Protein AF-0000000066044140 (afdb_homodimer)

Radius of gyration: 30.37 Å; Cα contacts (8 Å, |Δi|>4): 1550; chains: 2; bounding box: 63×93×66 Å

Sequence (700 aa):
MKKIGIIGAGGIARAHATALSTIKNAELVGVYDINQQNAESFVKTFGGKSFENVDELIDASEGLIVASPNFCHKEHALQALGKHKHVLCEKPMAISLEEASIMKDTAERLSVRASMGFNYRYLSYVNILKSLIINNELGNILSIKVHFKKNSALRRKKFTWRDDANSKKTSGSLGDLGIHLIDMVWYLFESDFITESVRAKMNTNVKTKEDKQVLVDDYAEIYGQLKNKVFVNIITSKCSVPEDCGFSIEVVGHKKEFKYHTGNPHVYKLIDGLNVVDCPVPQSLLNDPPNEFYGWADSFRSELINWIASTQNDWVEIPSFSDGFRSQEVLEMFFEKDSNSQPMSVSAVNMKKIGIIGAGGIARAHATALSTIKNAELVGVYDINQQNAESFVKTFGGKSFENVDELIDASEGLIVASPNFCHKEHALQALGKHKHVLCEKPMAISLEEASIMKDTAERLSVRASMGFNYRYLSYVNILKSLIINNELGNILSIKVHFKKNSALRRKKFTWRDDANSKKTSGSLGDLGIHLIDMVWYLFESDFITESVRAKMNTNVKTKEDKQVLVDDYAEIYGQLKNKVFVNIITSKCSVPEDCGFSIEVVGHKKEFKYHTGNPHVYKLIDGLNVVDCPVPQSLLNDPPNEFYGWADSFRSELINWIASTQNDWVEIPSFSDGFRSQEVLEMFFEKDSNSQPMSVSAVN

Organism: Bacillus subtilis (strain 168) (NCBI:txid224308)

Solvent-accessible surface area (backbone atoms only — not comparable to full-atom values): 35790 Å² total; per-residue (Å²): 110,48,32,30,22,33,34,23,52,48,72,67,29,50,49,47,50,58,28,46,73,74,39,84,67,38,43,65,52,25,30,24,30,96,50,58,67,45,14,46,56,43,24,73,74,73,44,53,39,62,34,94,40,65,65,61,42,51,71,68,25,55,28,36,37,42,43,48,60,49,84,45,33,51,61,55,52,51,55,36,45,73,68,67,23,27,35,38,33,36,67,57,53,37,85,42,65,68,53,22,48,52,50,28,56,53,43,72,74,46,96,46,51,45,29,38,50,62,34,68,62,48,23,66,71,48,44,49,50,41,51,36,56,59,68,48,62,24,43,40,58,48,34,39,40,38,37,43,29,34,36,55,60,69,67,52,57,71,71,52,75,53,31,32,66,90,22,32,76,49,45,10,16,44,30,52,54,31,48,57,53,52,44,43,52,34,71,65,54,72,47,54,69,36,73,89,56,46,44,35,39,70,38,54,73,66,48,57,29,82,90,34,74,39,53,22,35,29,27,27,40,36,39,33,30,27,70,81,56,32,32,39,37,43,37,20,25,19,62,38,58,77,89,66,36,39,45,35,41,38,37,42,27,67,55,19,31,42,39,38,39,51,86,48,62,58,39,34,37,42,34,46,80,89,45,74,43,82,39,80,45,83,81,68,85,53,79,51,60,92,93,56,53,82,45,51,40,38,6,44,30,49,42,48,54,51,51,57,46,39,69,75,75,42,87,58,86,67,56,27,35,62,52,35,35,51,37,46,52,52,52,52,50,46,59,57,36,38,75,60,72,62,78,72,86,55,81,74,82,119,110,48,34,30,22,34,35,24,54,48,72,68,30,50,50,48,50,56,27,45,74,74,38,84,67,37,43,63,52,25,29,23,29,97,49,59,66,45,13,46,55,44,23,73,73,75,45,54,37,61,34,93,41,65,66,61,42,50,72,70,27,55,28,37,37,42,43,47,61,48,85,44,33,51,62,56,52,49,57,34,44,73,68,67,23,28,34,38,33,36,67,56,52,38,85,41,63,69,54,23,48,52,51,26,58,53,42,72,75,47,95,46,51,46,29,37,49,64,32,67,61,47,25,67,71,48,44,50,50,42,49,36,54,59,68,48,62,24,42,40,59,47,34,38,41,37,38,42,29,33,36,54,60,69,67,51,56,71,72,51,73,51,31,31,66,90,26,30,74,47,44,10,15,45,28,53,54,30,48,58,52,51,42,41,52,33,70,65,56,73,49,53,69,35,73,90,56,47,42,34,39,71,38,54,74,66,46,60,30,82,88,32,75,38,54,22,34,30,28,26,39,37,39,32,30,26,70,82,58,30,32,38,36,42,37,19,24,19,62,38,56,77,91,67,38,40,45,35,43,38,34,41,26,67,56,20,30,42,38,38,39,48,85,47,60,57,39,35,37,42,33,47,80,88,44,75,43,82,38,78,43,81,81,68,86,54,78,52,59,90,95,57,53,82,45,50,41,37,7,43,31,49,41,49,52,50,50,55,44,39,72,39,101,42,84,58,85,67,55,28,36,61,53,37,34,51,36,45,53,52,51,53,51,46,59,56,36,39,75,61,72,62,77,72,85,53,82,72,82,119

GO terms:
  GO:0016616 oxidoreductase activity, acting on the CH-OH group of donors, NAD or NADP as acceptor (F, IDA)
  GO:0017000 antibiotic biosynthetic process (P, IDA)

Secondary structure (DSSP, 8-state):
-EEEEEE--SHHHHHHHHHHTT-TTEEEEEEE-SSHHHHHHHHHHH-SEEESSHHHHHHH-SEEEE-S-GGGHHHHHHHHHHTT-EEEEESS--SSHHHHHHHHHHHHTSSS-EEEE-GGGG-HHHHHHHHHHHTTSS-SEEEEEEEEE--HHHH--S--GGGSGGGHHHHSIIIIIIHHHHHHHHHHH---B-GGG-EEEEE--S-EETTEEP-S-SEEEEEEEBTT--EEEEEEESS--GGG-EEEEEEEESS-EEEEETTSTTEEEEEETTEEEEEEPPPPSSPPPTTPPTTHHHHHHHHHHHHHHHHHT------BHHHHHHHHHHHHHHHHHHHT-PPP------/-EEEEEE--SHHHHHHHHHHTT-TTEEEEEEE-SSHHHHHHHHHHH-SEEESSHHHHHHH-SEEEE-S-GGGHHHHHHHHHHTT-EEEEESS--SSHHHHHHHHHHHHTSSS-EEEE-GGGG-HHHHHHHHHHHTTSS-SEEEEEEEEE--HHHH--S--GGGSGGGHHHHSIIIIIIHHHHHHHHHHH---B-GGG-EEEEE--S-EETTEEP-S-SEEEEEEEBTT--EEEEEEESS--GGG-EEEEEEEESS-EEEEETTSTTEEEEEETTEEEEEEPPPPSSPPPTT--TTHHHHHHHHHHHHHHHTTT------BHHHHHHHHHHHHHHHHHHHT-PPP------

pLDDT: mean 92.24, std 10.97, range [30.61, 98.88]

Nearest PDB structures (foldseek):
  6a3g-assembly1_B  TM=8.902E-01  e=2.337E-26  Pseudarthrobacter phenanthrenivorans Sphe3
  6a3i-assembly1_A  TM=8.890E-01  e=2.628E-26  Pseudarthrobacter phenanthrenivorans Sphe3
  6a3j-assembly1_D  TM=8.898E-01  e=4.462E-26  Pseudarthrobacter phenanthrenivorans Sphe3
  5ya8-assembly1_D  TM=8.549E-01  e=4.732E-26  Paracoccus laeviglucosivorans
  7d5m-assembly1_A  TM=8.437E-01  e=2.271E-23  Azotobacter vinelandii DJ

Structure (mmCIF, N/CA/C/O backbone):
data_AF-0000000066044140-model_v1
#
loop_
_entity.id
_entity.type
_entity.pdbx_description
1 polymer 'Glucose-6-phosphate 3-dehydrogenase'
#
loop_
_atom_site.group_PDB
_atom_site.id
_atom_site.type_symbol
_atom_site.label_atom_id
_atom_site.label_alt_id
_atom_site.label_comp_id
_atom_site.label_asym_id
_atom_site.label_entity_id
_atom_site.label_seq_id
_atom_site.pdbx_PDB_ins_code
_atom_site.Cartn_x
_atom_site.Cartn_y
_atom_site.Cartn_z
_atom_site.occupancy
_atom_site.B_iso_or_equiv
_atom_site.auth_seq_id
_atom_site.auth_comp_id
_atom_site.auth_asym_id
_atom_site.auth_atom_id
_atom_site.pdbx_PDB_model_num
ATOM 1 N N . MET A 1 1 ? 9.062 43.5 20.031 1 84.38 1 MET A N 1
ATOM 2 C CA . MET A 1 1 ? 8.352 42.219 20.062 1 84.38 1 MET A CA 1
ATOM 3 C C . MET A 1 1 ? 7.105 42.25 19.188 1 84.38 1 MET A C 1
ATOM 5 O O . MET A 1 1 ? 6.363 43.25 19.203 1 84.38 1 MET A O 1
ATOM 9 N N . LYS A 1 2 ? 6.926 41.188 18.375 1 93.56 2 LYS A N 1
ATOM 10 C CA . LYS A 1 2 ? 5.754 41.156 17.5 1 93.56 2 LYS A CA 1
ATOM 11 C C . LYS A 1 2 ? 4.477 40.938 18.312 1 93.56 2 LYS A C 1
ATOM 13 O O . LYS A 1 2 ? 4.402 40.031 19.141 1 93.56 2 LYS A O 1
ATOM 18 N N . LYS A 1 3 ? 3.527 41.812 18.188 1 97.94 3 LYS A N 1
ATOM 19 C CA . LYS A 1 3 ? 2.25 41.719 18.891 1 97.94 3 LYS A CA 1
ATOM 20 C C . LYS A 1 3 ? 1.295 40.781 18.172 1 97.94 3 LYS A C 1
ATOM 22 O O . LYS A 1 3 ? 0.829 41.062 17.062 1 97.94 3 LYS A O 1
ATOM 27 N N . ILE A 1 4 ? 0.978 39.688 18.859 1 98.5 4 ILE A N 1
ATOM 28 C CA . ILE A 1 4 ? 0.168 38.656 18.234 1 98.5 4 ILE A CA 1
ATOM 29 C C . ILE A 1 4 ? -1.181 38.531 18.9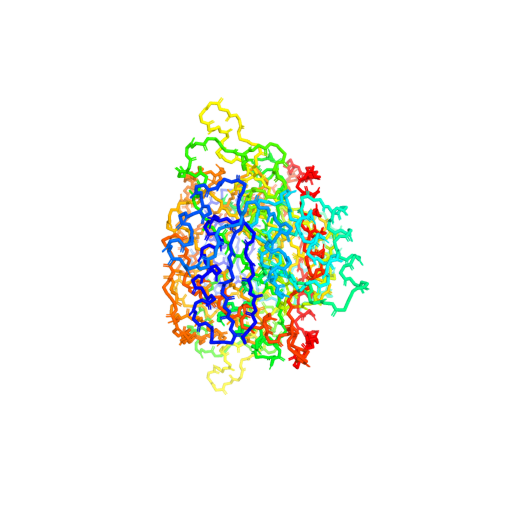38 1 98.5 4 ILE A C 1
ATOM 31 O O . ILE A 1 4 ? -1.24 38.5 20.172 1 98.5 4 ILE A O 1
ATOM 35 N N . GLY A 1 5 ? -2.252 38.594 18.203 1 98.75 5 GLY A N 1
ATOM 36 C CA . GLY A 1 5 ? -3.582 38.312 18.719 1 98.75 5 GLY A CA 1
ATOM 37 C C . GLY A 1 5 ? -4.078 36.938 18.297 1 98.75 5 GLY A C 1
ATOM 38 O O . GLY A 1 5 ? -3.672 36.406 17.25 1 98.75 5 GLY A O 1
ATOM 39 N N . ILE A 1 6 ? -4.977 36.312 19.078 1 98.88 6 ILE A N 1
ATOM 40 C CA . ILE A 1 6 ? -5.559 35 18.75 1 98.88 6 ILE A CA 1
ATOM 41 C C . ILE A 1 6 ? -7.078 35.125 18.703 1 98.88 6 ILE A C 1
ATOM 43 O O . ILE A 1 6 ? -7.695 35.656 19.625 1 98.88 6 ILE A O 1
ATOM 47 N N . ILE A 1 7 ? -7.625 34.688 17.594 1 98.69 7 ILE A N 1
ATOM 48 C CA . ILE A 1 7 ? -9.078 34.594 17.469 1 98.69 7 ILE A CA 1
ATOM 49 C C . ILE A 1 7 ? -9.539 33.188 17.75 1 98.69 7 ILE A C 1
ATOM 51 O O . ILE A 1 7 ? -9.203 32.25 17 1 98.69 7 ILE A O 1
ATOM 55 N N . GLY A 1 8 ? -10.406 32.969 18.688 1 97.69 8 GLY A N 1
ATOM 56 C CA . GLY A 1 8 ? -10.766 31.672 19.219 1 97.69 8 GLY A CA 1
ATOM 57 C C . GLY A 1 8 ? -10.023 31.312 20.5 1 97.69 8 GLY A C 1
ATOM 58 O O . GLY A 1 8 ? -8.836 31.625 20.625 1 97.69 8 GLY A O 1
ATOM 59 N N . ALA A 1 9 ? -10.672 30.688 21.422 1 96.88 9 ALA A N 1
ATOM 60 C CA . ALA A 1 9 ? -10.055 30.359 22.719 1 96.88 9 ALA A CA 1
ATOM 61 C C . ALA A 1 9 ? -10.156 28.875 23.016 1 96.88 9 ALA A C 1
ATOM 63 O O . ALA A 1 9 ? -10.195 28.469 24.172 1 96.88 9 ALA A O 1
ATOM 64 N N . GLY A 1 10 ? -10.273 28.062 21.984 1 93.62 10 GLY A N 1
ATOM 65 C CA . GLY A 1 10 ? -10.383 26.625 22.141 1 93.62 10 GLY A CA 1
ATOM 66 C C . GLY A 1 10 ? -9.039 25.938 22.328 1 93.62 10 GLY A C 1
ATOM 67 O O . GLY A 1 10 ? -8.055 26.578 22.688 1 93.62 10 GLY A O 1
ATOM 68 N N . GLY A 1 11 ? -9.008 24.609 22.234 1 92 11 GLY A N 1
ATOM 69 C CA . GLY A 1 11 ? -7.82 23.797 22.453 1 92 11 GLY A CA 1
ATOM 70 C C . GLY A 1 11 ? -6.652 24.188 21.578 1 92 11 GLY A C 1
ATOM 71 O O . GLY A 1 11 ? -5.516 24.281 22.047 1 92 11 GLY A O 1
ATOM 72 N N . ILE A 1 12 ? -6.945 24.375 20.312 1 95.25 12 ILE A N 1
ATOM 73 C CA . ILE A 1 12 ? -5.895 24.719 19.359 1 95.25 12 ILE A CA 1
ATOM 74 C C . ILE A 1 12 ? -5.32 26.094 19.703 1 95.25 12 ILE A C 1
ATOM 76 O O . ILE A 1 12 ? -4.109 26.312 19.609 1 95.25 12 ILE A O 1
ATOM 80 N N . ALA A 1 13 ? -6.184 27.031 20.062 1 97.5 13 ALA A N 1
ATOM 81 C CA . ALA A 1 13 ? -5.734 28.344 20.5 1 97.5 13 ALA A CA 1
ATOM 82 C C . ALA A 1 13 ? -4.777 28.219 21.688 1 97.5 13 ALA A C 1
ATOM 84 O O . ALA A 1 13 ? -3.771 28.938 21.75 1 97.5 13 ALA A O 1
ATOM 85 N N . ARG A 1 14 ? -5.07 27.359 22.578 1 96.44 14 ARG A N 1
ATOM 86 C CA . ARG A 1 14 ? -4.234 27.141 23.75 1 96.44 14 ARG A CA 1
ATOM 87 C C . ARG A 1 14 ? -2.877 26.562 23.375 1 96.44 14 ARG A C 1
ATOM 89 O O . ARG A 1 14 ? -1.859 26.906 23.984 1 96.44 14 ARG A O 1
ATOM 96 N N . ALA A 1 15 ? -2.854 25.672 22.375 1 97 15 ALA A N 1
ATOM 97 C CA . ALA A 1 15 ? -1.591 25.156 21.875 1 97 15 ALA A CA 1
ATOM 98 C C . ALA A 1 15 ? -0.728 26.266 21.281 1 97 15 ALA A C 1
ATOM 100 O O . ALA A 1 15 ? 0.476 26.328 21.547 1 97 15 ALA A O 1
ATOM 101 N N . HIS A 1 16 ? -1.354 27.172 20.531 1 98.38 16 HIS A N 1
ATOM 102 C CA . HIS A 1 16 ? -0.644 28.312 19.969 1 98.38 16 HIS A CA 1
ATOM 103 C C . HIS A 1 16 ? -0.117 29.234 21.078 1 98.38 16 HIS A C 1
ATOM 105 O O . HIS A 1 16 ? 1.021 29.703 21 1 98.38 16 HIS A O 1
ATOM 111 N N . ALA A 1 17 ? -0.959 29.484 22.078 1 98.06 17 ALA A N 1
ATOM 112 C CA . ALA A 1 17 ? -0.561 30.375 23.156 1 98.06 17 ALA A CA 1
ATOM 113 C C . ALA A 1 17 ? 0.608 29.781 23.953 1 98.06 17 ALA A C 1
ATOM 115 O O . ALA A 1 17 ? 1.538 30.5 24.328 1 98.06 17 ALA A O 1
ATOM 116 N N . THR A 1 18 ? 0.55 28.484 24.188 1 97.38 18 THR A N 1
ATOM 117 C CA . THR A 1 18 ? 1.644 27.797 24.875 1 97.38 18 THR A CA 1
ATOM 118 C C . THR A 1 18 ? 2.941 27.922 24.078 1 97.38 18 THR A C 1
ATOM 120 O O . THR A 1 18 ? 3.98 28.281 24.641 1 97.38 18 THR A O 1
ATOM 123 N N . ALA A 1 19 ? 2.881 27.672 22.844 1 97.75 19 ALA A N 1
ATOM 124 C CA . ALA A 1 19 ? 4.051 27.781 21.969 1 97.75 19 ALA A CA 1
ATOM 125 C C . ALA A 1 19 ? 4.566 29.219 21.938 1 97.75 19 ALA A C 1
ATOM 127 O O . ALA A 1 19 ? 5.773 29.453 22.047 1 97.75 19 ALA A O 1
ATOM 128 N N . LEU A 1 20 ? 3.656 30.172 21.781 1 97.75 20 LEU A N 1
ATOM 129 C CA . LEU A 1 20 ? 3.998 31.578 21.688 1 97.75 20 LEU A CA 1
ATOM 130 C C . LEU A 1 20 ? 4.746 32.031 22.938 1 97.75 20 LEU A C 1
ATOM 132 O O . LEU A 1 20 ? 5.66 32.875 22.844 1 97.75 20 LEU A O 1
ATOM 136 N N . SER A 1 21 ? 4.391 31.5 24.062 1 96.56 21 SER A N 1
ATOM 137 C CA . SER A 1 21 ? 4.977 31.906 25.344 1 96.56 21 SER A CA 1
ATOM 138 C C . SER A 1 21 ? 6.457 31.531 25.406 1 96.56 21 SER A C 1
ATOM 140 O O . SER A 1 21 ? 7.195 32.031 26.25 1 96.56 21 SER A O 1
ATOM 142 N N . THR A 1 22 ? 6.895 30.625 24.516 1 96.19 22 THR A N 1
ATOM 143 C CA . THR A 1 22 ? 8.273 30.156 24.531 1 96.19 22 THR A CA 1
ATOM 144 C C . THR A 1 22 ? 9.117 30.953 23.547 1 96.19 22 THR A C 1
ATOM 146 O O . THR A 1 22 ? 10.336 30.75 23.453 1 96.19 22 THR A O 1
ATOM 149 N N . ILE A 1 23 ? 8.469 31.875 22.797 1 95.44 23 ILE A N 1
ATOM 150 C CA . ILE A 1 23 ? 9.141 32.625 21.734 1 95.44 23 ILE A CA 1
ATOM 151 C C . ILE A 1 23 ? 9.461 34.031 22.234 1 95.44 23 ILE A C 1
ATOM 153 O O . ILE A 1 23 ? 8.562 34.781 22.594 1 95.44 23 ILE A O 1
ATOM 157 N N . LYS A 1 24 ? 10.695 34.406 22.219 1 91.69 24 LYS A N 1
ATOM 158 C CA . LYS A 1 24 ? 11.164 35.656 22.844 1 91.69 24 LYS A CA 1
ATOM 159 C C . LYS A 1 24 ? 10.742 36.875 22.031 1 91.69 24 LYS A C 1
ATOM 161 O O . LYS A 1 24 ? 10.445 37.938 22.594 1 91.69 24 LYS A O 1
ATOM 166 N N . ASN A 1 25 ? 10.656 36.812 20.75 1 89.88 25 ASN A N 1
ATOM 167 C CA . ASN A 1 25 ? 10.445 38 19.922 1 89.88 25 ASN A CA 1
ATOM 168 C C . ASN A 1 25 ? 8.969 38.188 19.578 1 89.88 25 ASN A C 1
ATOM 170 O O . ASN A 1 25 ? 8.633 38.844 18.578 1 89.88 25 ASN A O 1
ATOM 174 N N . ALA A 1 26 ? 8.055 37.625 20.422 1 95.38 26 ALA A N 1
ATOM 175 C CA . ALA A 1 26 ? 6.621 37.812 20.203 1 95.38 26 ALA A CA 1
ATOM 176 C C . ALA A 1 26 ? 5.859 37.812 21.531 1 95.38 26 ALA A C 1
ATOM 178 O O . ALA A 1 26 ? 6.312 37.219 22.516 1 95.38 26 ALA A O 1
ATOM 179 N N . GLU A 1 27 ? 4.797 38.469 21.562 1 96.56 27 GLU A N 1
ATOM 180 C CA . GLU A 1 27 ? 3.967 38.5 22.766 1 96.56 27 GLU A CA 1
ATOM 181 C C . GLU A 1 27 ? 2.486 38.375 22.422 1 96.56 27 GLU A C 1
ATOM 183 O O . GLU A 1 27 ? 2.051 38.875 21.375 1 96.56 27 GLU A O 1
ATOM 188 N N . LEU A 1 28 ? 1.735 37.781 23.281 1 98.19 28 LEU A N 1
ATOM 189 C CA . LEU A 1 28 ? 0.286 37.688 23.156 1 98.19 28 LEU A CA 1
ATOM 190 C C . LEU A 1 28 ? -0.396 38.969 23.625 1 98.19 28 LEU A C 1
ATOM 192 O O . LEU A 1 28 ? -0.34 39.312 24.812 1 98.19 28 LEU A O 1
ATOM 196 N N . VAL A 1 29 ? -1.055 39.656 22.734 1 97.94 29 VAL A N 1
ATOM 197 C CA . VAL A 1 29 ? -1.749 40.875 23.109 1 97.94 29 VAL A CA 1
ATOM 198 C C . VAL A 1 29 ? -3.1 40.531 23.734 1 97.94 29 VAL A C 1
ATOM 200 O O . VAL A 1 29 ? -3.566 41.219 24.641 1 97.94 29 VAL A O 1
ATOM 203 N N . GLY A 1 30 ? -3.676 39.531 23.141 1 98 30 GLY A N 1
ATOM 204 C CA . GLY A 1 30 ? -4.965 39.125 23.688 1 98 30 GLY A CA 1
ATOM 205 C C . GLY A 1 30 ? -5.707 38.125 22.797 1 98 30 GLY A C 1
ATOM 206 O O . GLY A 1 30 ? -5.129 37.562 21.875 1 98 30 GLY A O 1
ATOM 207 N N . VAL A 1 31 ? -6.98 37.906 23.266 1 98.62 31 VAL A N 1
ATOM 208 C CA . VAL A 1 31 ? -7.793 36.875 22.609 1 98.62 31 VAL A CA 1
ATOM 209 C C . VAL A 1 31 ? -9.227 37.375 22.438 1 98.62 31 VAL A C 1
ATOM 211 O O . VAL A 1 31 ? -9.688 38.219 23.234 1 98.62 31 VAL A O 1
ATOM 214 N N . TYR A 1 32 ? -9.805 37 21.359 1 98.44 32 TYR A N 1
ATOM 215 C CA . TYR A 1 32 ? -11.234 37.156 21.156 1 98.44 32 TYR A CA 1
ATOM 216 C C . TYR A 1 32 ? -11.93 35.812 21 1 98.44 32 TYR A C 1
ATOM 218 O O . TYR A 1 32 ? -11.43 34.938 20.297 1 98.44 32 TYR A O 1
ATOM 226 N N . ASP A 1 33 ? -12.977 35.594 21.672 1 97.62 33 ASP A N 1
ATOM 227 C CA . ASP A 1 33 ? -13.891 34.469 21.5 1 97.62 33 ASP A CA 1
ATOM 228 C C . ASP A 1 33 ? -15.344 34.938 21.594 1 97.62 33 ASP A C 1
ATOM 230 O O . ASP A 1 33 ? -15.664 35.844 22.359 1 97.62 33 ASP A O 1
ATOM 234 N N . ILE A 1 34 ? -16.156 34.25 20.812 1 94.44 34 ILE A N 1
ATOM 235 C CA . ILE A 1 34 ? -17.562 34.625 20.859 1 94.44 34 ILE A CA 1
ATOM 236 C C . ILE A 1 34 ? -18.109 34.438 22.266 1 94.44 34 ILE A C 1
ATOM 238 O O . ILE A 1 34 ? -19.016 35.156 22.703 1 94.44 34 ILE A O 1
ATOM 242 N N . ASN A 1 35 ? -17.578 33.438 22.953 1 95.5 35 ASN A N 1
ATOM 243 C CA . ASN A 1 35 ? -17.875 33.25 24.375 1 95.5 35 ASN A CA 1
ATOM 244 C C . ASN A 1 35 ? -16.875 33.969 25.266 1 95.5 35 ASN A C 1
ATOM 246 O O . ASN A 1 35 ? -15.766 33.5 25.484 1 95.5 35 ASN A O 1
ATOM 250 N N . GLN A 1 36 ? -17.344 35 25.906 1 94.81 36 GLN A N 1
ATOM 251 C CA . GLN A 1 36 ? -16.453 35.875 26.672 1 94.81 36 GLN A CA 1
ATOM 252 C C . GLN A 1 36 ? -15.82 35.094 27.844 1 94.81 36 GLN A C 1
ATOM 254 O O . GLN A 1 36 ? -14.68 35.375 28.219 1 94.81 36 GLN A O 1
ATOM 259 N N . GLN A 1 37 ? -16.531 34.188 28.375 1 96.19 37 GLN A N 1
ATOM 260 C CA . GLN A 1 37 ? -15.992 33.438 29.5 1 96.19 37 GLN A CA 1
ATOM 261 C C . GLN A 1 37 ? -14.781 32.594 29.062 1 96.19 37 GLN A C 1
ATOM 263 O O . GLN A 1 37 ? -13.828 32.438 29.828 1 96.19 37 GLN A O 1
ATOM 268 N N . ASN A 1 38 ? -14.891 32.094 27.859 1 96.5 38 ASN A N 1
ATOM 269 C CA . ASN A 1 38 ? -13.758 31.344 27.312 1 96.5 38 ASN A CA 1
ATOM 270 C C . ASN A 1 38 ? -12.531 32.25 27.125 1 96.5 38 ASN A C 1
ATOM 272 O O . ASN A 1 38 ? -11.414 31.828 27.438 1 96.5 38 ASN A O 1
ATOM 276 N N . ALA A 1 39 ? -12.797 33.406 26.641 1 97.25 39 ALA A N 1
ATOM 277 C CA . ALA A 1 39 ? -11.711 34.375 26.438 1 97.25 39 ALA A CA 1
ATOM 278 C C . ALA A 1 39 ? -11.062 34.75 27.766 1 97.25 39 ALA A C 1
ATOM 280 O O . ALA A 1 39 ? -9.836 34.812 27.875 1 97.25 39 ALA A O 1
ATOM 281 N N . GLU A 1 40 ? -11.891 34.969 28.75 1 97.25 40 GLU A N 1
ATOM 282 C CA . GLU A 1 40 ? -11.398 35.344 30.078 1 97.25 40 GLU A CA 1
ATOM 283 C C . GLU A 1 40 ? -10.57 34.219 30.703 1 97.25 40 GLU A C 1
ATOM 285 O O . GLU A 1 40 ? -9.508 34.469 31.281 1 97.25 40 GLU A O 1
ATOM 290 N N . SER A 1 41 ? -11.102 33.094 30.594 1 97.44 41 SER A N 1
ATOM 291 C CA . SER A 1 41 ? -10.367 31.922 31.094 1 97.44 41 SER A CA 1
ATOM 292 C C . SER A 1 41 ? -9.023 31.781 30.375 1 97.44 41 SER A C 1
ATOM 294 O O . SER A 1 41 ? -8.016 31.438 31 1 97.44 41 SER A O 1
ATOM 296 N N . PHE A 1 42 ? -9.039 32 29.109 1 97.56 42 PHE A N 1
ATOM 297 C CA . PHE A 1 42 ? -7.852 31.906 28.281 1 97.56 42 PHE A CA 1
ATOM 298 C C . PHE A 1 42 ? -6.789 32.875 28.734 1 97.56 42 PHE A C 1
ATOM 300 O O . PHE A 1 42 ? -5.629 32.5 28.938 1 97.56 42 PHE A O 1
ATOM 307 N N . VAL A 1 43 ? -7.102 34.125 29.016 1 97.31 43 VAL A N 1
ATOM 308 C CA . VAL A 1 43 ? -6.129 35.188 29.344 1 97.31 43 VAL A CA 1
ATOM 309 C C . VAL A 1 43 ? -5.641 35 30.781 1 97.31 43 VAL A C 1
ATOM 311 O O . VAL A 1 43 ? -4.535 35.406 31.125 1 97.31 43 VAL A O 1
ATOM 314 N N . LYS A 1 44 ? -6.453 34.375 31.609 1 97.38 44 LYS A N 1
ATOM 315 C CA . LYS A 1 44 ? -6.012 34.062 32.969 1 97.38 44 LYS A CA 1
ATOM 316 C C . LYS A 1 44 ? -4.816 33.094 32.938 1 97.38 44 LYS A C 1
ATOM 318 O O . LYS A 1 44 ? -3.934 33.188 33.781 1 97.38 44 LYS A O 1
ATOM 323 N N . THR A 1 45 ? -4.844 32.312 31.984 1 96.44 45 THR A N 1
ATOM 324 C CA . THR A 1 45 ? -3.811 31.297 31.875 1 96.44 45 THR A CA 1
ATOM 325 C C . THR A 1 45 ? -2.598 31.828 31.125 1 96.44 45 THR A C 1
ATOM 327 O O . THR A 1 45 ? -1.456 31.562 31.5 1 96.44 45 THR A O 1
ATOM 330 N N . PHE A 1 46 ? -2.816 32.594 30.031 1 97.25 46 PHE A N 1
ATOM 331 C CA . PHE A 1 46 ? -1.724 32.844 29.094 1 97.25 46 PHE A CA 1
ATOM 332 C C . PHE A 1 46 ? -1.341 34.344 29.094 1 97.25 46 PHE A C 1
ATOM 334 O O . PHE A 1 46 ? -0.335 34.719 28.484 1 97.25 46 PHE A O 1
ATOM 341 N N . GLY A 1 47 ? -2.127 35.125 29.766 1 96.62 47 GLY A N 1
ATOM 342 C CA . GLY A 1 47 ? -1.888 36.562 29.75 1 96.62 47 GLY A CA 1
ATOM 343 C C . GLY A 1 47 ? -2.584 37.281 28.594 1 96.62 47 GLY A C 1
ATOM 344 O O . GLY A 1 47 ? -3.309 36.656 27.828 1 96.62 47 GLY A O 1
ATOM 345 N N . GLY A 1 48 ? -2.381 38.594 28.516 1 97.12 48 GLY A N 1
ATOM 346 C CA . GLY A 1 48 ? -3.035 39.406 27.5 1 97.12 48 GLY A CA 1
ATOM 347 C C . GLY A 1 48 ? -4.398 39.906 27.938 1 97.12 48 GLY A C 1
ATOM 348 O O . GLY A 1 48 ? -4.703 39.938 29.125 1 97.12 48 GLY A O 1
ATOM 349 N N . LYS A 1 49 ? -5.121 40.375 26.953 1 97.75 49 LYS A N 1
ATOM 350 C CA . LYS A 1 49 ? -6.43 40.969 27.219 1 97.75 49 LYS A CA 1
ATOM 351 C C . LYS A 1 49 ? -7.535 40.188 26.5 1 97.75 49 LYS A C 1
ATOM 353 O O . LYS A 1 49 ? -7.336 39.656 25.406 1 97.75 49 LYS A O 1
ATOM 358 N N . SER A 1 50 ? -8.672 40.062 27.219 1 98.25 50 SER A N 1
ATOM 359 C CA . SER A 1 50 ? -9.875 39.531 26.562 1 98.25 50 SER A CA 1
ATOM 360 C C . SER A 1 50 ? -10.594 40.656 25.797 1 98.25 50 SER A C 1
ATOM 362 O O . SER A 1 50 ? -11.008 41.656 26.391 1 98.25 50 SER A O 1
ATOM 364 N N . PHE A 1 51 ? -10.719 40.5 24.516 1 98.12 51 PHE A N 1
ATOM 365 C CA . PHE A 1 51 ? -11.375 41.531 23.703 1 98.12 51 PHE A CA 1
ATOM 366 C C . PHE A 1 51 ? -12.828 41.156 23.438 1 98.12 51 PHE A C 1
ATOM 368 O O . PHE A 1 51 ? -13.141 40 23.156 1 98.12 51 PHE A O 1
ATOM 375 N N . GLU A 1 52 ? -13.719 42.031 23.469 1 95.75 52 GLU A N 1
ATOM 376 C CA . GLU A 1 52 ? -15.141 41.812 23.234 1 95.75 52 GLU A CA 1
ATOM 377 C C . GLU A 1 52 ? -15.477 41.906 21.75 1 95.75 52 GLU A C 1
ATOM 379 O O . GLU A 1 52 ? -16.531 41.438 21.312 1 95.75 52 GLU A O 1
ATOM 384 N N . ASN A 1 53 ? -14.602 42.562 21.109 1 95.25 53 ASN A N 1
ATOM 385 C CA . ASN A 1 53 ? -14.758 42.781 19.672 1 95.25 53 ASN A CA 1
ATOM 386 C C . ASN A 1 53 ? -13.516 42.375 18.906 1 95.25 53 ASN A C 1
ATOM 388 O O . ASN A 1 53 ? -12.391 42.719 19.266 1 95.25 53 ASN A O 1
ATOM 392 N N . VAL A 1 54 ? -13.805 41.656 17.797 1 97.5 54 VAL A N 1
ATOM 393 C CA . VAL A 1 54 ? -12.688 41.125 17.016 1 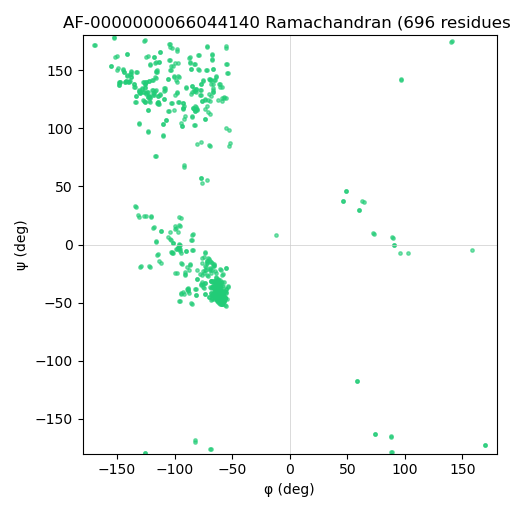97.5 54 VAL A CA 1
ATOM 394 C C . VAL A 1 54 ? -11.898 42.281 16.406 1 97.5 54 VAL A C 1
ATOM 396 O O . VAL A 1 54 ? -10.672 42.219 16.297 1 97.5 54 VAL A O 1
ATOM 399 N N . ASP A 1 55 ? -12.531 43.344 16.016 1 97.75 55 ASP A N 1
ATOM 400 C CA . ASP A 1 55 ? -11.883 44.469 15.383 1 97.75 55 ASP A CA 1
ATOM 401 C C . ASP A 1 55 ? -10.875 45.125 16.328 1 97.75 55 ASP A C 1
ATOM 403 O O . ASP A 1 55 ? -9.797 45.531 15.898 1 97.75 55 ASP A O 1
ATOM 407 N N . GLU A 1 56 ? -11.242 45.219 17.547 1 98.06 56 GLU A N 1
ATOM 408 C CA . GLU A 1 56 ? -10.344 45.812 18.547 1 98.06 56 GLU A CA 1
ATOM 409 C C . GLU A 1 56 ? -9.078 44.969 18.703 1 98.06 56 GLU A C 1
ATOM 411 O O . GLU A 1 56 ? -7.98 45.5 18.859 1 98.06 56 GLU A O 1
ATOM 416 N N . LEU A 1 57 ? -9.281 43.688 18.75 1 98.5 57 LEU A N 1
ATOM 417 C CA . LEU A 1 57 ? -8.133 42.781 18.812 1 98.5 57 LEU A CA 1
ATOM 418 C C . LEU A 1 57 ? -7.23 42.969 17.609 1 98.5 57 LEU A C 1
ATOM 420 O O . LEU A 1 57 ? -6.008 43.031 17.734 1 98.5 57 LEU A O 1
ATOM 424 N N . ILE A 1 58 ? -7.836 42.969 16.375 1 98.56 58 ILE A N 1
ATOM 425 C CA . ILE A 1 58 ? -7.09 43.094 15.125 1 98.56 58 ILE A CA 1
ATOM 426 C C . ILE A 1 58 ? -6.289 44.406 15.141 1 98.56 58 ILE A C 1
ATOM 428 O O . ILE A 1 58 ? -5.105 44.406 14.797 1 98.56 58 ILE A O 1
ATOM 432 N N . ASP A 1 59 ? -6.91 45.5 15.617 1 98.25 59 ASP A N 1
ATOM 433 C CA . ASP A 1 59 ? -6.262 46.812 15.641 1 98.25 59 ASP A CA 1
ATOM 434 C C . ASP A 1 59 ? -5.074 46.812 16.609 1 98.25 59 ASP A C 1
ATOM 436 O O . ASP A 1 59 ? -4.082 47.5 16.359 1 98.25 59 ASP A O 1
ATOM 440 N N . ALA A 1 60 ? -5.184 46.031 17.641 1 98.19 60 ALA A N 1
ATOM 441 C CA . ALA A 1 60 ? -4.16 46 18.688 1 98.19 60 ALA A CA 1
ATOM 442 C C . ALA A 1 60 ? -3.018 45.062 18.328 1 98.19 60 ALA A C 1
ATOM 444 O O . ALA A 1 60 ? -1.997 45 19.016 1 98.19 60 ALA A O 1
ATOM 445 N N . SER A 1 61 ? -3.096 44.344 17.234 1 98.31 61 SER A N 1
ATOM 446 C CA . SER A 1 61 ? -2.16 43.281 16.891 1 98.31 61 SER A CA 1
ATOM 447 C C . SER A 1 61 ? -1.382 43.594 15.625 1 98.31 61 SER A C 1
ATOM 449 O O . SER A 1 61 ? -1.82 44.406 14.812 1 98.31 61 SER A O 1
ATOM 451 N N . GLU A 1 62 ? -0.217 43 15.438 1 97.62 62 GLU A N 1
ATOM 452 C CA . GLU A 1 62 ? 0.549 43.062 14.195 1 97.62 62 GLU A CA 1
ATOM 453 C C . GLU A 1 62 ? 0.324 41.781 13.367 1 97.62 62 GLU A C 1
ATOM 455 O O . GLU A 1 62 ? 0.523 41.781 12.156 1 97.62 62 GLU A O 1
ATOM 460 N N . GLY A 1 63 ? -0.039 40.719 14.039 1 97.75 63 GLY A N 1
ATOM 461 C CA . GLY A 1 63 ? -0.406 39.438 13.445 1 97.75 63 GLY A CA 1
ATOM 462 C C . GLY A 1 63 ? -1.525 38.75 14.195 1 97.75 63 GLY A C 1
ATOM 463 O O . GLY A 1 63 ? -1.654 38.875 15.406 1 97.75 63 GLY A O 1
ATOM 464 N N . LEU A 1 64 ? -2.279 38.031 13.414 1 98.75 64 LEU A N 1
ATOM 465 C CA . LEU A 1 64 ? -3.408 37.312 14.008 1 98.75 64 LEU A CA 1
ATOM 466 C C . LEU A 1 64 ? -3.318 35.812 13.734 1 98.75 64 LEU A C 1
ATOM 468 O O . LEU A 1 64 ? -3.035 35.406 12.602 1 98.75 64 LEU A O 1
ATOM 472 N N . ILE A 1 65 ? -3.488 35 14.766 1 98.81 65 ILE A N 1
ATOM 473 C CA . ILE A 1 65 ? -3.756 33.562 14.617 1 98.81 65 ILE A CA 1
ATOM 474 C C . ILE A 1 65 ? -5.262 33.344 14.617 1 98.81 65 ILE A C 1
ATOM 476 O O . ILE A 1 65 ? -5.953 33.656 15.586 1 98.81 65 ILE A O 1
ATOM 480 N N . VAL A 1 66 ? -5.734 32.844 13.523 1 98.75 66 VAL A N 1
ATOM 481 C CA . VAL A 1 66 ? -7.152 32.531 13.398 1 98.75 66 VAL A CA 1
ATOM 482 C C . VAL A 1 66 ? -7.395 31.062 13.758 1 98.75 66 VAL A C 1
ATOM 484 O O . VAL A 1 66 ? -7.18 30.172 12.93 1 98.75 66 VAL A O 1
ATOM 487 N N . ALA A 1 67 ? -7.891 30.828 14.961 1 97.69 67 ALA A N 1
ATOM 488 C CA . ALA A 1 67 ? -8.172 29.484 15.477 1 97.69 67 ALA A CA 1
ATOM 489 C C . ALA A 1 67 ? -9.648 29.344 15.836 1 97.69 67 ALA A C 1
ATOM 491 O O . ALA A 1 67 ? -10 28.609 16.766 1 97.69 67 ALA A O 1
ATOM 492 N N . SER A 1 68 ? -10.547 30.156 15.227 1 94.81 68 SER A N 1
ATOM 493 C CA . SER A 1 68 ? -12 30.047 15.344 1 94.81 68 SER A CA 1
ATOM 494 C C . SER A 1 68 ? -12.523 28.828 14.594 1 94.81 68 SER A C 1
ATOM 496 O O . SER A 1 68 ? -11.758 28.125 13.93 1 94.81 68 SER A O 1
ATOM 498 N N . PRO A 1 69 ? -13.781 28.469 14.758 1 89 69 PRO A N 1
ATOM 499 C CA . PRO A 1 69 ? -14.328 27.359 13.992 1 89 69 PRO A CA 1
ATOM 500 C C . PRO A 1 69 ? -14.133 27.531 12.484 1 89 69 PRO A C 1
ATOM 502 O O . PRO A 1 69 ? -14.078 28.656 11.992 1 89 69 PRO A O 1
ATOM 505 N N . ASN A 1 70 ? -14.117 26.469 11.758 1 88.19 70 ASN A N 1
ATOM 506 C CA . ASN A 1 70 ? -13.766 26.453 10.344 1 88.19 70 ASN A CA 1
ATOM 507 C C . ASN A 1 70 ? -14.625 27.422 9.539 1 88.19 70 ASN A C 1
ATOM 509 O O . ASN A 1 70 ? -14.125 28.109 8.641 1 88.19 70 ASN A O 1
ATOM 513 N N . PHE A 1 71 ? -15.898 27.484 9.922 1 88.62 71 PHE A N 1
ATOM 514 C CA . PHE A 1 71 ? -16.828 28.281 9.133 1 88.62 71 PHE A CA 1
ATOM 515 C C . PHE A 1 71 ? -16.594 29.766 9.367 1 88.62 71 PHE A C 1
ATOM 517 O O . PHE A 1 71 ? -17.156 30.609 8.656 1 88.62 71 PHE A O 1
ATOM 524 N N . CYS A 1 72 ? -15.711 30.156 10.32 1 93.44 72 CYS A N 1
ATOM 525 C CA . CYS A 1 72 ? -15.414 31.547 10.625 1 93.44 72 CYS A CA 1
ATOM 526 C C . CYS A 1 72 ? -14.07 31.969 10.031 1 93.44 72 CYS A C 1
ATOM 528 O O . CYS A 1 72 ? -13.711 33.156 10.055 1 93.44 72 CYS A O 1
ATOM 530 N N . HIS A 1 73 ? -13.336 31.016 9.469 1 96.25 73 HIS A N 1
ATOM 531 C CA . HIS A 1 73 ? -11.977 31.281 9.031 1 96.25 73 HIS A CA 1
ATOM 532 C C . HIS A 1 73 ? -11.938 32.406 7.988 1 96.25 73 HIS A C 1
ATOM 534 O O . HIS A 1 73 ? -11.164 33.344 8.125 1 96.25 73 HIS A O 1
ATOM 540 N N . LYS A 1 74 ? -12.758 32.219 7.008 1 97.56 74 LYS A N 1
ATOM 541 C CA . LYS A 1 74 ? -12.75 33.188 5.918 1 97.56 74 LYS A CA 1
ATOM 542 C C . LYS A 1 74 ? -12.977 34.594 6.441 1 97.56 74 LYS A C 1
ATOM 544 O O . LYS A 1 74 ? -12.188 35.5 6.164 1 97.56 74 LYS A O 1
ATOM 549 N N . GLU A 1 75 ? -14.016 34.75 7.188 1 97.69 75 GLU A N 1
ATOM 550 C CA . GLU A 1 75 ? -14.391 36.062 7.688 1 97.69 75 GLU A CA 1
ATOM 551 C C . GLU A 1 75 ? -13.273 36.688 8.523 1 97.69 75 GLU A C 1
ATOM 553 O O . GLU A 1 75 ? -12.859 37.812 8.273 1 97.69 75 GLU A O 1
ATOM 558 N N . HIS A 1 76 ? -12.781 35.938 9.477 1 98.38 76 HIS A N 1
ATOM 559 C CA . HIS A 1 76 ? -11.758 36.438 10.391 1 98.38 76 HIS A CA 1
ATOM 560 C C . HIS A 1 76 ? -10.461 36.75 9.648 1 98.38 76 HIS A C 1
ATOM 562 O O . HIS A 1 76 ? -9.812 37.75 9.891 1 98.38 76 HIS A O 1
ATOM 568 N N . ALA A 1 77 ? -10.047 35.844 8.789 1 98.56 77 ALA A N 1
ATOM 569 C CA . ALA A 1 77 ? -8.812 36 8.039 1 98.56 77 ALA A CA 1
ATOM 570 C C . ALA A 1 77 ? -8.883 37.25 7.137 1 98.56 77 ALA A C 1
ATOM 572 O O . ALA A 1 77 ? -7.953 38.062 7.094 1 98.56 77 ALA A O 1
ATOM 573 N N . LEU A 1 78 ? -9.992 37.406 6.445 1 98.25 78 LEU A N 1
ATOM 574 C CA . LEU A 1 78 ? -10.141 38.5 5.512 1 98.25 78 LEU A CA 1
ATOM 575 C C . LEU A 1 78 ? -10.219 39.844 6.254 1 98.25 78 LEU A C 1
ATOM 577 O O . LEU A 1 78 ? -9.727 40.875 5.762 1 98.25 78 LEU A O 1
ATOM 581 N N . GLN A 1 79 ? -10.867 39.875 7.41 1 98.19 79 GLN A N 1
ATOM 582 C CA . GLN A 1 79 ? -10.914 41.062 8.234 1 98.19 79 GLN A CA 1
ATOM 583 C C . GLN A 1 79 ? -9.516 41.5 8.633 1 98.19 79 GLN A C 1
ATOM 585 O O . GLN A 1 79 ? -9.188 42.688 8.547 1 98.19 79 GLN A O 1
ATOM 590 N N . ALA A 1 80 ? -8.711 40.594 9.062 1 98.38 80 ALA A N 1
ATOM 591 C CA . ALA A 1 80 ? -7.34 40.875 9.477 1 98.38 80 ALA A CA 1
ATOM 592 C C . ALA A 1 80 ? -6.492 41.344 8.289 1 98.38 80 ALA A C 1
ATOM 594 O O . ALA A 1 80 ? -5.777 42.344 8.375 1 98.38 80 ALA A O 1
ATOM 595 N N . LEU A 1 81 ? -6.617 40.625 7.207 1 97.88 81 LEU A N 1
ATOM 596 C CA . LEU A 1 81 ? -5.863 40.938 6.004 1 97.88 81 LEU A CA 1
ATOM 597 C C . LEU A 1 81 ? -6.25 42.312 5.473 1 97.88 81 LEU A C 1
ATOM 599 O O . LEU A 1 81 ? -5.395 43.062 5.012 1 97.88 81 LEU A O 1
ATOM 603 N N . GLY A 1 82 ? -7.508 42.594 5.523 1 96.94 82 GLY A N 1
ATOM 604 C CA . GLY A 1 82 ? -8 43.906 5.07 1 96.94 82 GLY A CA 1
ATOM 605 C C . GLY A 1 82 ? -7.391 45.062 5.82 1 96.94 82 GLY A C 1
ATOM 606 O O . GLY A 1 82 ? -7.312 46.156 5.293 1 96.94 82 GLY A O 1
ATOM 607 N N . LYS A 1 83 ? -6.988 44.844 6.98 1 97.75 83 LYS A N 1
ATOM 608 C CA . LYS A 1 83 ? -6.352 45.844 7.809 1 97.75 83 LYS A CA 1
ATOM 609 C C . LYS A 1 83 ? -4.832 45.75 7.758 1 97.75 83 LYS A C 1
ATOM 611 O O . LYS A 1 83 ? -4.129 46.281 8.609 1 97.75 83 LYS A O 1
ATOM 616 N N . HIS A 1 84 ? -4.367 44.938 6.816 1 97.12 84 HIS A N 1
ATOM 617 C CA . HIS A 1 84 ? -2.953 44.75 6.512 1 97.12 84 HIS A CA 1
ATOM 618 C C . HIS A 1 84 ? -2.213 44.125 7.691 1 97.12 84 HIS A C 1
ATOM 620 O O . HIS A 1 84 ? -1.116 44.562 8.047 1 97.12 84 HIS A O 1
ATOM 626 N N . LYS A 1 85 ? -2.869 43.219 8.383 1 97.88 85 LYS A N 1
ATOM 627 C CA . LYS A 1 85 ? -2.227 42.438 9.43 1 97.88 85 LYS A CA 1
ATOM 628 C C . LYS A 1 85 ? -1.768 41.062 8.898 1 97.88 85 LYS A C 1
ATOM 630 O O . LYS A 1 85 ? -2.393 40.5 8 1 97.88 85 LYS A O 1
ATOM 635 N N . HIS A 1 86 ? -0.636 40.531 9.375 1 97 86 HIS A N 1
ATOM 636 C CA . HIS A 1 86 ? -0.238 39.156 9.07 1 97 86 HIS A CA 1
ATOM 637 C C . HIS A 1 86 ? -1.224 38.156 9.656 1 97 86 HIS A C 1
ATOM 639 O O . HIS A 1 86 ? -1.793 38.406 10.727 1 97 86 HIS A O 1
ATOM 645 N N . VAL A 1 87 ? -1.416 37.062 8.906 1 98.38 87 VAL A N 1
ATOM 646 C CA . VAL A 1 87 ? -2.406 36.094 9.352 1 98.38 87 VAL A CA 1
ATOM 647 C C . VAL A 1 87 ? -1.806 34.688 9.328 1 98.38 87 VAL A C 1
ATOM 649 O O . VAL A 1 87 ? -1.115 34.344 8.375 1 98.38 87 VAL A O 1
ATOM 652 N N . LEU A 1 88 ? -1.954 33.906 10.367 1 98.56 88 LEU A N 1
ATOM 653 C CA . LEU A 1 88 ? -1.832 32.469 10.422 1 98.56 88 LEU A CA 1
ATOM 654 C C . LEU A 1 88 ? -3.191 31.812 10.648 1 98.56 88 LEU A C 1
ATOM 656 O O . LEU A 1 88 ? -3.717 31.844 11.766 1 98.56 88 LEU A O 1
ATOM 660 N N . CYS A 1 89 ? -3.719 31.281 9.641 1 98.69 89 CYS A N 1
ATOM 661 C CA . CYS A 1 89 ? -5.051 30.688 9.703 1 98.69 89 CYS A CA 1
ATOM 662 C C . CYS A 1 89 ? -4.965 29.172 9.898 1 98.69 89 CYS A C 1
ATOM 664 O O . CYS A 1 89 ? -4.262 28.5 9.156 1 98.69 89 CYS A O 1
ATOM 666 N N . GLU A 1 90 ? -5.695 28.688 10.812 1 97.62 90 GLU A N 1
ATOM 667 C CA . GLU A 1 90 ? -5.719 27.25 11.086 1 97.62 90 GLU A CA 1
ATOM 668 C C . GLU A 1 90 ? -6.359 26.484 9.93 1 97.62 90 GLU A C 1
ATOM 670 O O . GLU A 1 90 ? -7.074 27.062 9.109 1 97.62 90 GLU A O 1
ATOM 675 N N . LYS A 1 91 ? -6.047 25.219 9.891 1 96.06 91 LYS A N 1
ATOM 676 C CA . LYS A 1 91 ? -6.637 24.312 8.906 1 96.06 91 LYS A CA 1
ATOM 677 C C . LYS A 1 91 ? -7.965 23.75 9.406 1 96.06 91 LYS A C 1
ATOM 679 O O . LYS A 1 91 ? -8.195 23.672 10.617 1 96.06 91 LYS A O 1
ATOM 684 N N . PRO A 1 92 ? -8.852 23.328 8.578 1 93.75 92 PRO A N 1
ATOM 685 C CA . PRO A 1 92 ? -8.789 23.594 7.141 1 93.75 92 PRO A CA 1
ATOM 686 C C . PRO A 1 92 ? -9 25.078 6.812 1 93.75 92 PRO A C 1
ATOM 688 O O . PRO A 1 92 ? -9.461 25.844 7.66 1 93.75 92 PRO A O 1
ATOM 691 N N . MET A 1 93 ? -8.633 25.453 5.605 1 95.38 93 MET A N 1
ATOM 692 C CA . MET A 1 93 ? -8.617 26.859 5.227 1 95.38 93 MET A CA 1
ATOM 693 C C . MET A 1 93 ? -10.031 27.453 5.27 1 95.38 93 MET A C 1
ATOM 695 O O . MET A 1 93 ? -10.234 28.547 5.781 1 95.38 93 MET A O 1
ATOM 699 N N . ALA A 1 94 ? -10.938 26.75 4.695 1 93.19 94 ALA A N 1
ATOM 700 C CA . ALA A 1 94 ? -12.328 27.188 4.562 1 93.19 94 ALA A CA 1
ATOM 701 C C . ALA A 1 94 ? -13.273 25.984 4.492 1 93.19 94 ALA A C 1
ATOM 703 O O . ALA A 1 94 ? -12.836 24.844 4.559 1 93.19 94 ALA A O 1
ATOM 704 N N . ILE A 1 95 ? -14.547 26.234 4.414 1 89 95 ILE A N 1
ATOM 705 C CA . ILE A 1 95 ? -15.523 25.141 4.398 1 89 95 ILE A CA 1
ATOM 706 C C . ILE A 1 95 ? -15.906 24.812 2.957 1 89 95 ILE A C 1
ATOM 708 O O . ILE A 1 95 ? -16.703 23.906 2.711 1 89 95 ILE A O 1
ATOM 712 N N . SER A 1 96 ? -15.375 25.609 1.993 1 89.69 96 SER A N 1
ATOM 713 C CA . SER A 1 96 ? -15.617 25.359 0.577 1 89.69 96 SER A CA 1
ATOM 714 C C . SER A 1 96 ? -14.453 25.828 -0.278 1 89.69 96 SER A C 1
ATOM 716 O O . SER A 1 96 ? -13.656 26.672 0.163 1 89.69 96 SER A O 1
ATOM 718 N N . LEU A 1 97 ? -14.469 25.297 -1.445 1 93.75 97 LEU A N 1
ATOM 719 C CA . LEU A 1 97 ? -13.43 25.703 -2.385 1 93.75 97 LEU A CA 1
ATOM 720 C C . LEU A 1 97 ? -13.609 27.156 -2.799 1 93.75 97 LEU A C 1
ATOM 722 O O . LEU A 1 97 ? -12.625 27.875 -3.025 1 93.75 97 LEU A O 1
ATOM 726 N N . GLU A 1 98 ? -14.82 27.562 -2.93 1 95.56 98 GLU A N 1
ATOM 727 C CA . GLU A 1 98 ? -15.117 28.938 -3.279 1 95.56 98 GLU A CA 1
ATOM 728 C C . GLU A 1 98 ? -14.562 29.906 -2.232 1 95.56 98 GLU A C 1
ATOM 730 O O . GLU A 1 98 ? -13.914 30.891 -2.574 1 95.56 98 GLU A O 1
ATOM 735 N N . GLU A 1 99 ? -14.836 29.594 -1.009 1 96 99 GLU A N 1
ATOM 736 C CA . GLU A 1 99 ? -14.32 30.422 0.072 1 96 99 GLU A CA 1
ATOM 737 C C . GLU A 1 99 ? -12.797 30.422 0.092 1 96 99 GLU A C 1
ATOM 739 O O . GLU A 1 99 ? -12.172 31.469 0.278 1 96 99 GLU A O 1
ATOM 744 N N . ALA A 1 100 ? -12.258 29.266 -0.1 1 97.12 100 ALA A N 1
ATOM 745 C CA . ALA A 1 100 ? -10.805 29.156 -0.123 1 97.12 100 ALA A CA 1
ATOM 746 C C . ALA A 1 100 ? -10.203 30 -1.24 1 97.12 100 ALA A C 1
ATOM 748 O O . ALA A 1 100 ? -9.156 30.625 -1.058 1 97.12 100 ALA A O 1
ATOM 749 N N . SER A 1 101 ? -10.836 29.984 -2.361 1 98 101 SER A N 1
ATOM 750 C CA . SER A 1 101 ? -10.375 30.75 -3.506 1 98 101 SER A CA 1
ATOM 751 C C . SER A 1 101 ? -10.367 32.25 -3.195 1 98 101 SER A C 1
ATOM 753 O O . SER A 1 101 ? -9.414 32.969 -3.523 1 98 101 SER A O 1
ATOM 755 N N . ILE A 1 102 ? -11.383 32.688 -2.588 1 98.12 102 ILE A N 1
ATOM 756 C CA . ILE A 1 102 ? -11.492 34.094 -2.215 1 98.12 102 ILE A CA 1
ATOM 757 C C . ILE A 1 102 ? -10.359 34.469 -1.258 1 98.12 102 ILE A C 1
ATOM 759 O O . ILE A 1 102 ? -9.719 35.5 -1.419 1 98.12 102 ILE A O 1
ATOM 763 N N . MET A 1 103 ? -10.133 33.625 -0.309 1 98.38 103 MET A N 1
ATOM 764 C CA . MET A 1 103 ? -9.078 33.875 0.675 1 98.38 103 MET A CA 1
ATOM 765 C C . MET A 1 103 ? -7.715 33.906 0.003 1 98.38 103 MET A C 1
ATOM 767 O O . MET A 1 103 ? -6.934 34.844 0.252 1 98.38 103 MET A O 1
ATOM 771 N N . LYS A 1 104 ? -7.426 32.906 -0.827 1 98.25 104 LYS A N 1
ATOM 772 C CA . LYS A 1 104 ? -6.156 32.844 -1.546 1 98.25 104 LYS A CA 1
ATOM 773 C C . LYS A 1 104 ? -5.953 34.094 -2.404 1 98.25 104 LYS A C 1
ATOM 775 O O . LYS A 1 104 ? -4.906 34.75 -2.33 1 98.25 104 LYS A O 1
ATOM 780 N N . ASP A 1 105 ? -6.965 34.469 -3.197 1 98 105 ASP A N 1
ATOM 781 C CA . ASP A 1 105 ? -6.867 35.594 -4.117 1 98 105 ASP A CA 1
ATOM 782 C C . ASP A 1 105 ? -6.656 36.906 -3.361 1 98 105 ASP A C 1
ATOM 784 O O . ASP A 1 105 ? -5.891 37.75 -3.803 1 98 105 ASP A O 1
ATOM 788 N N . THR A 1 106 ? -7.34 37.062 -2.266 1 97.62 106 THR A N 1
ATOM 789 C CA . THR A 1 106 ? -7.191 38.25 -1.443 1 97.62 106 THR A CA 1
ATOM 790 C C . THR A 1 106 ? -5.766 38.375 -0.902 1 97.62 106 THR A C 1
ATOM 792 O O . THR A 1 106 ? -5.152 39.438 -0.966 1 97.62 106 THR A O 1
ATOM 795 N N . ALA A 1 107 ? -5.273 37.281 -0.373 1 96.56 107 ALA A N 1
ATOM 796 C CA . ALA A 1 107 ? -3.926 37.25 0.195 1 96.56 107 ALA A CA 1
ATOM 797 C C . ALA A 1 107 ? -2.881 37.625 -0.857 1 96.56 107 ALA A C 1
ATOM 799 O O . ALA A 1 107 ? -1.896 38.312 -0.555 1 96.56 107 ALA A O 1
ATOM 800 N N . GLU A 1 108 ? -3.061 37.156 -2.068 1 94.81 108 GLU A N 1
ATOM 801 C CA . GLU A 1 108 ? -2.092 37.344 -3.145 1 94.81 108 GLU A CA 1
ATOM 802 C C . GLU A 1 108 ? -1.98 38.812 -3.539 1 94.81 108 GLU A C 1
ATOM 804 O O . GLU A 1 108 ? -0.976 39.219 -4.117 1 94.81 108 GLU A O 1
ATOM 809 N N . ARG A 1 109 ? -2.957 39.625 -3.18 1 94.44 109 ARG A N 1
ATOM 810 C CA . ARG A 1 109 ? -2.996 41 -3.576 1 94.44 109 ARG A CA 1
ATOM 811 C C . ARG A 1 109 ? -2.408 41.906 -2.488 1 94.44 109 ARG A C 1
ATOM 813 O O . ARG A 1 109 ? -2.297 43.125 -2.668 1 94.44 109 ARG A O 1
ATOM 820 N N . LEU A 1 110 ? -2.002 41.312 -1.439 1 92.38 110 LEU A N 1
ATOM 821 C CA . LEU A 1 110 ? -1.568 42.094 -0.292 1 92.38 110 LEU A CA 1
ATOM 822 C C . LEU A 1 110 ? -0.102 41.844 0.03 1 92.38 110 LEU A C 1
ATOM 824 O O . LEU A 1 110 ? 0.448 40.812 -0.375 1 92.38 110 LEU A O 1
ATOM 828 N N . SER A 1 111 ? 0.487 42.719 0.749 1 88.81 111 SER A N 1
ATOM 829 C CA . SER A 1 111 ? 1.907 42.625 1.074 1 88.81 111 SER A CA 1
ATOM 830 C C . SER A 1 111 ? 2.119 42.062 2.475 1 88.81 111 SER A C 1
ATOM 832 O O . SER A 1 111 ? 3.205 42.188 3.045 1 88.81 111 SER A O 1
ATOM 834 N N . VAL A 1 112 ? 1.186 41.469 3.08 1 92.12 112 VAL A N 1
ATOM 835 C CA . VAL A 1 112 ? 1.292 40.844 4.398 1 92.12 112 VAL A CA 1
ATOM 836 C C . VAL A 1 112 ? 1.339 39.344 4.262 1 92.12 112 VAL A C 1
ATOM 838 O O . VAL A 1 112 ? 0.955 38.781 3.225 1 92.12 112 VAL A O 1
ATOM 841 N N . ARG A 1 113 ? 1.851 38.688 5.27 1 93.94 113 ARG A N 1
ATOM 842 C CA . ARG A 1 113 ? 1.971 37.219 5.25 1 93.94 113 ARG A CA 1
ATOM 843 C C . ARG A 1 113 ? 0.645 36.562 5.605 1 93.94 113 ARG A C 1
ATOM 845 O O . ARG A 1 113 ? 0.071 36.844 6.66 1 93.94 113 ARG A O 1
ATOM 852 N N . ALA A 1 114 ? 0.119 35.844 4.656 1 96.56 114 ALA A N 1
ATOM 853 C CA . ALA A 1 114 ? -1.038 34.969 4.867 1 96.56 114 ALA A CA 1
ATOM 854 C C . ALA A 1 114 ? -0.632 33.5 4.848 1 96.56 114 ALA A C 1
ATOM 856 O O . ALA A 1 114 ? -0.348 32.938 3.785 1 96.56 114 ALA A O 1
ATOM 857 N N . SER A 1 115 ? -0.638 32.906 6.039 1 97.31 115 SER A N 1
ATOM 858 C CA . SER A 1 115 ? -0.078 31.578 6.184 1 97.31 115 SER A CA 1
ATOM 859 C C . SER A 1 115 ? -1.12 30.594 6.711 1 97.31 115 SER A C 1
ATOM 861 O O . SER A 1 115 ? -2.127 31 7.293 1 97.31 115 SER A O 1
ATOM 863 N N . MET A 1 116 ? -0.894 29.328 6.391 1 98.44 116 MET A N 1
ATOM 864 C CA . MET A 1 116 ? -1.775 28.25 6.848 1 98.44 116 MET A CA 1
ATOM 865 C C . MET A 1 116 ? -1.177 27.531 8.047 1 98.44 116 MET A C 1
ATOM 867 O O . MET A 1 116 ? 0.039 27.344 8.125 1 98.44 116 MET A O 1
ATOM 871 N N . GLY A 1 117 ? -2.102 27.125 8.945 1 98.12 117 GLY A N 1
ATOM 872 C CA . GLY A 1 117 ? -1.704 26.344 10.109 1 98.12 117 GLY A CA 1
ATOM 873 C C . GLY A 1 117 ? -1.42 24.891 9.781 1 98.12 117 GLY A C 1
ATOM 874 O O . GLY A 1 117 ? -2.002 23.984 10.391 1 98.12 117 GLY A O 1
ATOM 875 N N . PHE A 1 118 ? -0.482 24.594 8.859 1 98.31 118 PHE A N 1
ATOM 876 C CA . PHE A 1 118 ? -0.023 23.25 8.547 1 98.31 118 PHE A CA 1
ATOM 877 C C . PHE A 1 118 ? 1.188 22.875 9.391 1 98.31 118 PHE A C 1
ATOM 879 O O . PHE A 1 118 ? 2.273 22.641 8.859 1 98.31 118 PHE A O 1
ATOM 886 N N . ASN A 1 119 ? 0.938 22.75 10.68 1 98 119 ASN A N 1
ATOM 887 C CA . ASN A 1 119 ? 2.008 22.578 11.656 1 98 119 ASN A CA 1
ATOM 888 C C . ASN A 1 119 ? 2.691 21.219 11.492 1 98 119 ASN A C 1
ATOM 890 O O . ASN A 1 119 ? 3.822 21.031 11.953 1 98 119 ASN A O 1
ATOM 894 N N . TYR A 1 120 ? 2.102 20.25 10.758 1 97.75 120 TYR A N 1
ATOM 895 C CA . TYR A 1 120 ? 2.693 18.922 10.609 1 97.75 120 TYR A CA 1
ATOM 896 C C . TYR A 1 120 ? 3.91 18.953 9.695 1 97.75 120 TYR A C 1
ATOM 898 O O . TYR A 1 120 ? 4.73 18.031 9.695 1 97.75 120 TYR A O 1
ATOM 906 N N . ARG A 1 121 ? 4.02 20.047 8.859 1 97.81 121 ARG A N 1
ATOM 907 C CA . ARG A 1 121 ? 5.246 20.234 8.094 1 97.81 121 ARG A CA 1
ATOM 908 C C . ARG A 1 121 ? 6.453 20.375 9.016 1 97.81 121 ARG A C 1
ATOM 910 O O . ARG A 1 121 ? 7.59 20.125 8.609 1 97.81 121 ARG A O 1
ATOM 917 N N . TYR A 1 122 ? 6.176 20.75 10.266 1 97.44 122 TYR A N 1
ATOM 918 C CA . TYR A 1 122 ? 7.27 21.125 11.156 1 97.44 122 TYR A CA 1
ATOM 919 C C . TYR A 1 122 ? 7.562 20.016 12.156 1 97.44 122 TYR A C 1
ATOM 921 O O . TYR A 1 122 ? 8.375 20.188 13.062 1 97.44 122 TYR A O 1
ATOM 929 N N . LEU A 1 123 ? 6.898 18.875 12.031 1 97.5 123 LEU A N 1
ATOM 930 C CA . LEU A 1 123 ? 7.281 17.703 12.812 1 97.5 123 LEU A CA 1
ATOM 931 C C . LEU A 1 123 ? 8.711 17.281 12.484 1 97.5 123 LEU A C 1
ATOM 933 O O . LEU A 1 123 ? 9.102 17.25 11.32 1 97.5 123 LEU A O 1
ATOM 937 N N . SER A 1 124 ? 9.469 16.922 13.516 1 97.19 124 SER A N 1
ATOM 938 C CA . SER A 1 124 ? 10.891 16.641 13.344 1 97.19 124 SER A CA 1
ATOM 939 C C . SER A 1 124 ? 11.117 15.523 12.344 1 97.19 124 SER A C 1
ATOM 941 O O . SER A 1 124 ? 11.984 15.625 11.469 1 97.19 124 SER A O 1
ATOM 943 N N . TYR A 1 125 ? 10.359 14.461 12.469 1 97.44 125 TYR A N 1
ATOM 944 C CA . TYR A 1 125 ? 10.562 13.297 11.609 1 97.44 125 TYR A CA 1
ATOM 945 C C . TYR A 1 125 ? 10.062 13.578 10.195 1 97.44 125 TYR A C 1
ATOM 947 O O . TYR A 1 125 ? 10.484 12.914 9.242 1 97.44 125 TYR A O 1
ATOM 955 N N . VAL A 1 126 ? 9.148 14.547 9.938 1 98.12 126 VAL A N 1
ATOM 956 C CA . VAL A 1 126 ? 8.742 14.969 8.602 1 98.12 126 VAL A CA 1
ATOM 957 C C . VAL A 1 126 ? 9.867 15.789 7.961 1 98.12 126 VAL A C 1
ATOM 959 O O . VAL A 1 126 ? 10.188 15.602 6.789 1 98.12 126 VAL A O 1
ATOM 962 N N . ASN A 1 127 ? 10.477 16.688 8.734 1 97.25 127 ASN A N 1
ATOM 963 C CA . ASN A 1 127 ? 11.602 17.484 8.234 1 97.25 127 ASN A CA 1
ATOM 964 C C . ASN A 1 127 ? 12.805 16.594 7.906 1 97.25 127 ASN A C 1
ATOM 966 O O . ASN A 1 127 ? 13.492 16.828 6.914 1 97.25 127 ASN A O 1
ATOM 970 N N . ILE A 1 128 ? 13.039 15.648 8.773 1 98.06 128 ILE A N 1
ATOM 971 C CA . ILE A 1 128 ? 14.109 14.695 8.516 1 98.06 128 ILE A CA 1
ATOM 972 C C . ILE A 1 128 ? 13.859 13.969 7.191 1 98.06 128 ILE A C 1
ATOM 974 O O . ILE A 1 128 ? 14.742 13.891 6.336 1 98.06 128 ILE A O 1
ATOM 978 N N . LEU A 1 129 ? 12.633 13.438 7.047 1 98.62 129 LEU A N 1
ATOM 979 C CA . LEU A 1 129 ? 12.258 12.75 5.82 1 98.62 129 LEU A CA 1
ATOM 980 C C . LEU A 1 129 ? 12.438 13.656 4.609 1 98.62 129 LEU A C 1
ATOM 982 O O . LEU A 1 129 ? 12.992 13.234 3.588 1 98.62 129 LEU A O 1
ATOM 986 N N . LYS A 1 130 ? 11.977 14.898 4.691 1 97.94 130 LYS A N 1
ATOM 987 C CA . LYS A 1 130 ? 12.133 15.859 3.6 1 97.94 130 LYS A CA 1
ATOM 988 C C . LYS A 1 130 ? 13.602 16.031 3.219 1 97.94 130 LYS A C 1
ATOM 990 O O . LYS A 1 130 ? 13.945 16.031 2.035 1 97.94 130 LYS A O 1
ATOM 995 N N . SER A 1 131 ? 14.438 16.172 4.211 1 97.62 131 SER A N 1
ATOM 996 C CA . SER A 1 131 ? 15.867 16.312 3.973 1 97.62 131 SER A CA 1
ATOM 997 C C . SER A 1 131 ? 16.438 15.07 3.279 1 97.62 131 SER A C 1
ATOM 999 O O . SER A 1 131 ? 17.25 15.188 2.359 1 97.62 131 SER A O 1
ATOM 1001 N N . LEU A 1 132 ? 16.031 13.875 3.727 1 98.06 132 LEU A N 1
ATOM 1002 C CA . LEU A 1 132 ? 16.484 12.633 3.119 1 98.06 132 LEU A CA 1
ATOM 1003 C C . LEU A 1 132 ? 16.078 12.562 1.652 1 98.06 132 LEU A C 1
ATOM 1005 O O . LEU A 1 132 ? 16.844 12.094 0.812 1 98.06 132 LEU A O 1
ATOM 1009 N N . ILE A 1 133 ? 14.875 13.031 1.31 1 97.62 133 ILE A N 1
ATOM 1010 C CA . ILE A 1 133 ? 14.359 13.016 -0.054 1 97.62 133 ILE A CA 1
ATOM 1011 C C . ILE A 1 133 ? 15.133 14.016 -0.914 1 97.62 133 ILE A C 1
ATOM 1013 O O . ILE A 1 133 ? 15.594 13.672 -2.004 1 97.62 133 ILE A O 1
ATOM 1017 N N . ILE A 1 134 ? 15.359 15.234 -0.402 1 95.81 134 ILE A N 1
ATOM 1018 C CA . ILE A 1 134 ? 16.031 16.297 -1.135 1 95.81 134 ILE A CA 1
ATOM 1019 C C . ILE A 1 134 ? 17.484 15.883 -1.428 1 95.81 134 ILE A C 1
ATOM 1021 O O . ILE A 1 134 ? 18 16.156 -2.512 1 95.81 134 ILE A O 1
ATOM 1025 N N . ASN A 1 135 ? 18.078 15.203 -0.461 1 96.81 135 ASN A N 1
ATOM 1026 C CA . ASN A 1 135 ? 19.469 14.805 -0.592 1 96.81 135 ASN A CA 1
ATOM 1027 C C . ASN A 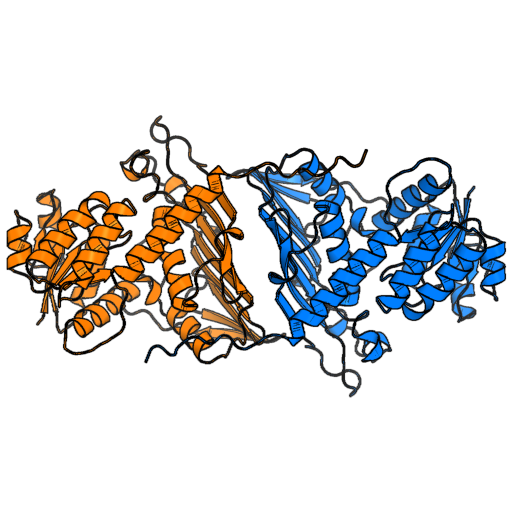1 135 ? 19.609 13.484 -1.343 1 96.81 135 ASN A C 1
ATOM 1029 O O . ASN A 1 135 ? 20.688 12.906 -1.4 1 96.81 135 ASN A O 1
ATOM 1033 N N . ASN A 1 136 ? 18.516 12.93 -1.84 1 96.31 136 ASN A N 1
ATOM 1034 C CA . ASN A 1 136 ? 18.469 11.711 -2.641 1 96.31 136 ASN A CA 1
ATOM 1035 C C . ASN A 1 136 ? 19.031 10.516 -1.871 1 96.31 136 ASN A C 1
ATOM 1037 O O . ASN A 1 136 ? 19.641 9.625 -2.459 1 96.31 136 ASN A O 1
ATOM 1041 N N . GLU A 1 137 ? 18.859 10.594 -0.53 1 96.44 137 GLU A N 1
ATOM 1042 C CA . GLU A 1 137 ? 19.359 9.508 0.305 1 96.44 137 GLU A CA 1
ATOM 1043 C C . GLU A 1 137 ? 18.5 8.25 0.135 1 96.44 137 GLU A C 1
ATOM 1045 O O . GLU A 1 137 ? 19 7.133 0.298 1 96.44 137 GLU A O 1
ATOM 1050 N N . LEU A 1 138 ? 17.281 8.383 -0.217 1 97.19 138 LEU A N 1
ATOM 1051 C CA . LEU A 1 138 ? 16.359 7.258 -0.369 1 97.19 138 LEU A CA 1
ATOM 1052 C C . LEU A 1 138 ? 16.312 6.793 -1.821 1 97.19 138 LEU A C 1
ATOM 1054 O O . LEU A 1 138 ? 15.711 5.758 -2.125 1 97.19 138 LEU A O 1
ATOM 1058 N N . GLY A 1 139 ? 16.969 7.531 -2.77 1 95.38 139 GLY A N 1
ATOM 1059 C CA . GLY A 1 139 ? 16.781 7.285 -4.188 1 95.38 139 GLY A CA 1
ATOM 1060 C C . GLY A 1 139 ? 15.445 7.781 -4.703 1 95.38 139 GLY A C 1
ATOM 1061 O O . GLY A 1 139 ? 14.797 8.617 -4.07 1 95.38 139 GLY A O 1
ATOM 1062 N N . ASN A 1 140 ? 15.062 7.305 -5.855 1 94.56 140 ASN A N 1
ATOM 1063 C CA . ASN A 1 140 ? 13.727 7.633 -6.352 1 94.56 140 ASN A CA 1
ATOM 1064 C C . ASN A 1 140 ? 12.641 7.008 -5.488 1 94.56 140 ASN A C 1
ATOM 1066 O O . ASN A 1 140 ? 12.695 5.82 -5.168 1 94.56 140 ASN A O 1
ATOM 1070 N N . ILE A 1 141 ? 11.703 7.828 -5.129 1 97.62 141 ILE A N 1
ATOM 1071 C CA . ILE A 1 141 ? 10.648 7.363 -4.234 1 97.62 141 ILE A CA 1
ATOM 1072 C C . ILE A 1 141 ? 9.586 6.613 -5.031 1 97.62 141 ILE A C 1
ATOM 1074 O O . ILE A 1 141 ? 9.117 7.102 -6.062 1 97.62 141 ILE A O 1
ATOM 1078 N N . LEU A 1 142 ? 9.219 5.441 -4.555 1 97.75 142 LEU A N 1
ATOM 1079 C CA . LEU A 1 142 ? 8.172 4.652 -5.191 1 97.75 142 LEU A CA 1
ATOM 1080 C C . LEU A 1 142 ? 6.816 4.922 -4.543 1 97.75 142 LEU A C 1
ATOM 1082 O O . LEU A 1 142 ? 5.805 5.047 -5.238 1 97.75 142 LEU A O 1
ATOM 1086 N N . SER A 1 143 ? 6.855 4.988 -3.264 1 98.62 143 SER A N 1
ATOM 1087 C CA . SER A 1 143 ? 5.562 5.066 -2.592 1 98.62 143 SER A CA 1
ATOM 1088 C C . SER A 1 143 ? 5.688 5.73 -1.226 1 98.62 143 SER A C 1
ATOM 1090 O O . SER A 1 143 ? 6.766 5.742 -0.63 1 98.62 143 SER A O 1
ATOM 1092 N N . ILE A 1 144 ? 4.605 6.32 -0.808 1 98.88 144 ILE A N 1
ATOM 1093 C CA . ILE A 1 144 ? 4.441 6.801 0.561 1 98.88 144 ILE A CA 1
ATOM 1094 C C . ILE A 1 144 ? 3.111 6.301 1.125 1 98.88 144 ILE A C 1
ATOM 1096 O O . ILE A 1 144 ? 2.086 6.344 0.442 1 98.88 144 ILE A O 1
ATOM 1100 N N . LYS A 1 145 ? 3.139 5.742 2.268 1 98.75 145 LYS A N 1
ATOM 1101 C CA . LYS A 1 145 ? 1.966 5.398 3.066 1 98.75 145 LYS A CA 1
ATOM 1102 C C . LYS A 1 145 ? 1.92 6.215 4.355 1 98.75 145 LYS A C 1
ATOM 1104 O O . LYS A 1 145 ? 2.871 6.199 5.141 1 98.75 145 LYS A O 1
ATOM 1109 N N . VAL A 1 146 ? 0.861 6.938 4.551 1 98.56 146 VAL A N 1
ATOM 1110 C CA . VAL A 1 146 ? 0.711 7.758 5.746 1 98.56 146 VAL A CA 1
ATOM 1111 C C . VAL A 1 146 ? -0.625 7.449 6.422 1 98.56 146 VAL A C 1
ATOM 1113 O O . VAL A 1 146 ? -1.658 7.363 5.754 1 98.56 146 VAL A O 1
ATOM 1116 N N . HIS A 1 147 ? -0.56 7.219 7.711 1 96.62 147 HIS A N 1
ATOM 1117 C CA . HIS A 1 147 ? -1.774 6.969 8.477 1 96.62 147 HIS A CA 1
ATOM 1118 C C . HIS A 1 147 ? -1.885 7.926 9.664 1 96.62 147 HIS A C 1
ATOM 1120 O O . HIS A 1 147 ? -0.876 8.266 10.289 1 96.62 147 HIS A O 1
ATOM 1126 N N . PHE A 1 148 ? -3.018 8.406 9.891 1 97.81 148 PHE A N 1
ATOM 1127 C CA . PHE A 1 148 ? -3.391 9.156 11.086 1 97.81 148 PHE A CA 1
ATOM 1128 C C . PHE A 1 148 ? -4.684 8.609 11.68 1 97.81 148 PHE A C 1
ATOM 1130 O O . PHE A 1 148 ? -5.77 8.875 11.164 1 97.81 148 PHE A O 1
ATOM 1137 N N . LYS A 1 149 ? -4.535 7.879 12.758 1 96.31 149 LYS A N 1
ATOM 1138 C CA . LYS A 1 149 ? -5.648 7.133 13.328 1 96.31 149 LYS A CA 1
ATOM 1139 C C . LYS A 1 149 ? -5.906 7.551 14.773 1 96.31 149 LYS A C 1
ATOM 1141 O O . LYS A 1 149 ? -4.984 7.566 15.594 1 96.31 149 LYS A O 1
ATOM 1146 N N . LYS A 1 150 ? -7.082 7.883 15.008 1 94.5 150 LYS A N 1
ATOM 1147 C CA . LYS A 1 150 ? -7.578 8.227 16.344 1 94.5 150 LYS A CA 1
ATOM 1148 C C . LYS A 1 150 ? -8.797 7.383 16.703 1 94.5 150 LYS A C 1
ATOM 1150 O O . LYS A 1 150 ? -9.133 6.43 16 1 94.5 150 LYS A O 1
ATOM 1155 N N . ASN A 1 151 ? -9.352 7.594 17.859 1 90.88 151 ASN A N 1
ATOM 1156 C CA . ASN A 1 151 ? -10.531 6.852 18.312 1 90.88 151 ASN A CA 1
ATOM 1157 C C . ASN A 1 151 ? -11.617 7.789 18.844 1 90.88 151 ASN A C 1
ATOM 1159 O O . ASN A 1 151 ? -12.43 7.395 19.672 1 90.88 151 ASN A O 1
ATOM 1163 N N . SER A 1 152 ? -11.586 8.969 18.422 1 85.5 152 SER A N 1
ATOM 1164 C CA . SER A 1 152 ? -12.445 10.016 18.969 1 85.5 152 SER A CA 1
ATOM 1165 C C . SER A 1 152 ? -13.922 9.703 18.719 1 85.5 152 SER A C 1
ATOM 1167 O O . SER A 1 152 ? -14.773 10.023 19.547 1 85.5 152 SER A O 1
ATOM 1169 N N . ALA A 1 153 ? -14.242 9.148 17.547 1 84.25 153 ALA A N 1
ATOM 1170 C CA . ALA A 1 153 ? -15.641 8.828 17.25 1 84.25 153 ALA A CA 1
ATOM 1171 C C . ALA A 1 153 ? -16.188 7.773 18.203 1 84.25 153 ALA A C 1
ATOM 1173 O O . ALA A 1 153 ? -17.375 7.762 18.516 1 84.25 153 ALA A O 1
ATOM 1174 N N . LEU A 1 154 ? -15.266 6.938 18.703 1 80.62 154 LEU A N 1
ATOM 1175 C CA . LEU A 1 154 ? -15.664 5.891 19.641 1 80.62 154 LEU A CA 1
ATOM 1176 C C . LEU A 1 154 ? -15.812 6.453 21.047 1 80.62 154 LEU A C 1
ATOM 1178 O O . LEU A 1 154 ? -16.672 6.016 21.797 1 80.62 154 LEU A O 1
ATOM 1182 N N . ARG A 1 155 ? -15.055 7.43 21.297 1 78.12 155 ARG A N 1
ATOM 1183 C CA . ARG A 1 155 ? -14.977 7.953 22.656 1 78.12 155 ARG A CA 1
ATOM 1184 C C . ARG A 1 155 ? -16.047 9.016 22.891 1 78.12 155 ARG A C 1
ATOM 1186 O O . ARG A 1 155 ? -16.625 9.086 23.984 1 78.12 155 ARG A O 1
ATOM 1193 N N . ARG A 1 156 ? -16.297 9.805 21.891 1 74.69 156 ARG A N 1
ATOM 1194 C CA . ARG A 1 156 ? -17.234 10.914 22.047 1 74.69 156 ARG A CA 1
ATOM 1195 C C . ARG A 1 156 ? -18.672 10.469 21.828 1 74.69 156 ARG A C 1
ATOM 1197 O O . ARG A 1 156 ? -19.062 10.203 20.688 1 74.69 156 ARG A O 1
ATOM 1204 N N . LYS A 1 157 ? -19.406 10.438 22.812 1 75.81 157 LYS A N 1
ATOM 1205 C CA . LYS A 1 157 ? -20.766 9.906 22.75 1 75.81 157 LYS A CA 1
ATOM 1206 C C . LYS A 1 157 ? -21.781 11.016 22.484 1 75.81 157 LYS A C 1
ATOM 1208 O O . LYS A 1 157 ? -22.891 10.758 22.016 1 75.81 157 LYS A O 1
ATOM 1213 N N . LYS A 1 158 ? -21.281 12.234 22.719 1 75.94 158 LYS A N 1
ATOM 1214 C CA . LYS A 1 158 ? -22.188 13.367 22.531 1 75.94 158 LYS A CA 1
ATOM 1215 C C . LYS A 1 158 ? -22.219 13.805 21.062 1 75.94 158 LYS A C 1
ATOM 1217 O O . LYS A 1 158 ? -21.188 13.844 20.406 1 75.94 158 LYS A O 1
ATOM 1222 N N . PHE A 1 159 ? -23.438 14.062 20.594 1 74.88 159 PHE A N 1
ATOM 1223 C CA . PHE A 1 159 ? -23.609 14.594 19.25 1 74.88 159 PHE A CA 1
ATOM 1224 C C . PHE A 1 159 ? -23.266 16.078 19.203 1 74.88 159 PHE A C 1
ATOM 1226 O O . PHE A 1 159 ? -23.734 16.859 20.031 1 74.88 159 PHE A O 1
ATOM 1233 N N . THR A 1 160 ? -22.344 16.5 18.359 1 69.38 160 THR A N 1
ATOM 1234 C CA . THR A 1 160 ? -21.953 17.906 18.219 1 69.38 160 THR A CA 1
ATOM 1235 C C . THR A 1 160 ? -22.047 18.328 16.75 1 69.38 160 THR A C 1
ATOM 1237 O O . THR A 1 160 ? -22.422 17.531 15.883 1 69.38 160 THR A O 1
ATOM 1240 N N . TRP A 1 161 ? -21.828 19.578 16.516 1 68.06 161 TRP A N 1
ATOM 1241 C CA . TRP A 1 161 ? -21.859 20.125 15.156 1 68.06 161 TRP A CA 1
ATOM 1242 C C . TRP A 1 161 ? -20.891 19.375 14.242 1 68.06 161 TRP A C 1
ATOM 1244 O O . TRP A 1 161 ? -21.078 19.359 13.023 1 68.06 161 TRP A O 1
ATOM 1254 N N . ARG A 1 162 ? -19.938 18.703 14.695 1 67.75 162 ARG A N 1
ATOM 1255 C CA . ARG A 1 162 ? -18.922 17.969 13.945 1 67.75 162 ARG A CA 1
ATOM 1256 C C . ARG A 1 162 ? -19.5 16.688 13.352 1 67.75 162 ARG A C 1
ATOM 1258 O O . ARG A 1 162 ? -18.859 16.047 12.508 1 67.75 162 ARG A O 1
ATOM 1265 N N . ASP A 1 163 ? -20.719 16.359 13.805 1 72.62 163 ASP A N 1
ATOM 1266 C CA . ASP A 1 163 ? -21.328 15.109 13.375 1 72.62 163 ASP A CA 1
ATOM 1267 C C . ASP A 1 163 ? -22.375 15.359 12.289 1 72.62 163 ASP A C 1
ATOM 1269 O O . ASP A 1 163 ? -22.906 14.414 11.695 1 72.62 163 ASP A O 1
ATOM 1273 N N . ASP A 1 164 ? -22.594 16.688 12.094 1 70.62 164 ASP A N 1
ATOM 1274 C CA . ASP A 1 164 ? -23.703 17.047 11.219 1 70.62 164 ASP A CA 1
ATOM 1275 C C . ASP A 1 164 ? -23.266 17.094 9.758 1 70.62 164 ASP A C 1
ATOM 1277 O O . ASP A 1 164 ? -22.078 17.172 9.469 1 70.62 164 ASP A O 1
ATOM 1281 N N . ALA A 1 165 ? -24.297 17.031 8.844 1 65.38 165 ALA A N 1
ATOM 1282 C CA . ALA A 1 165 ? -24.094 16.969 7.402 1 65.38 165 ALA A CA 1
ATOM 1283 C C . ALA A 1 165 ? -23.328 18.188 6.902 1 65.38 165 ALA A C 1
ATOM 1285 O O . ALA A 1 165 ? -22.547 18.094 5.949 1 65.38 165 ALA A O 1
ATOM 1286 N N . ASN A 1 166 ? -23.562 19.266 7.562 1 61.53 166 ASN A N 1
ATOM 1287 C CA . ASN A 1 166 ? -22.922 20.5 7.129 1 61.53 166 ASN A CA 1
ATOM 1288 C C . ASN A 1 166 ? -21.406 20.453 7.328 1 61.53 166 ASN A C 1
ATOM 1290 O O . ASN A 1 166 ? -20.672 21.219 6.707 1 61.53 166 ASN A O 1
ATOM 1294 N N . SER A 1 167 ? -21.031 19.516 8.109 1 63.69 167 SER A N 1
ATOM 1295 C CA . SER A 1 167 ? -19.625 19.422 8.477 1 63.69 167 SER A CA 1
ATOM 1296 C C . SER A 1 167 ? -18.953 18.266 7.742 1 63.69 167 SER A C 1
ATOM 1298 O O . SER A 1 167 ? -17.781 17.953 8 1 63.69 167 SER A O 1
ATOM 1300 N N . LYS A 1 168 ? -19.672 17.672 6.859 1 62.06 168 LYS A N 1
ATOM 1301 C CA . LYS A 1 168 ? -19.234 16.406 6.262 1 62.06 168 LYS A CA 1
ATOM 1302 C C . LYS A 1 168 ? -17.859 16.562 5.594 1 62.06 168 LYS A C 1
ATOM 1304 O O . LYS A 1 168 ? -17.016 15.68 5.715 1 62.06 168 LYS A O 1
ATOM 1309 N N . LYS A 1 169 ? -17.562 17.641 5.094 1 73.56 169 LYS A N 1
ATOM 1310 C CA . LYS A 1 169 ? -16.344 17.734 4.293 1 73.56 169 LYS A CA 1
ATOM 1311 C C . LYS A 1 169 ? -15.18 18.281 5.121 1 73.56 169 LYS A C 1
ATOM 1313 O O . LYS A 1 169 ? -14.039 18.297 4.668 1 73.56 169 LYS A O 1
ATOM 1318 N N . THR A 1 170 ? -15.539 18.594 6.363 1 73.5 170 THR A N 1
ATOM 1319 C CA . THR A 1 170 ? -14.461 19.266 7.078 1 73.5 170 THR A CA 1
ATOM 1320 C C . THR A 1 170 ? -14.227 18.625 8.438 1 73.5 170 THR A C 1
ATOM 1322 O O . THR A 1 170 ? -13.148 18.766 9.031 1 73.5 170 THR A O 1
ATOM 1325 N N . SER A 1 171 ? -15.203 17.891 8.914 1 75.81 171 SER A N 1
ATOM 1326 C CA . SER A 1 171 ? -15.109 17.484 10.312 1 75.81 171 SER A CA 1
ATOM 1327 C C . SER A 1 171 ? -14.938 15.969 10.422 1 75.81 171 SER A C 1
ATOM 1329 O O . SER A 1 171 ? -14.586 15.453 11.492 1 75.81 171 SER A O 1
ATOM 1331 N N . GLY A 1 172 ? -15.172 15.281 9.414 1 85.81 172 GLY A N 1
ATOM 1332 C CA . GLY A 1 172 ? -14.938 13.844 9.422 1 85.81 172 GLY A CA 1
ATOM 1333 C C . GLY A 1 172 ? -13.469 13.477 9.477 1 85.81 172 GLY A C 1
ATOM 1334 O O . GLY A 1 172 ? -12.617 14.344 9.688 1 85.81 172 GLY A O 1
ATOM 1335 N N . SER A 1 173 ? -13.219 12.211 9.406 1 91.69 173 SER A N 1
ATOM 1336 C CA . SER A 1 173 ? -11.836 11.742 9.469 1 91.69 173 SER A CA 1
ATOM 1337 C C . SER A 1 173 ? -11 12.336 8.344 1 91.69 173 SER A C 1
ATOM 1339 O O . SER A 1 173 ? -9.891 12.805 8.57 1 91.69 173 SER A O 1
ATOM 1341 N N . LEU A 1 174 ? -11.484 12.328 7.152 1 91.81 174 LEU A N 1
ATOM 1342 C CA . LEU A 1 174 ? -10.734 12.844 6.012 1 91.81 174 LEU A CA 1
ATOM 1343 C C . LEU A 1 174 ? -10.57 14.352 6.105 1 91.81 174 LEU A C 1
ATOM 1345 O O . LEU A 1 174 ? -9.469 14.875 5.918 1 91.81 174 LEU A O 1
ATOM 1349 N N . GLY A 1 175 ? -11.602 15.047 6.379 1 90.31 175 GLY A N 1
ATOM 1350 C CA . GLY A 1 175 ? -11.555 16.5 6.453 1 90.31 175 GLY A CA 1
ATOM 1351 C C . GLY A 1 175 ? -10.672 17.016 7.574 1 90.31 175 GLY A C 1
ATOM 1352 O O . GLY A 1 175 ? -9.883 17.938 7.371 1 90.31 175 GLY A O 1
ATOM 1353 N N . ASP A 1 176 ? -10.758 16.438 8.68 1 91.31 176 ASP A N 1
ATOM 1354 C CA . ASP A 1 176 ? -10.07 16.922 9.875 1 91.31 176 ASP A CA 1
ATOM 1355 C C . ASP A 1 176 ? -8.641 16.391 9.938 1 91.31 176 ASP A C 1
ATOM 1357 O O . ASP A 1 176 ? -7.699 17.156 10.141 1 91.31 176 ASP A O 1
ATOM 1361 N N . LEU A 1 177 ? -8.5 15.102 9.781 1 94.75 177 LEU A N 1
ATOM 1362 C CA . LEU A 1 177 ? -7.188 14.477 9.891 1 94.75 177 LEU A CA 1
ATOM 1363 C C . LEU A 1 177 ? -6.484 14.445 8.539 1 94.75 177 LEU A C 1
ATOM 1365 O O . LEU A 1 177 ? -5.281 14.703 8.453 1 94.75 177 LEU A O 1
ATOM 1369 N N . GLY A 1 178 ? -7.234 14.211 7.527 1 96.56 178 GLY A N 1
ATOM 1370 C CA . GLY A 1 178 ? -6.691 14.016 6.191 1 96.56 178 GLY A CA 1
ATOM 1371 C C . GLY A 1 178 ? -6.082 15.273 5.609 1 96.56 178 GLY A C 1
ATOM 1372 O O . GLY A 1 178 ? -5.125 15.211 4.836 1 96.56 178 GLY A O 1
ATOM 1373 N N . ILE A 1 179 ? -6.598 16.391 5.969 1 96.56 179 ILE A N 1
ATOM 1374 C CA . ILE A 1 179 ? -6.125 17.656 5.422 1 96.56 179 ILE A CA 1
ATOM 1375 C C . ILE A 1 179 ? -4.648 17.844 5.758 1 96.56 179 ILE A C 1
ATOM 1377 O O . ILE A 1 179 ? -3.883 18.375 4.949 1 96.56 179 ILE A O 1
ATOM 1381 N N . HIS A 1 180 ? -4.199 17.391 6.949 1 97.38 180 HIS A N 1
ATOM 1382 C CA . HIS A 1 180 ? -2.793 17.422 7.332 1 97.38 180 HIS A CA 1
ATOM 1383 C C . HIS A 1 180 ? -1.942 16.562 6.402 1 97.38 180 HIS A C 1
ATOM 1385 O O . HIS A 1 180 ? -0.858 16.984 5.984 1 97.38 180 HIS A O 1
ATOM 1391 N N . LEU A 1 181 ? -2.467 15.438 6.098 1 98.44 181 LEU A N 1
ATOM 1392 C CA . LEU A 1 181 ? -1.712 14.461 5.32 1 98.44 181 LEU A CA 1
ATOM 1393 C C . LEU A 1 181 ? -1.633 14.875 3.855 1 98.44 181 LEU A C 1
ATOM 1395 O O . LEU A 1 181 ? -0.6 14.688 3.207 1 98.44 181 LEU A O 1
ATOM 1399 N N . ILE A 1 182 ? -2.707 15.445 3.365 1 98.19 182 ILE A N 1
ATOM 1400 C CA . ILE A 1 182 ? -2.744 15.977 2.006 1 98.19 182 ILE A CA 1
ATOM 1401 C C . ILE A 1 182 ? -1.665 17.047 1.838 1 98.19 182 ILE A C 1
ATOM 1403 O O . ILE A 1 182 ? -0.882 17 0.886 1 98.19 182 ILE A O 1
ATOM 1407 N N . ASP A 1 183 ? -1.606 17.938 2.758 1 98.31 183 ASP A N 1
ATOM 1408 C CA . ASP A 1 183 ? -0.595 19 2.707 1 98.31 183 ASP A CA 1
ATOM 1409 C C . ASP A 1 183 ? 0.811 18.406 2.832 1 98.31 183 ASP A C 1
ATOM 1411 O O . ASP A 1 183 ? 1.725 18.828 2.113 1 98.31 183 ASP A O 1
ATOM 1415 N N . MET A 1 184 ? 0.968 17.5 3.73 1 98.31 184 MET A N 1
ATOM 1416 C CA . MET A 1 184 ? 2.271 16.891 3.969 1 98.31 184 MET A CA 1
ATOM 1417 C C . MET A 1 184 ? 2.801 16.219 2.703 1 98.31 184 MET A C 1
ATOM 1419 O O . MET A 1 184 ? 3.98 16.359 2.373 1 98.31 184 MET A O 1
ATOM 1423 N N . VAL A 1 185 ? 1.955 15.5 1.994 1 98.62 185 VAL A N 1
ATOM 1424 C CA . VAL A 1 185 ? 2.355 14.82 0.765 1 98.62 185 VAL A CA 1
ATOM 1425 C C . VAL A 1 185 ? 2.842 15.852 -0.255 1 98.62 185 VAL A C 1
ATOM 1427 O O . VAL A 1 185 ? 3.873 15.648 -0.902 1 98.62 185 VAL A O 1
ATOM 1430 N N . TRP A 1 186 ? 2.129 16.922 -0.412 1 97.94 186 TRP A N 1
ATOM 1431 C CA . TRP A 1 186 ? 2.576 17.984 -1.318 1 97.94 186 TRP A CA 1
ATOM 1432 C C . TRP A 1 186 ? 3.902 18.578 -0.853 1 97.94 186 TRP A C 1
ATOM 1434 O O . TRP A 1 186 ? 4.805 18.797 -1.66 1 97.94 186 TRP A O 1
ATOM 1444 N N . TYR A 1 187 ? 4.012 18.797 0.431 1 97.75 187 TYR A N 1
ATOM 1445 C CA . TYR A 1 187 ? 5.219 19.375 1.013 1 97.75 187 TYR A CA 1
ATOM 1446 C C . TYR A 1 187 ? 6.434 18.5 0.705 1 97.75 187 TYR A C 1
ATOM 1448 O O . TYR A 1 187 ? 7.508 19.016 0.377 1 97.75 187 TYR A O 1
ATOM 1456 N N . LEU A 1 188 ? 6.238 17.234 0.762 1 98.12 188 LEU A N 1
ATOM 1457 C CA . LEU A 1 188 ? 7.34 16.297 0.597 1 98.12 188 LEU A CA 1
ATOM 1458 C C . LEU A 1 188 ? 7.723 16.156 -0.874 1 98.12 188 LEU A C 1
ATOM 1460 O O . LEU A 1 188 ? 8.898 15.992 -1.201 1 98.12 188 LEU A O 1
ATOM 1464 N N . PHE A 1 189 ? 6.719 16.234 -1.764 1 97.69 189 PHE A N 1
ATOM 1465 C CA . PHE A 1 189 ? 7.012 15.781 -3.117 1 97.69 189 PHE A CA 1
ATOM 1466 C C . PHE A 1 189 ? 6.785 16.906 -4.125 1 97.69 189 PHE A C 1
ATOM 1468 O O . PHE A 1 189 ? 7.227 16.812 -5.273 1 97.69 189 PHE A O 1
ATOM 1475 N N . GLU A 1 190 ? 6 17.969 -3.738 1 96.44 190 GLU A N 1
ATOM 1476 C CA . GLU A 1 190 ? 5.668 19.078 -4.613 1 96.44 190 GLU A CA 1
ATOM 1477 C C . GLU A 1 190 ? 5.168 18.594 -5.969 1 96.44 190 GLU A C 1
ATOM 1479 O O . GLU A 1 190 ? 5.641 19.047 -7.016 1 96.44 190 GLU A O 1
ATOM 1484 N N . SER A 1 191 ? 4.301 17.656 -5.965 1 97.94 191 SER A N 1
ATOM 1485 C CA . SER A 1 191 ? 3.701 17.062 -7.148 1 97.94 191 SER A CA 1
ATOM 1486 C C . SER A 1 191 ? 2.213 16.797 -6.945 1 97.94 191 SER A C 1
ATOM 1488 O O . SER A 1 191 ? 1.799 16.359 -5.867 1 97.94 191 SER A O 1
ATOM 1490 N N . ASP A 1 192 ? 1.43 17.047 -7.969 1 97.94 192 ASP A N 1
ATOM 1491 C CA . ASP A 1 192 ? -0.018 16.891 -7.883 1 97.94 192 ASP A CA 1
ATOM 1492 C C . ASP A 1 192 ? -0.423 15.43 -8.102 1 97.94 192 ASP A C 1
ATOM 1494 O O . ASP A 1 192 ? 0.295 14.672 -8.758 1 97.94 192 ASP A O 1
ATOM 1498 N N . PHE A 1 193 ? -1.545 15.086 -7.574 1 98.25 193 PHE A N 1
ATOM 1499 C CA . PHE A 1 193 ? -2.143 13.789 -7.883 1 98.25 193 PHE A CA 1
ATOM 1500 C C . PHE A 1 193 ? -2.533 13.711 -9.352 1 98.25 193 PHE A C 1
ATOM 1502 O O . PHE A 1 193 ? -2.982 14.703 -9.938 1 98.25 193 PHE A O 1
ATOM 1509 N N . ILE A 1 194 ? -2.328 12.539 -9.945 1 98.06 194 ILE A N 1
ATOM 1510 C CA . ILE A 1 194 ? -3.031 12.227 -11.188 1 98.06 194 ILE A CA 1
ATOM 1511 C C . ILE A 1 194 ? -4.496 11.922 -10.883 1 98.06 194 ILE A C 1
ATOM 1513 O O . ILE A 1 194 ? -4.824 10.852 -10.359 1 98.06 194 ILE A O 1
ATOM 1517 N N . THR A 1 195 ? -5.359 12.844 -11.266 1 97.25 195 THR A N 1
ATOM 1518 C CA . THR A 1 195 ? -6.754 12.828 -10.844 1 97.25 195 THR A CA 1
ATOM 1519 C C . THR A 1 195 ? -7.41 11.5 -11.203 1 97.25 195 THR A C 1
ATOM 1521 O O . THR A 1 195 ? -8.141 10.922 -10.398 1 97.25 195 THR A O 1
ATOM 1524 N N . GLU A 1 196 ? -7.129 10.945 -12.375 1 95.94 196 GLU A N 1
ATOM 1525 C CA . GLU A 1 196 ? -7.781 9.742 -12.875 1 95.94 196 GLU A CA 1
ATOM 1526 C C . GLU A 1 196 ? -7.32 8.5 -12.117 1 95.94 196 GLU A C 1
ATOM 1528 O O . GLU A 1 196 ? -7.965 7.453 -12.18 1 95.94 196 GLU A O 1
ATOM 1533 N N . SER A 1 197 ? -6.215 8.641 -11.398 1 97.56 197 SER A N 1
ATOM 1534 C CA . SER A 1 197 ? -5.672 7.48 -10.695 1 97.56 197 SER A CA 1
ATOM 1535 C C . SER A 1 197 ? -6.309 7.324 -9.32 1 97.56 197 SER A C 1
ATOM 1537 O O . SER A 1 197 ? -6.25 6.246 -8.719 1 97.56 197 SER A O 1
ATOM 1539 N N . VAL A 1 198 ? -6.926 8.305 -8.805 1 97.94 198 VAL A N 1
ATOM 1540 C CA . VAL A 1 198 ? -7.289 8.391 -7.395 1 97.94 198 VAL A CA 1
ATOM 1541 C C . VAL A 1 198 ? -8.516 7.516 -7.125 1 97.94 198 VAL A C 1
ATOM 1543 O O . VAL A 1 198 ? -9.469 7.523 -7.898 1 97.94 198 VAL A O 1
ATOM 1546 N N . ARG A 1 199 ? -8.43 6.727 -6.059 1 96.75 199 ARG A N 1
ATOM 1547 C CA . ARG A 1 199 ? -9.531 5.957 -5.484 1 96.75 199 ARG A CA 1
ATOM 1548 C C . ARG A 1 199 ? -9.711 6.277 -4.004 1 96.75 199 ARG A C 1
ATOM 1550 O O . ARG A 1 199 ? -8.727 6.449 -3.277 1 96.75 199 ARG A O 1
ATOM 1557 N N . ALA A 1 200 ? -10.977 6.367 -3.619 1 95.38 200 ALA A N 1
ATOM 1558 C CA . ALA A 1 200 ? -11.258 6.715 -2.229 1 95.38 200 ALA A CA 1
ATOM 1559 C C . ALA A 1 200 ? -12.359 5.824 -1.652 1 95.38 200 ALA A C 1
ATOM 1561 O O . ALA A 1 200 ? -13.312 5.473 -2.35 1 95.38 200 ALA A O 1
ATOM 1562 N N . LYS A 1 201 ? -12.125 5.43 -0.437 1 94.56 201 LYS A N 1
ATOM 1563 C CA . LYS A 1 201 ? -13.102 4.734 0.388 1 94.56 201 LYS A CA 1
ATOM 1564 C C . LYS A 1 201 ? -13.367 5.488 1.688 1 94.56 201 LYS A C 1
ATOM 1566 O O . LYS A 1 201 ? -12.43 5.801 2.428 1 94.56 201 LYS A O 1
ATOM 1571 N N . MET A 1 202 ? -14.633 5.824 1.937 1 92.75 202 MET A N 1
ATOM 1572 C CA . MET A 1 202 ? -15.023 6.496 3.174 1 92.75 202 MET A CA 1
ATOM 1573 C C . MET A 1 202 ? -16.156 5.746 3.863 1 92.75 202 MET A C 1
ATOM 1575 O O . MET A 1 202 ? -17.062 5.238 3.201 1 92.75 202 MET A O 1
ATOM 1579 N N . ASN A 1 203 ? -16.047 5.672 5.18 1 91.19 203 ASN A N 1
ATOM 1580 C CA . ASN A 1 203 ? -17.062 4.988 5.973 1 91.19 203 ASN A CA 1
ATOM 1581 C C . ASN A 1 203 ? -17.5 5.824 7.176 1 91.19 203 ASN A C 1
ATOM 1583 O O . ASN A 1 203 ? -16.734 6.68 7.641 1 91.19 203 ASN A O 1
ATOM 1587 N N . THR A 1 204 ? -18.75 5.637 7.527 1 90.25 204 THR A N 1
ATOM 1588 C CA . THR A 1 204 ? -19.281 6.043 8.828 1 90.25 204 THR A CA 1
ATOM 1589 C C . THR A 1 204 ? -19.594 4.824 9.688 1 90.25 204 THR A C 1
ATOM 1591 O O . THR A 1 204 ? -20.688 4.25 9.57 1 90.25 204 THR A O 1
ATOM 1594 N N . ASN A 1 205 ? -18.641 4.477 10.477 1 88.31 205 ASN A N 1
ATOM 1595 C CA . ASN A 1 205 ? -18.797 3.256 11.258 1 88.31 205 ASN A CA 1
ATOM 1596 C C . ASN A 1 205 ? -19.641 3.492 12.508 1 88.31 205 ASN A C 1
ATOM 1598 O O . ASN A 1 205 ? -20.422 2.621 12.914 1 88.31 205 ASN A O 1
ATOM 1602 N N . VAL A 1 206 ? -19.375 4.582 13.164 1 86.88 206 VAL A N 1
ATOM 1603 C CA . VAL A 1 206 ? -20.25 5.008 14.242 1 86.88 206 VAL A CA 1
ATOM 1604 C C . VAL A 1 206 ? -21.453 5.762 13.672 1 86.88 206 VAL A C 1
ATOM 1606 O O . VAL A 1 206 ? -21.359 6.965 13.414 1 86.88 206 VAL A O 1
ATOM 1609 N N . LYS A 1 207 ? -22.547 5.152 13.602 1 84.69 207 LYS A N 1
ATOM 1610 C CA . LYS A 1 207 ? -23.656 5.633 12.789 1 84.69 207 LYS A CA 1
ATOM 1611 C C . LYS A 1 207 ? -24.578 6.543 13.602 1 84.69 207 LYS A C 1
ATOM 1613 O O . LYS A 1 207 ? -25.328 7.336 13.031 1 84.69 207 LYS A O 1
ATOM 1618 N N . THR A 1 208 ? -24.5 6.316 14.867 1 84.25 208 THR A N 1
ATOM 1619 C CA . THR A 1 208 ? -25.422 7.094 15.695 1 84.25 208 THR A CA 1
ATOM 1620 C C . THR A 1 208 ? -24.719 7.562 16.969 1 84.25 208 THR A C 1
ATOM 1622 O O . THR A 1 208 ? -23.812 6.902 17.469 1 84.25 208 THR A O 1
ATOM 1625 N N . LYS A 1 209 ? -25.031 8.742 17.312 1 80.69 209 LYS A N 1
ATOM 1626 C CA . LYS A 1 209 ? -24.688 9.312 18.609 1 80.69 209 LYS A CA 1
ATOM 1627 C C . LYS A 1 209 ? -25.906 9.953 19.266 1 80.69 209 LYS A C 1
ATOM 1629 O O . LYS A 1 209 ? -26.594 10.766 18.641 1 80.69 209 LYS A O 1
ATOM 1634 N N . GLU A 1 210 ? -26.125 9.617 20.531 1 84.94 210 GLU A N 1
ATOM 1635 C CA . GLU A 1 210 ? -27.297 10.117 21.234 1 84.94 210 GLU A CA 1
ATOM 1636 C C . GLU A 1 210 ? -28.562 9.961 20.375 1 84.94 210 GLU A C 1
ATOM 1638 O O . GLU A 1 210 ? -29.344 10.906 20.234 1 84.94 210 GLU A O 1
ATOM 1643 N N . ASP A 1 211 ? -28.672 8.914 19.656 1 79.75 211 ASP A N 1
ATOM 1644 C CA . ASP A 1 211 ? -29.828 8.508 18.875 1 79.75 211 ASP A CA 1
ATOM 1645 C C . ASP A 1 211 ? -29.984 9.375 17.625 1 79.75 211 ASP A C 1
ATOM 1647 O O . ASP A 1 211 ? -31.078 9.508 17.078 1 79.75 211 ASP A O 1
ATOM 1651 N N . LYS A 1 212 ? -29.031 10.133 17.406 1 83.94 212 LYS A N 1
ATOM 1652 C CA . LYS A 1 212 ? -29.016 10.914 16.172 1 83.94 212 LYS A CA 1
ATOM 1653 C C . LYS A 1 212 ? -28.047 10.32 15.164 1 83.94 212 LYS A C 1
ATOM 1655 O O . LYS A 1 212 ? -26.984 9.812 15.531 1 83.94 212 LYS A O 1
ATOM 1660 N N . GLN A 1 213 ? -28.391 10.523 14.023 1 84.38 213 GLN A N 1
ATOM 1661 C CA . GLN A 1 213 ? -27.594 9.953 12.945 1 84.38 213 GLN A CA 1
ATOM 1662 C C . GLN A 1 213 ? -26.328 10.758 12.719 1 84.38 213 GLN A C 1
ATOM 1664 O O . GLN A 1 213 ? -26.375 11.992 12.641 1 84.38 213 GLN A O 1
ATOM 1669 N N . VAL A 1 214 ? -25.188 10.047 12.695 1 82.56 214 VAL A N 1
ATOM 1670 C CA . VAL A 1 214 ? -23.922 10.672 12.375 1 82.56 214 VAL A CA 1
ATOM 1671 C C . VAL A 1 214 ? -23.719 10.711 10.859 1 82.56 214 VAL A C 1
ATOM 1673 O O . VAL A 1 214 ? -23.844 9.688 10.188 1 82.56 214 VAL A O 1
ATOM 1676 N N . LEU A 1 215 ? -23.375 11.891 10.305 1 79.56 215 LEU A N 1
ATOM 1677 C CA . LEU A 1 215 ? -23.359 12.047 8.852 1 79.56 215 LEU A CA 1
ATOM 1678 C C . LEU A 1 215 ? -21.953 12.367 8.352 1 79.56 215 LEU A C 1
ATOM 1680 O O . LEU A 1 215 ? -21.797 12.812 7.211 1 79.56 215 LEU A O 1
ATOM 1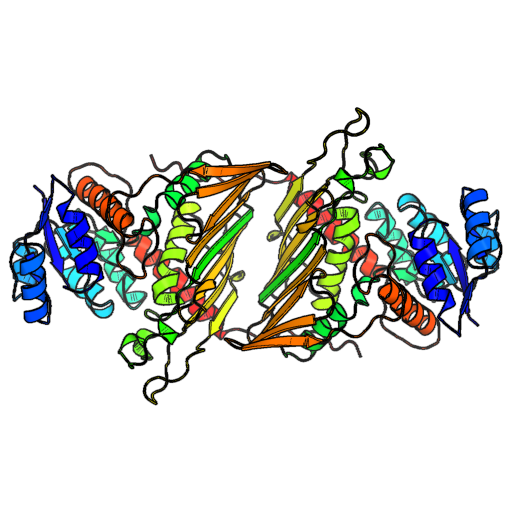684 N N . VAL A 1 216 ? -21 12.141 9.195 1 81.56 216 VAL A N 1
ATOM 1685 C CA . VAL A 1 216 ? -19.625 12.414 8.805 1 81.56 216 VAL A CA 1
ATOM 1686 C C . VAL A 1 216 ? -18.812 11.117 8.781 1 81.56 216 VAL A C 1
ATOM 1688 O O . VAL A 1 216 ? -19.109 10.188 9.531 1 81.56 216 VAL A O 1
ATOM 1691 N N . ASP A 1 217 ? -17.859 11.141 7.891 1 89.25 217 ASP A N 1
ATOM 1692 C CA . ASP A 1 217 ? -17.016 9.953 7.824 1 89.25 217 ASP A CA 1
ATOM 1693 C C . ASP A 1 217 ? -16.141 9.836 9.07 1 89.25 217 ASP A C 1
ATOM 1695 O O . ASP A 1 217 ? -15.648 10.836 9.594 1 89.25 217 ASP A O 1
ATOM 1699 N N . ASP A 1 218 ? -15.953 8.617 9.531 1 93.31 218 ASP A N 1
ATOM 1700 C CA . ASP A 1 218 ? -14.992 8.398 10.609 1 93.31 218 ASP A CA 1
ATOM 1701 C C . ASP A 1 218 ? -13.844 7.516 10.156 1 93.31 218 ASP A C 1
ATOM 1703 O O . ASP A 1 218 ? -12.961 7.168 10.945 1 93.31 218 ASP A O 1
ATOM 1707 N N . TYR A 1 219 ? -13.906 7.199 8.93 1 94.56 219 TYR A N 1
ATOM 1708 C CA . TYR A 1 219 ? -12.828 6.453 8.289 1 94.56 219 TYR A CA 1
ATOM 1709 C C . TYR A 1 219 ? -12.688 6.848 6.824 1 94.56 219 TYR A C 1
ATOM 1711 O O . TYR A 1 219 ? -13.688 7.02 6.121 1 94.56 219 TYR A O 1
ATOM 1719 N N . ALA A 1 220 ? -11.445 6.965 6.355 1 95.94 220 ALA A N 1
ATOM 1720 C CA . ALA A 1 220 ? -11.164 7.203 4.941 1 95.94 220 ALA A CA 1
ATOM 1721 C C . ALA A 1 220 ? -9.852 6.551 4.523 1 95.94 220 ALA A C 1
ATOM 1723 O O . ALA A 1 220 ? -8.875 6.562 5.281 1 95.94 220 ALA A O 1
ATOM 1724 N N . GLU A 1 221 ? -9.844 5.988 3.389 1 97.25 221 GLU A N 1
ATOM 1725 C CA . GLU A 1 221 ? -8.656 5.41 2.77 1 97.25 221 GLU A CA 1
ATOM 1726 C C . GLU A 1 221 ? -8.539 5.824 1.305 1 97.25 221 GLU A C 1
ATOM 1728 O O . GLU A 1 221 ? -9.469 5.617 0.521 1 97.25 221 GLU A O 1
ATOM 1733 N N . ILE A 1 222 ? -7.402 6.453 0.983 1 97.81 222 ILE A N 1
ATOM 1734 C CA . ILE A 1 222 ? -7.184 7.023 -0.341 1 97.81 222 ILE A CA 1
ATOM 1735 C C . ILE A 1 222 ? -5.98 6.359 -1.001 1 97.81 222 ILE A C 1
ATOM 1737 O O . ILE A 1 222 ? -4.945 6.156 -0.36 1 97.81 222 ILE A O 1
ATOM 1741 N N . TYR A 1 223 ? -6.137 5.969 -2.248 1 98.31 223 TYR A N 1
ATOM 1742 C CA . TYR A 1 223 ? -5.035 5.566 -3.111 1 98.31 223 TYR A CA 1
ATOM 1743 C C . TYR A 1 223 ? -4.898 6.508 -4.301 1 98.31 223 TYR A C 1
ATOM 1745 O O . TYR A 1 223 ? -5.902 6.977 -4.848 1 98.31 223 TYR A O 1
ATOM 1753 N N . GLY A 1 224 ? -3.727 6.77 -4.699 1 98.44 224 GLY A N 1
ATOM 1754 C CA . GLY A 1 224 ? -3.457 7.586 -5.875 1 98.44 224 GLY A CA 1
ATOM 1755 C C . GLY A 1 224 ? -2.002 7.555 -6.301 1 98.44 224 GLY A C 1
ATOM 1756 O O . GLY A 1 224 ? -1.169 6.93 -5.641 1 98.44 224 GLY A O 1
ATOM 1757 N N . GLN A 1 225 ? -1.767 8.125 -7.41 1 98.69 225 GLN A N 1
ATOM 1758 C CA . GLN A 1 225 ? -0.408 8.32 -7.906 1 98.69 225 GLN A CA 1
ATOM 1759 C C . GLN A 1 225 ? -0.153 9.789 -8.242 1 98.69 225 GLN A C 1
ATOM 1761 O O . GLN A 1 225 ? -1.021 10.461 -8.805 1 98.69 225 GLN A O 1
ATOM 1766 N N . LEU A 1 226 ? 0.979 10.297 -7.824 1 98.56 226 LEU A N 1
ATOM 1767 C CA . LEU A 1 226 ? 1.368 11.664 -8.156 1 98.56 226 LEU A CA 1
ATOM 1768 C C . LEU A 1 226 ? 1.922 11.742 -9.578 1 98.56 226 LEU A C 1
ATOM 1770 O O . LEU A 1 226 ? 2.281 10.719 -10.164 1 98.56 226 LEU A O 1
ATOM 1774 N N . LYS A 1 227 ? 1.995 12.906 -10.125 1 97.94 227 LYS A N 1
ATOM 1775 C CA . LYS A 1 227 ? 2.514 13.125 -11.469 1 97.94 227 LYS A CA 1
ATOM 1776 C C . LYS A 1 227 ? 3.979 12.711 -11.57 1 97.94 227 LYS A C 1
ATOM 1778 O O . LYS A 1 227 ? 4.434 12.266 -12.625 1 97.94 227 LYS A O 1
ATOM 1783 N N . ASN A 1 228 ? 4.707 12.82 -10.461 1 96.69 228 ASN A N 1
ATOM 1784 C CA . ASN A 1 228 ? 6.098 12.367 -10.461 1 96.69 228 ASN A CA 1
ATOM 1785 C C . ASN A 1 228 ? 6.199 10.875 -10.188 1 96.69 228 ASN A C 1
ATOM 1787 O O . ASN A 1 228 ? 7.266 10.375 -9.805 1 96.69 228 ASN A O 1
ATOM 1791 N N . LYS A 1 229 ? 5.086 10.188 -10.164 1 95.88 229 LYS A N 1
ATOM 1792 C CA . LYS A 1 229 ? 4.965 8.734 -10.242 1 95.88 229 LYS A CA 1
ATOM 1793 C C . LYS A 1 229 ? 5.008 8.109 -8.852 1 95.88 229 LYS A C 1
ATOM 1795 O O . LYS A 1 229 ? 5.027 6.883 -8.719 1 95.88 229 LYS A O 1
ATOM 1800 N N . VAL A 1 230 ? 5.023 8.883 -7.793 1 98.19 230 VAL A N 1
ATOM 1801 C CA . VAL A 1 230 ? 4.988 8.352 -6.434 1 98.19 230 VAL A CA 1
ATOM 1802 C C . VAL A 1 230 ? 3.588 7.836 -6.117 1 98.19 230 VAL A C 1
ATOM 1804 O O . VAL A 1 230 ? 2.598 8.547 -6.316 1 98.19 230 VAL A O 1
ATOM 1807 N N . PHE A 1 231 ? 3.502 6.578 -5.703 1 98.75 231 PHE A N 1
ATOM 1808 C CA . PHE A 1 231 ? 2.234 6.023 -5.238 1 98.75 231 PHE A CA 1
ATOM 1809 C C . PHE A 1 231 ? 1.922 6.504 -3.828 1 98.75 231 PHE A C 1
ATOM 1811 O O . PHE A 1 231 ? 2.811 6.562 -2.975 1 98.75 231 PHE A O 1
ATOM 1818 N N . VAL A 1 232 ? 0.656 6.852 -3.594 1 98.88 232 VAL A N 1
ATOM 1819 C CA . VAL A 1 232 ? 0.268 7.422 -2.309 1 98.88 232 VAL A CA 1
ATOM 1820 C C . VAL A 1 232 ? -0.872 6.605 -1.703 1 98.88 232 VAL A C 1
ATOM 1822 O O . VAL A 1 232 ? -1.836 6.27 -2.393 1 98.88 232 VAL A O 1
ATOM 1825 N N . ASN A 1 233 ? -0.739 6.223 -0.476 1 98.81 233 ASN A N 1
ATOM 1826 C CA . ASN A 1 233 ? -1.804 5.652 0.343 1 98.81 233 ASN A CA 1
ATOM 1827 C C . ASN A 1 233 ? -2.016 6.453 1.624 1 98.81 233 ASN A C 1
ATOM 1829 O O . ASN A 1 233 ? -1.101 6.582 2.439 1 98.81 233 ASN A O 1
ATOM 1833 N N . ILE A 1 234 ? -3.168 7.051 1.782 1 98.69 234 ILE A N 1
ATOM 1834 C CA . ILE A 1 234 ? -3.539 7.828 2.961 1 98.69 234 ILE A CA 1
ATOM 1835 C C . ILE A 1 234 ? -4.652 7.113 3.723 1 98.69 234 ILE A C 1
ATOM 1837 O O . ILE A 1 234 ? -5.672 6.734 3.137 1 98.69 234 ILE A O 1
ATOM 1841 N N . ILE A 1 235 ? -4.492 6.918 5.02 1 98.12 235 ILE A N 1
ATOM 1842 C CA . ILE A 1 235 ? -5.539 6.332 5.852 1 98.12 235 ILE A CA 1
ATOM 1843 C C . ILE A 1 235 ? -5.816 7.234 7.047 1 98.12 235 ILE A C 1
ATOM 1845 O O . ILE A 1 235 ? -4.898 7.594 7.789 1 98.12 235 ILE A O 1
ATOM 1849 N N . THR A 1 236 ? -7.016 7.641 7.223 1 97.5 236 THR A N 1
ATOM 1850 C CA . THR A 1 236 ? -7.457 8.398 8.391 1 97.5 236 THR A CA 1
ATOM 1851 C C . THR A 1 236 ? -8.594 7.672 9.102 1 97.5 236 THR A C 1
ATOM 1853 O O . THR A 1 236 ? -9.453 7.066 8.461 1 97.5 236 THR A O 1
ATOM 1856 N N . SER A 1 237 ? -8.555 7.719 10.422 1 96.19 237 SER A N 1
ATOM 1857 C CA . SER A 1 237 ? -9.594 7.07 11.203 1 96.19 237 SER A CA 1
ATOM 1858 C C . SER A 1 237 ? -9.852 7.812 12.516 1 96.19 237 SER A C 1
ATOM 1860 O O . SER A 1 237 ? -8.914 8.289 13.156 1 96.19 237 SER A O 1
ATOM 1862 N N . LYS A 1 238 ? -11.086 7.961 12.852 1 94 238 LYS A N 1
ATOM 1863 C CA . LYS A 1 238 ? -11.5 8.445 14.172 1 94 238 LYS A CA 1
ATOM 1864 C C . LYS A 1 238 ? -12.188 7.336 14.969 1 94 238 LYS A C 1
ATOM 1866 O O . LYS A 1 238 ? -12.828 7.605 15.984 1 94 238 LYS A O 1
ATOM 1871 N N . CYS A 1 239 ? -12.109 6.059 14.484 1 93 239 CYS A N 1
ATOM 1872 C CA . CYS A 1 239 ? -12.789 4.934 15.117 1 93 239 CYS A CA 1
ATOM 1873 C C . CYS A 1 239 ? -11.852 3.738 15.242 1 93 239 CYS A C 1
ATOM 1875 O O . CYS A 1 239 ? -12.281 2.592 15.102 1 93 239 CYS A O 1
ATOM 1877 N N . SER A 1 240 ? -10.609 3.957 15.43 1 92.69 240 SER A N 1
ATOM 1878 C CA . SER A 1 240 ? -9.633 2.883 15.57 1 92.69 240 SER A CA 1
ATOM 1879 C C . SER A 1 240 ? -9.547 2.402 17.016 1 92.69 240 SER A C 1
ATOM 1881 O O . SER A 1 240 ? -9.812 3.164 17.938 1 92.69 240 SER A O 1
ATOM 1883 N N . VAL A 1 241 ? -9.203 1.132 17.156 1 89.31 241 VAL A N 1
ATOM 1884 C CA . VAL A 1 241 ? -8.906 0.627 18.5 1 89.31 241 VAL A CA 1
ATOM 1885 C C . VAL A 1 241 ? -7.637 1.294 19.031 1 89.31 241 VAL A C 1
ATOM 1887 O O . VAL A 1 241 ? -6.746 1.651 18.25 1 89.31 241 VAL A O 1
ATOM 1890 N N . PRO A 1 242 ? -7.531 1.432 20.266 1 88.62 242 PRO A N 1
ATOM 1891 C CA . PRO A 1 242 ? -6.43 2.195 20.859 1 88.62 242 PRO A CA 1
ATOM 1892 C C . PRO A 1 242 ? -5.059 1.714 20.391 1 88.62 242 PRO A C 1
ATOM 1894 O O . PRO A 1 242 ? -4.172 2.527 20.125 1 88.62 242 PRO A O 1
ATOM 1897 N N . GLU A 1 243 ? -4.902 0.428 20.203 1 88.88 243 GLU A N 1
ATOM 1898 C CA . GLU A 1 243 ? -3.607 -0.141 19.844 1 88.88 243 GLU A CA 1
ATOM 1899 C C . GLU A 1 243 ? -3.207 0.256 18.422 1 88.88 243 GLU A C 1
ATOM 1901 O O . GLU A 1 243 ? -2.027 0.216 18.062 1 88.88 243 GLU A O 1
ATOM 1906 N N . ASP A 1 244 ? -4.199 0.639 17.672 1 90.75 244 ASP A N 1
ATOM 1907 C CA . ASP A 1 244 ? -3.939 0.982 16.266 1 90.75 244 ASP A CA 1
ATOM 1908 C C . ASP A 1 244 ? -3.818 2.494 16.094 1 90.75 244 ASP A C 1
ATOM 1910 O O . ASP A 1 244 ? -3.49 2.971 15 1 90.75 244 ASP A O 1
ATOM 1914 N N . CYS A 1 245 ? -4.035 3.209 17.141 1 93.56 245 CYS A N 1
ATOM 1915 C CA . CYS A 1 245 ? -3.998 4.664 17.047 1 93.56 245 CYS A CA 1
ATOM 1916 C C . CYS A 1 245 ? -2.568 5.164 16.875 1 93.56 245 CYS A C 1
ATOM 1918 O O . CYS A 1 245 ? -1.623 4.512 17.328 1 93.56 245 CYS A O 1
ATOM 1920 N N . GLY A 1 246 ? -2.469 6.305 16.188 1 94.69 246 GLY A N 1
ATOM 1921 C CA . GLY A 1 246 ? -1.167 6.926 16.016 1 94.69 246 GLY A CA 1
ATOM 1922 C C . GLY A 1 246 ? -0.971 7.512 14.625 1 94.69 246 GLY A C 1
ATOM 1923 O O . GLY A 1 246 ? -1.873 7.457 13.789 1 94.69 246 GLY A O 1
ATOM 1924 N N . PHE A 1 247 ? 0.17 8.18 14.523 1 96.88 247 PHE A N 1
ATOM 1925 C CA . PHE A 1 247 ? 0.643 8.766 13.273 1 96.88 247 PHE A CA 1
ATOM 1926 C C . PHE A 1 247 ? 1.838 7.996 12.727 1 96.88 247 PHE A C 1
ATOM 1928 O O . PHE A 1 247 ? 2.74 7.625 13.477 1 96.88 247 PHE A O 1
ATOM 1935 N N . SER A 1 248 ? 1.79 7.676 11.422 1 97.69 248 SER A N 1
ATOM 1936 C CA . SER A 1 248 ? 2.902 6.91 10.867 1 97.69 248 SER A CA 1
ATOM 1937 C C . SER A 1 248 ? 3.199 7.328 9.43 1 97.69 248 SER A C 1
ATOM 1939 O O . SER A 1 248 ? 2.303 7.77 8.711 1 97.69 248 SER A O 1
ATOM 1941 N N . ILE A 1 249 ? 4.434 7.207 9.008 1 98.69 249 ILE A N 1
ATOM 1942 C CA . ILE A 1 249 ? 4.91 7.445 7.652 1 98.69 249 ILE A CA 1
ATOM 1943 C C . ILE A 1 249 ? 5.82 6.301 7.211 1 98.69 249 ILE A C 1
ATOM 1945 O O . ILE A 1 249 ? 6.746 5.922 7.934 1 98.69 249 ILE A O 1
ATOM 1949 N N . GLU A 1 250 ? 5.559 5.734 6.121 1 98.81 250 GLU A N 1
ATOM 1950 C CA . GLU A 1 250 ? 6.426 4.762 5.461 1 98.81 250 GLU A CA 1
ATOM 1951 C C . GLU A 1 250 ? 6.734 5.184 4.027 1 98.81 250 GLU A C 1
ATOM 1953 O O . GLU A 1 250 ? 5.82 5.398 3.227 1 98.81 250 GLU A O 1
ATOM 1958 N N . VAL A 1 251 ? 7.965 5.32 3.713 1 98.75 251 VAL A N 1
ATOM 1959 C CA . VAL A 1 251 ? 8.406 5.699 2.373 1 98.75 251 VAL A CA 1
ATOM 1960 C C . VAL A 1 251 ? 9.336 4.629 1.812 1 98.75 251 VAL A C 1
ATOM 1962 O O . VAL A 1 251 ? 10.289 4.215 2.48 1 98.75 251 VAL A O 1
ATOM 1965 N N . VAL A 1 252 ? 9.039 4.164 0.628 1 98.12 252 VAL A N 1
ATOM 1966 C CA . VAL A 1 252 ? 9.875 3.201 -0.075 1 98.12 252 VAL A CA 1
ATOM 1967 C C . VAL A 1 252 ? 10.633 3.9 -1.201 1 98.12 252 VAL A C 1
ATOM 1969 O O . VAL A 1 252 ? 10.023 4.422 -2.137 1 98.12 252 VAL A O 1
ATOM 1972 N N . GLY A 1 253 ? 11.93 3.928 -1.071 1 96.94 253 GLY A N 1
ATOM 1973 C CA . GLY A 1 253 ? 12.789 4.41 -2.139 1 96.94 253 GLY A CA 1
ATOM 1974 C C . GLY A 1 253 ? 13.648 3.32 -2.754 1 96.94 253 GLY A C 1
ATOM 1975 O O . GLY A 1 253 ? 13.781 2.234 -2.188 1 96.94 253 GLY A O 1
ATOM 1976 N N . HIS A 1 254 ? 14.227 3.6 -3.912 1 94.5 254 HIS A N 1
ATOM 1977 C CA . HIS A 1 254 ? 15.055 2.643 -4.629 1 94.5 254 HIS A CA 1
ATOM 1978 C C . HIS A 1 254 ? 16.281 2.26 -3.811 1 94.5 254 HIS A C 1
ATOM 1980 O O . HIS A 1 254 ? 16.75 1.115 -3.867 1 94.5 254 HIS A O 1
ATOM 1986 N N . LYS A 1 255 ? 16.766 3.24 -3.053 1 94.5 255 LYS A N 1
ATOM 1987 C CA . LYS A 1 255 ? 18 2.986 -2.314 1 94.5 255 LYS A CA 1
ATOM 1988 C C . LYS A 1 255 ? 17.703 2.545 -0.885 1 94.5 255 LYS A C 1
ATOM 1990 O O . LYS A 1 255 ? 18.281 1.577 -0.395 1 94.5 255 LYS A O 1
ATOM 1995 N N . LYS A 1 256 ? 16.812 3.307 -0.21 1 96.94 256 LYS A N 1
ATOM 1996 C CA . LYS A 1 256 ? 16.484 3.051 1.189 1 96.94 256 LYS A CA 1
ATOM 1997 C C . LYS A 1 256 ? 14.992 3.271 1.456 1 96.94 256 LYS A C 1
ATOM 1999 O O . LYS A 1 256 ? 14.289 3.836 0.62 1 96.94 256 LYS A O 1
ATOM 2004 N N . GLU A 1 257 ? 14.586 2.748 2.559 1 98.19 257 GLU A N 1
ATOM 2005 C CA . GLU A 1 257 ? 13.234 2.98 3.057 1 98.19 257 GLU A CA 1
ATOM 2006 C C . GLU A 1 257 ? 13.25 3.75 4.375 1 98.19 257 GLU A C 1
ATOM 2008 O O . GLU A 1 257 ? 14.227 3.67 5.129 1 98.19 257 GLU A O 1
ATOM 2013 N N . PHE A 1 258 ? 12.242 4.527 4.574 1 98.75 258 PHE A N 1
ATOM 2014 C CA . PHE A 1 258 ? 12.031 5.293 5.793 1 98.75 258 PHE A CA 1
ATOM 2015 C C . PHE A 1 258 ? 10.742 4.875 6.484 1 98.75 258 PHE A C 1
ATOM 2017 O O . PHE A 1 258 ? 9.695 4.766 5.844 1 98.75 258 PHE A O 1
ATOM 2024 N N . LYS A 1 259 ? 10.82 4.59 7.812 1 98.69 259 LYS A N 1
ATOM 2025 C CA . LYS A 1 259 ? 9.633 4.258 8.594 1 98.69 259 LYS A CA 1
ATOM 2026 C C . LYS A 1 259 ? 9.617 5.008 9.922 1 98.69 259 LYS A C 1
ATOM 2028 O O . LYS A 1 259 ? 10.625 5.035 10.633 1 98.69 259 LYS A O 1
ATOM 2033 N N . TYR A 1 260 ? 8.477 5.539 10.242 1 98.62 260 TYR A N 1
ATOM 2034 C CA . TYR A 1 260 ? 8.25 6.168 11.539 1 98.62 260 TYR A CA 1
ATOM 2035 C C . TYR A 1 260 ? 6.832 5.902 12.031 1 98.62 260 TYR A C 1
ATOM 2037 O O . TYR A 1 260 ? 5.887 5.883 11.242 1 98.62 260 TYR A O 1
ATOM 2045 N N . HIS A 1 261 ? 6.723 5.648 13.281 1 97.94 261 HIS A N 1
ATOM 2046 C CA . HIS A 1 261 ? 5.434 5.512 13.953 1 97.94 261 HIS A CA 1
ATOM 2047 C C . HIS A 1 261 ? 5.473 6.125 15.352 1 97.94 261 HIS A C 1
ATOM 2049 O O . HIS A 1 261 ? 6.449 5.949 16.078 1 97.94 261 HIS A O 1
ATOM 2055 N N . THR A 1 262 ? 4.398 6.773 15.703 1 95.62 262 THR A N 1
ATOM 2056 C CA . THR A 1 262 ? 4.348 7.465 16.984 1 95.62 262 THR A CA 1
ATOM 2057 C C . THR A 1 262 ? 4.281 6.465 18.141 1 95.62 262 THR A C 1
ATOM 2059 O O . THR A 1 262 ? 4.465 6.832 19.297 1 95.62 262 THR A O 1
ATOM 2062 N N . GLY A 1 263 ? 4.043 5.172 17.828 1 93.75 263 GLY A N 1
ATOM 2063 C CA . GLY A 1 263 ? 4.141 4.137 18.844 1 93.75 263 GLY A CA 1
ATOM 2064 C C . GLY A 1 263 ? 5.555 3.947 19.375 1 93.75 263 GLY A C 1
ATOM 2065 O O . GLY A 1 263 ? 5.746 3.441 20.484 1 93.75 263 GLY A O 1
ATOM 2066 N N . ASN A 1 264 ? 6.504 4.172 18.562 1 95.38 264 ASN A N 1
ATOM 2067 C CA . ASN A 1 264 ? 7.914 4.289 18.922 1 95.38 264 ASN A CA 1
ATOM 2068 C C . ASN A 1 264 ? 8.453 5.684 18.625 1 95.38 264 ASN A C 1
ATOM 2070 O O . ASN A 1 264 ? 9.281 5.859 17.734 1 95.38 264 ASN A O 1
ATOM 2074 N N . PRO A 1 265 ? 8.086 6.562 19.469 1 95.62 265 PRO A N 1
ATOM 2075 C CA . PRO A 1 265 ? 8.18 7.977 19.109 1 95.62 265 PRO A CA 1
ATOM 2076 C C . PRO A 1 265 ? 9.617 8.484 19.062 1 95.62 265 PRO A C 1
ATOM 2078 O O . PRO A 1 265 ? 9.891 9.531 18.469 1 95.62 265 PRO A O 1
ATOM 2081 N N . HIS A 1 266 ? 10.594 7.754 19.609 1 97.06 266 HIS A N 1
ATOM 2082 C CA . HIS A 1 266 ? 11.922 8.328 19.781 1 97.06 266 HIS A CA 1
ATOM 2083 C C . HIS A 1 266 ? 12.883 7.836 18.703 1 97.06 266 HIS A C 1
ATOM 2085 O O . HIS A 1 266 ? 14.055 8.203 18.688 1 97.06 266 HIS A O 1
ATOM 2091 N N . VAL A 1 267 ? 12.312 7.027 17.828 1 97.94 267 VAL A N 1
ATOM 2092 C CA . VAL A 1 267 ? 13.188 6.523 16.781 1 97.94 267 VAL A CA 1
ATOM 2093 C C . VAL A 1 267 ? 12.43 6.465 15.453 1 97.94 267 VAL A C 1
ATOM 2095 O O . VAL A 1 267 ? 11.211 6.27 15.43 1 97.94 267 VAL A O 1
ATOM 2098 N N . TYR A 1 268 ? 13.117 6.723 14.359 1 98.38 268 TYR A N 1
ATOM 2099 C CA . TYR A 1 268 ? 12.688 6.332 13.023 1 98.38 268 TYR A CA 1
ATOM 2100 C C . TYR A 1 268 ? 13.633 5.293 12.43 1 98.38 268 TYR A C 1
ATOM 2102 O O . TYR A 1 268 ? 14.789 5.188 12.852 1 98.38 268 TYR A O 1
ATOM 2110 N N . LYS A 1 269 ? 13.188 4.504 11.469 1 98.5 269 LYS A N 1
ATOM 2111 C CA . LYS A 1 269 ? 13.992 3.432 10.891 1 98.5 269 LYS A CA 1
ATOM 2112 C C . LYS A 1 269 ? 14.422 3.771 9.469 1 98.5 269 LYS A C 1
ATOM 2114 O O . LYS A 1 269 ? 13.641 4.32 8.695 1 98.5 269 LYS A O 1
ATOM 2119 N N . LEU A 1 270 ? 15.609 3.557 9.188 1 98.38 270 LEU A N 1
ATOM 2120 C CA . LEU A 1 270 ? 16.141 3.521 7.824 1 98.38 270 LEU A CA 1
ATOM 2121 C C . LEU A 1 270 ? 16.516 2.098 7.426 1 98.38 270 LEU A C 1
ATOM 2123 O O . LEU A 1 270 ? 17.219 1.406 8.164 1 98.38 270 LEU A O 1
ATOM 2127 N N . ILE A 1 271 ? 15.977 1.677 6.34 1 96.81 271 ILE A N 1
ATOM 2128 C CA . ILE A 1 271 ? 16.203 0.313 5.875 1 96.81 271 ILE A CA 1
ATOM 2129 C C . ILE A 1 271 ? 16.984 0.337 4.57 1 96.81 271 ILE A C 1
ATOM 2131 O O . ILE A 1 271 ? 16.547 0.932 3.582 1 96.81 271 ILE A O 1
ATOM 2135 N N . ASP A 1 272 ? 18.094 -0.258 4.547 1 94.69 272 ASP A N 1
ATOM 2136 C CA . ASP A 1 272 ? 18.969 -0.425 3.389 1 94.69 272 ASP A CA 1
ATOM 2137 C C . ASP A 1 272 ? 19.25 -1.901 3.119 1 94.69 272 ASP A C 1
ATOM 2139 O O . ASP A 1 272 ? 20.219 -2.465 3.648 1 94.69 272 ASP A O 1
ATOM 2143 N N . GLY A 1 273 ? 18.453 -2.422 2.164 1 88.75 273 GLY A N 1
ATOM 2144 C CA . GLY A 1 273 ? 18.547 -3.859 1.979 1 88.75 273 GLY A CA 1
ATOM 2145 C C . GLY A 1 273 ? 18.219 -4.648 3.236 1 88.75 273 GLY A C 1
ATOM 2146 O O . GLY A 1 273 ? 17.141 -4.512 3.801 1 88.75 273 GLY A O 1
ATOM 2147 N N . LEU A 1 274 ? 19.219 -5.363 3.68 1 88.19 274 LEU A N 1
ATOM 2148 C CA . LEU A 1 274 ? 19.031 -6.199 4.859 1 88.19 274 LEU A CA 1
ATOM 2149 C C . LEU A 1 274 ? 19.375 -5.434 6.133 1 88.19 274 LEU A C 1
ATOM 2151 O O . LEU A 1 274 ? 19.109 -5.914 7.238 1 88.19 274 LEU A O 1
ATOM 2155 N N . ASN A 1 275 ? 19.859 -4.289 5.988 1 92.62 275 ASN A N 1
ATOM 2156 C CA . ASN A 1 275 ? 20.266 -3.49 7.141 1 92.62 275 ASN A CA 1
ATOM 2157 C C . ASN A 1 275 ? 19.141 -2.568 7.609 1 92.62 275 ASN A C 1
ATOM 2159 O O . ASN A 1 275 ? 18.625 -1.772 6.828 1 92.62 275 ASN A O 1
ATOM 2163 N N . VAL A 1 276 ? 18.766 -2.727 8.859 1 95 276 VAL A N 1
ATOM 2164 C CA . VAL A 1 276 ? 17.781 -1.853 9.492 1 95 276 VAL A CA 1
ATOM 2165 C C . VAL A 1 276 ? 18.438 -1.054 10.609 1 95 276 VAL A C 1
ATOM 2167 O O . VAL A 1 276 ? 19 -1.631 11.547 1 95 276 VAL A O 1
ATOM 2170 N N . VAL A 1 277 ? 18.359 0.255 10.492 1 97.19 277 VAL A N 1
ATOM 2171 C CA . VAL A 1 277 ? 19 1.114 11.484 1 97.19 277 VAL A CA 1
ATOM 2172 C C . VAL A 1 277 ? 17.953 1.963 12.195 1 97.19 277 VAL A C 1
ATOM 2174 O O . VAL A 1 277 ? 17.109 2.592 11.547 1 97.19 277 VAL A O 1
ATOM 2177 N N . ASP A 1 278 ? 18.016 1.9 13.5 1 97.75 278 ASP A N 1
ATOM 2178 C CA . ASP A 1 278 ? 17.219 2.826 14.305 1 97.75 278 ASP A CA 1
ATOM 2179 C C . ASP A 1 278 ? 17.938 4.16 14.477 1 97.75 278 ASP A C 1
ATOM 2181 O O . ASP A 1 278 ? 19.031 4.211 15.039 1 97.75 278 ASP A O 1
ATOM 2185 N N . CYS A 1 279 ? 17.328 5.152 13.977 1 98.38 279 CYS A N 1
ATOM 2186 C CA . CYS A 1 279 ? 17.875 6.492 14.102 1 98.38 279 CYS A CA 1
ATOM 2187 C C . CYS A 1 279 ? 17.094 7.316 15.117 1 98.38 279 CYS A C 1
ATOM 2189 O O . CYS A 1 279 ? 15.867 7.23 15.188 1 98.38 279 CYS A O 1
ATOM 2191 N N . PRO A 1 280 ? 17.734 8.148 15.898 1 97.75 280 PRO A N 1
ATOM 2192 C CA . PRO A 1 280 ? 17.047 8.906 16.938 1 97.75 280 PRO A CA 1
ATOM 2193 C C . PRO A 1 280 ? 16.219 10.07 16.375 1 97.75 280 PRO A C 1
ATOM 2195 O O . PRO A 1 280 ? 16.656 10.719 15.414 1 97.75 280 PRO A O 1
ATOM 2198 N N . VAL A 1 281 ? 15.07 10.297 16.938 1 97.38 281 VAL A N 1
ATOM 2199 C CA . VAL A 1 281 ? 14.289 11.508 16.719 1 97.38 281 VAL A CA 1
ATOM 2200 C C . VAL A 1 281 ? 14.68 12.578 17.75 1 97.38 281 VAL A C 1
ATOM 2202 O O . VAL A 1 281 ? 14.852 12.273 18.922 1 97.38 281 VAL A O 1
ATOM 2205 N N . PRO A 1 282 ? 14.867 13.812 17.297 1 95.94 282 PRO A N 1
ATOM 2206 C CA . PRO A 1 282 ? 15.227 14.859 18.25 1 95.94 282 PRO A CA 1
ATOM 2207 C C . PRO A 1 282 ? 14.25 14.961 19.422 1 95.94 282 PRO A C 1
ATOM 2209 O O . PRO A 1 282 ? 13.047 14.758 19.234 1 95.94 282 PRO A O 1
ATOM 2212 N N . GLN A 1 283 ? 14.805 15.328 20.516 1 94.5 283 GLN A N 1
ATOM 2213 C CA . GLN A 1 283 ? 13.969 15.492 21.703 1 94.5 283 GLN A CA 1
ATOM 2214 C C . GLN A 1 283 ? 13.039 16.703 21.562 1 94.5 283 GLN A C 1
ATOM 2216 O O . GLN A 1 283 ? 13.445 17.734 21.047 1 94.5 283 GLN A O 1
ATOM 2221 N N . SER A 1 284 ? 11.859 16.5 22.047 1 94.06 284 SER A N 1
ATOM 2222 C CA . SER A 1 284 ? 10.906 17.594 22.047 1 94.06 284 SER A CA 1
ATOM 2223 C C . SER A 1 284 ? 11.18 18.578 23.188 1 94.06 284 SER A C 1
ATOM 2225 O O . SER A 1 284 ? 11.758 18.188 24.219 1 94.06 284 SER A O 1
ATOM 2227 N N . LEU A 1 285 ? 10.859 19.812 23 1 94.44 285 LEU A N 1
ATOM 2228 C CA . LEU A 1 285 ? 11.023 20.844 24 1 94.44 285 LEU A CA 1
ATOM 2229 C C . LEU A 1 285 ? 9.758 21 24.844 1 94.44 285 LEU A C 1
ATOM 2231 O O . LEU A 1 285 ? 9.836 21.188 26.062 1 94.44 285 LEU A O 1
ATOM 2235 N N . LEU A 1 286 ? 8.617 20.984 24.234 1 95.88 286 LEU A N 1
ATOM 2236 C CA . LEU A 1 286 ? 7.34 21.203 24.891 1 95.88 286 LEU A CA 1
ATOM 2237 C C . LEU A 1 286 ? 6.672 19.859 25.234 1 95.88 286 LEU A C 1
ATOM 2239 O O . LEU A 1 286 ? 6.918 18.859 24.578 1 95.88 286 LEU A O 1
ATOM 2243 N N . ASN A 1 287 ? 5.809 19.938 26.234 1 93.94 287 ASN A N 1
ATOM 2244 C CA . ASN A 1 287 ? 4.988 18.781 26.578 1 93.94 287 ASN A CA 1
ATOM 2245 C C . ASN A 1 287 ? 3.75 18.703 25.688 1 93.94 287 ASN A C 1
ATOM 2247 O O . ASN A 1 287 ? 3.043 19.688 25.5 1 93.94 287 ASN A O 1
ATOM 2251 N N . ASP A 1 288 ? 3.543 17.516 25.188 1 93.94 288 ASP A N 1
ATOM 2252 C CA . ASP A 1 288 ? 2.346 17.297 24.375 1 93.94 288 ASP A CA 1
ATOM 2253 C C . ASP A 1 288 ? 1.122 17.062 25.266 1 93.94 288 ASP A C 1
ATOM 2255 O O . ASP A 1 288 ? 1.206 16.375 26.281 1 93.94 288 ASP A O 1
ATOM 2259 N N . PRO A 1 289 ? -0.08 17.812 24.891 1 90.94 289 PRO A N 1
ATOM 2260 C CA . PRO A 1 289 ? -1.306 17.5 25.625 1 90.94 289 PRO A CA 1
ATOM 2261 C C . PRO A 1 289 ? -1.659 16.016 25.562 1 90.94 289 PRO A C 1
ATOM 2263 O O . PRO A 1 289 ? -1.181 15.297 24.672 1 90.94 289 PRO A O 1
ATOM 2266 N N . PRO A 1 290 ? -2.725 15.734 26.469 1 84.19 290 PRO A N 1
ATOM 2267 C CA . PRO A 1 290 ? -3.162 14.336 26.438 1 84.19 290 PRO A CA 1
ATOM 2268 C C . PRO A 1 290 ? -3.852 13.961 25.125 1 84.19 290 PRO A C 1
ATOM 2270 O O . PRO A 1 290 ? -4.48 14.805 24.484 1 84.19 290 PRO A O 1
ATOM 2273 N N . ASN A 1 291 ? -3.561 12.984 24.391 1 83.88 291 ASN A N 1
ATOM 2274 C CA . ASN A 1 291 ? -4.227 12.445 23.219 1 83.88 291 ASN A CA 1
ATOM 2275 C C . ASN A 1 291 ? -3.516 12.859 21.922 1 83.88 291 ASN A C 1
ATOM 2277 O O . ASN A 1 291 ? -4.012 12.594 20.828 1 83.88 291 ASN A O 1
ATOM 2281 N N . GLU A 1 292 ? -2.525 13.773 22.172 1 91.5 292 GLU A N 1
ATOM 2282 C CA . GLU A 1 292 ? -1.729 14.109 21 1 91.5 292 GLU A CA 1
ATOM 2283 C C . GLU A 1 292 ? -0.43 13.312 20.969 1 91.5 292 GLU A C 1
ATOM 2285 O O . GLU A 1 292 ? -0.081 12.641 21.938 1 91.5 292 GLU A O 1
ATOM 2290 N N . PHE A 1 293 ? 0.231 13.305 19.875 1 91.31 293 PHE A N 1
ATOM 2291 C CA . PHE A 1 293 ? 1.39 12.438 19.703 1 91.31 293 PHE A CA 1
ATOM 2292 C C . PHE A 1 293 ? 2.686 13.227 19.844 1 91.31 293 PHE A C 1
ATOM 2294 O O . PHE A 1 293 ? 2.664 14.461 19.922 1 91.31 293 PHE A O 1
ATOM 2301 N N . TYR A 1 294 ? 3.744 12.555 19.922 1 93 294 TYR A N 1
ATOM 2302 C CA . TYR A 1 294 ? 5.074 13.078 20.203 1 93 294 TYR A CA 1
ATOM 2303 C C . TYR A 1 294 ? 5.453 14.172 19.219 1 93 294 TYR A C 1
ATOM 2305 O O . TYR A 1 294 ? 5.398 13.953 18 1 93 294 TYR A O 1
ATOM 2313 N N . GLY A 1 295 ? 5.816 15.273 19.703 1 95.38 295 GLY A N 1
ATOM 2314 C CA . GLY A 1 295 ? 6.301 16.375 18.875 1 95.38 295 GLY A CA 1
ATOM 2315 C C . GLY A 1 295 ? 5.195 17.312 18.422 1 95.38 295 GLY A C 1
ATOM 2316 O O . GLY A 1 295 ? 5.461 18.312 17.75 1 95.38 295 GLY A O 1
ATOM 2317 N N . TRP A 1 296 ? 4.012 17 18.812 1 96.81 296 TRP A N 1
ATOM 2318 C CA . TRP A 1 296 ? 2.857 17.781 18.391 1 96.81 296 TRP A CA 1
ATOM 2319 C C . TRP A 1 296 ? 2.979 19.234 18.859 1 96.81 296 TRP A C 1
ATOM 2321 O O . TRP A 1 296 ? 2.863 20.156 18.047 1 96.81 296 TRP A O 1
ATOM 2331 N N . ALA A 1 297 ? 3.244 19.484 20.125 1 97.38 297 ALA A N 1
ATOM 2332 C CA . ALA A 1 297 ? 3.342 20.828 20.672 1 97.38 297 ALA A CA 1
ATOM 2333 C C . ALA A 1 297 ? 4.508 21.594 20.047 1 97.38 297 ALA A C 1
ATOM 2335 O O . ALA A 1 297 ? 4.379 22.781 19.734 1 97.38 297 ALA A O 1
ATOM 2336 N N . ASP A 1 298 ? 5.574 20.906 19.844 1 97.81 298 ASP A N 1
ATOM 2337 C CA . ASP A 1 298 ? 6.75 21.516 19.25 1 97.81 298 ASP A CA 1
ATOM 2338 C C . ASP A 1 298 ? 6.461 21.969 17.812 1 97.81 298 ASP A C 1
ATOM 2340 O O . ASP A 1 298 ? 7.039 22.953 17.344 1 97.81 298 ASP A O 1
ATOM 2344 N N . SER A 1 299 ? 5.621 21.25 17.141 1 97.88 299 SER A N 1
ATOM 2345 C CA . SER A 1 299 ? 5.309 21.609 15.773 1 97.88 299 SER A CA 1
ATOM 2346 C C . SER A 1 299 ? 4.641 22.984 15.711 1 97.88 299 SER A C 1
ATOM 2348 O O . SER A 1 299 ? 4.867 23.75 14.766 1 97.88 299 SER A O 1
ATOM 2350 N N . PHE A 1 300 ? 3.848 23.344 16.703 1 98.25 300 PHE A N 1
ATOM 2351 C CA . PHE A 1 300 ? 3.262 24.672 16.781 1 98.25 300 PHE A CA 1
ATOM 2352 C C . PHE A 1 300 ? 4.34 25.734 17.031 1 98.25 300 PHE A C 1
ATOM 2354 O O . PHE A 1 300 ? 4.309 26.812 16.438 1 98.25 300 PHE A O 1
ATOM 2361 N N . ARG A 1 301 ? 5.223 25.438 17.906 1 97.81 301 ARG A N 1
ATOM 2362 C CA . ARG A 1 301 ? 6.316 26.359 18.203 1 97.81 301 ARG A CA 1
ATOM 2363 C C . ARG A 1 301 ? 7.145 26.656 16.969 1 97.81 301 ARG A C 1
ATOM 2365 O O . ARG A 1 301 ? 7.402 27.828 16.656 1 97.81 301 ARG A O 1
ATOM 2372 N N . SER A 1 302 ? 7.531 25.594 16.281 1 96.56 302 SER A N 1
ATOM 2373 C CA . SER A 1 302 ? 8.32 25.766 15.062 1 96.56 302 SER A CA 1
ATOM 2374 C C . SER A 1 302 ? 7.547 26.547 14.008 1 96.56 302 SER A C 1
ATOM 2376 O O . SER A 1 302 ? 8.117 27.406 13.312 1 96.56 302 SER A O 1
ATOM 2378 N N . GLU A 1 303 ? 6.289 26.234 13.867 1 97.38 303 GLU A N 1
ATOM 2379 C CA . GLU A 1 303 ? 5.426 26.969 12.945 1 97.38 303 GLU A CA 1
ATOM 2380 C C . GLU A 1 303 ? 5.414 28.453 13.273 1 97.38 303 GLU A C 1
ATOM 2382 O O . GLU A 1 303 ? 5.602 29.281 12.383 1 97.38 303 GLU A O 1
ATOM 2387 N N . LEU A 1 304 ? 5.266 28.812 14.5 1 97.06 304 LEU A N 1
ATOM 2388 C CA . LEU A 1 304 ? 5.18 30.219 14.922 1 97.06 304 LEU A CA 1
ATOM 2389 C C . LEU A 1 304 ? 6.516 30.922 14.734 1 97.06 304 LEU A C 1
ATOM 2391 O O . LEU A 1 304 ? 6.559 32.094 14.312 1 97.06 304 LEU A O 1
ATOM 2395 N N . ILE A 1 305 ? 7.594 30.234 15.078 1 95.25 305 ILE A N 1
ATOM 2396 C CA . ILE A 1 305 ? 8.922 30.812 14.891 1 95.25 305 ILE A CA 1
ATOM 2397 C C . ILE A 1 305 ? 9.117 31.172 13.422 1 95.25 305 ILE A C 1
ATOM 2399 O O . ILE A 1 305 ? 9.531 32.281 13.102 1 95.25 305 ILE A O 1
ATOM 2403 N N . ASN A 1 306 ? 8.789 30.25 12.586 1 94.62 306 ASN A N 1
ATOM 2404 C CA . ASN A 1 306 ? 8.945 30.484 11.156 1 94.62 306 ASN A CA 1
ATOM 2405 C C . ASN A 1 306 ? 7.992 31.578 10.656 1 94.62 306 ASN A C 1
ATOM 2407 O O . ASN A 1 306 ? 8.375 32.406 9.844 1 94.62 306 ASN A O 1
ATOM 2411 N N . TRP A 1 307 ? 6.754 31.531 11.125 1 95.62 307 TRP A N 1
ATOM 2412 C CA . TRP A 1 307 ? 5.77 32.531 10.719 1 95.62 307 TRP A CA 1
ATOM 2413 C C . TRP A 1 307 ? 6.207 33.906 11.141 1 95.62 307 TRP A C 1
ATOM 2415 O O . TRP A 1 307 ? 6.242 34.844 10.328 1 95.62 307 TRP A O 1
ATOM 2425 N N . ILE A 1 308 ? 6.625 34.094 12.383 1 94.06 308 ILE A N 1
ATOM 2426 C CA . ILE A 1 308 ? 7.047 35.406 12.914 1 94.06 308 ILE A CA 1
ATOM 2427 C C . ILE A 1 308 ? 8.281 35.875 12.164 1 94.06 308 ILE A C 1
ATOM 2429 O O . ILE A 1 308 ? 8.359 37.062 11.773 1 94.06 308 ILE A O 1
ATOM 2433 N N . ALA A 1 309 ? 9.172 34.969 11.93 1 92.19 309 ALA A N 1
ATOM 2434 C CA . ALA A 1 309 ? 10.367 35.312 11.164 1 92.19 309 ALA A CA 1
ATOM 2435 C C . ALA A 1 309 ? 10 35.781 9.766 1 92.19 309 ALA A C 1
ATOM 2437 O O . ALA A 1 309 ? 10.602 36.75 9.25 1 92.19 309 ALA A O 1
ATOM 2438 N N . SER A 1 310 ? 9.047 35.156 9.188 1 92 310 SER A N 1
ATOM 2439 C CA . SER A 1 310 ? 8.641 35.469 7.816 1 92 310 SER A CA 1
ATOM 2440 C C . SER A 1 310 ? 7.98 36.844 7.742 1 92 310 SER A C 1
ATOM 2442 O O . SER A 1 310 ? 7.883 37.438 6.66 1 92 310 SER A O 1
ATOM 2444 N N . THR A 1 311 ? 7.453 37.375 8.836 1 88.88 311 THR A N 1
ATOM 2445 C CA . THR A 1 311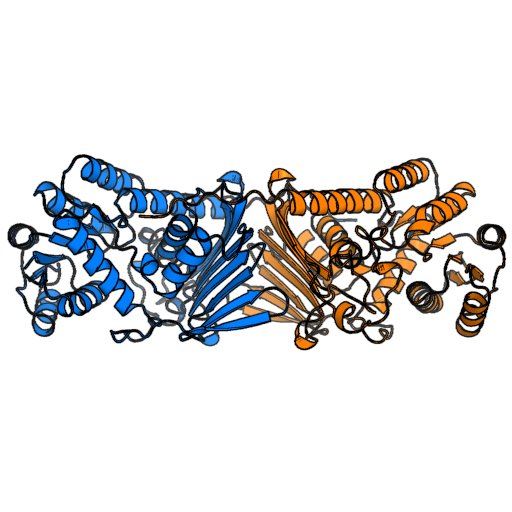 ? 6.797 38.688 8.867 1 88.88 311 THR A CA 1
ATOM 2446 C C . THR A 1 311 ? 7.824 39.812 8.938 1 88.88 311 THR A C 1
ATOM 2448 O O . THR A 1 311 ? 7.488 40.969 8.734 1 88.88 311 THR A O 1
ATOM 2451 N N . GLN A 1 312 ? 9.125 39.719 9.391 1 81.25 312 GLN A N 1
ATOM 2452 C CA . GLN A 1 312 ? 10.156 40.75 9.547 1 81.25 312 GLN A CA 1
ATOM 2453 C C . GLN A 1 312 ? 11 40.875 8.281 1 81.25 312 GLN A C 1
ATOM 2455 O O . GLN A 1 312 ? 11.586 41.938 8.023 1 81.25 312 GLN A O 1
ATOM 2460 N N . ASN A 1 313 ? 11.414 40.188 7.223 1 64.81 313 ASN A N 1
ATOM 2461 C CA . ASN A 1 313 ? 12.156 40.344 5.973 1 64.81 313 ASN A CA 1
ATOM 2462 C C . ASN A 1 313 ? 12.711 39.031 5.477 1 64.81 313 ASN A C 1
ATOM 2464 O O . ASN A 1 313 ? 13.234 38.938 4.367 1 64.81 313 ASN A O 1
ATOM 2468 N N . ASP A 1 314 ? 12.508 38.094 6.277 1 63.62 314 ASP A N 1
ATOM 2469 C CA . ASP A 1 314 ? 13.094 36.844 5.801 1 63.62 314 ASP A CA 1
ATOM 2470 C C . ASP A 1 314 ? 12.07 36 5.043 1 63.62 314 ASP A C 1
ATOM 2472 O O . ASP A 1 314 ? 10.938 35.812 5.504 1 63.62 314 ASP A O 1
ATOM 2476 N N . TRP A 1 315 ? 12.141 35.938 3.67 1 63.59 315 TRP A N 1
ATOM 2477 C CA . TRP A 1 315 ? 11.188 35.219 2.85 1 63.59 315 TRP A CA 1
ATOM 2478 C C . TRP A 1 315 ? 11.391 33.688 2.998 1 63.59 315 TRP A C 1
ATOM 2480 O O . TRP A 1 315 ? 11.641 33 2.014 1 63.59 315 TRP A O 1
ATOM 2490 N N . VAL A 1 316 ? 11.297 33.406 4.305 1 71.19 316 VAL A N 1
ATOM 2491 C CA . VAL A 1 316 ? 11.312 31.969 4.555 1 71.19 316 VAL A CA 1
ATOM 2492 C C . VAL A 1 316 ? 10.047 31.328 3.98 1 71.19 316 VAL A C 1
ATOM 2494 O O . VAL A 1 316 ? 8.969 31.922 4.023 1 71.19 316 VAL A O 1
ATOM 2497 N N . GLU A 1 317 ? 10.273 30.297 3.322 1 84.44 317 GLU A N 1
ATOM 2498 C CA . GLU A 1 317 ? 9.133 29.578 2.746 1 84.44 317 GLU A CA 1
ATOM 2499 C C . GLU A 1 317 ? 8.289 28.922 3.832 1 84.44 317 GLU A C 1
ATOM 2501 O O . GLU A 1 317 ? 8.789 28.141 4.629 1 84.44 317 GLU A O 1
ATOM 2506 N N . ILE A 1 318 ? 7.051 29.422 4.023 1 93.19 318 ILE A N 1
ATOM 2507 C CA . ILE A 1 318 ? 6.098 28.875 4.977 1 93.19 318 ILE A CA 1
ATOM 2508 C C . ILE A 1 318 ? 4.801 28.5 4.254 1 93.19 318 ILE A C 1
ATOM 2510 O O . ILE A 1 318 ? 4.566 28.953 3.129 1 93.19 318 ILE A O 1
ATOM 2514 N N . PRO A 1 319 ? 3.955 27.672 4.859 1 97 319 PRO A N 1
ATOM 2515 C CA . PRO A 1 319 ? 2.688 27.344 4.203 1 97 319 PRO A CA 1
ATOM 2516 C C . PRO A 1 319 ? 1.831 28.578 3.918 1 97 319 PRO A C 1
ATOM 2518 O O . PRO A 1 319 ? 1.503 29.328 4.836 1 97 319 PRO A O 1
ATOM 2521 N N . SER A 1 320 ? 1.428 28.75 2.699 1 96.62 320 SER A N 1
ATOM 2522 C CA . SER A 1 320 ? 0.697 29.938 2.252 1 96.62 320 SER A CA 1
ATOM 2523 C C . SER A 1 320 ? -0.783 29.625 2.053 1 96.62 320 SER A C 1
ATOM 2525 O O . SER A 1 320 ? -1.203 28.469 2.162 1 96.62 320 SER A O 1
ATOM 2527 N N . PHE A 1 321 ? -1.541 30.656 1.81 1 98 321 PHE A N 1
ATOM 2528 C CA . PHE A 1 321 ? -2.949 30.469 1.476 1 98 321 PHE A CA 1
ATOM 2529 C C . PHE A 1 321 ? -3.098 29.719 0.157 1 98 321 PHE A C 1
ATOM 2531 O O . PHE A 1 321 ? -4.102 29.047 -0.067 1 98 321 PHE A O 1
ATOM 2538 N N . SER A 1 322 ? -2.076 29.797 -0.708 1 97.12 322 SER A N 1
ATOM 2539 C CA . SER A 1 322 ? -2.059 28.953 -1.896 1 97.12 322 SER A CA 1
ATOM 2540 C C . SER A 1 322 ? -1.974 27.484 -1.521 1 97.12 322 SER A C 1
ATOM 2542 O O . SER A 1 322 ? -2.627 26.641 -2.141 1 97.12 322 SER A O 1
ATOM 2544 N N . ASP A 1 323 ? -1.167 27.172 -0.556 1 97.81 323 ASP A N 1
ATOM 2545 C CA . ASP A 1 323 ? -1.1 25.812 -0.046 1 97.81 323 ASP A CA 1
ATOM 2546 C C . ASP A 1 323 ? -2.453 25.359 0.502 1 97.81 323 ASP A C 1
ATOM 2548 O O . ASP A 1 323 ? -2.867 24.219 0.292 1 97.81 323 ASP A O 1
ATOM 2552 N N . GLY A 1 324 ? -3.049 26.281 1.273 1 98.06 324 GLY A N 1
ATOM 2553 C CA . GLY A 1 324 ? -4.375 25.984 1.79 1 98.06 324 GLY A CA 1
ATOM 2554 C C . GLY A 1 324 ? -5.383 25.672 0.701 1 98.06 324 GLY A C 1
ATOM 2555 O O . GLY A 1 324 ? -6.129 24.703 0.794 1 98.06 324 GLY A O 1
ATOM 2556 N N . PHE A 1 325 ? -5.379 26.484 -0.31 1 97.94 325 PHE A N 1
ATOM 2557 C CA . PHE A 1 325 ? -6.277 26.312 -1.443 1 97.94 325 PHE A CA 1
ATOM 2558 C C . PHE A 1 325 ? -6.008 24.969 -2.137 1 97.94 325 PHE A C 1
ATOM 2560 O O . PHE A 1 325 ? -6.941 24.219 -2.426 1 97.94 325 PHE A O 1
ATOM 2567 N N . ARG A 1 326 ? -4.809 24.672 -2.398 1 97.75 326 ARG A N 1
ATOM 2568 C CA . ARG A 1 326 ? -4.418 23.422 -3.039 1 97.75 326 ARG A CA 1
ATOM 2569 C C . ARG A 1 326 ? -4.906 22.219 -2.232 1 97.75 326 ARG A C 1
ATOM 2571 O O . ARG A 1 326 ? -5.445 21.266 -2.795 1 97.75 326 ARG A O 1
ATOM 2578 N N . SER A 1 327 ? -4.672 22.234 -0.961 1 97.31 327 SER A N 1
ATOM 2579 C CA . SER A 1 327 ? -5.102 21.141 -0.1 1 97.31 327 SER A CA 1
ATOM 2580 C C . SER A 1 327 ? -6.617 20.969 -0.13 1 97.31 327 SER A C 1
ATOM 2582 O O . SER A 1 327 ? -7.129 19.844 -0.108 1 97.31 327 SER A O 1
ATOM 2584 N N . GLN A 1 328 ? -7.312 22.109 -0.161 1 95.88 328 GLN A N 1
ATOM 2585 C CA . GLN A 1 328 ? -8.766 22.078 -0.257 1 95.88 328 GLN A CA 1
ATOM 2586 C C . GLN A 1 328 ? -9.211 21.438 -1.574 1 95.88 328 GLN A C 1
ATOM 2588 O O . GLN A 1 328 ? -10.188 20.688 -1.608 1 95.88 328 GLN A O 1
ATOM 2593 N N . GLU A 1 329 ? -8.562 21.781 -2.641 1 97.06 329 GLU A N 1
ATOM 2594 C CA . GLU A 1 329 ? -8.875 21.203 -3.945 1 97.06 329 GLU A CA 1
ATOM 2595 C C . GLU A 1 329 ? -8.711 19.688 -3.932 1 97.06 329 GLU A C 1
ATOM 2597 O O . GLU A 1 329 ? -9.57 18.969 -4.438 1 97.06 329 GLU A O 1
ATOM 2602 N N . VAL A 1 330 ? -7.676 19.203 -3.385 1 97.31 330 VAL A N 1
ATOM 2603 C CA . VAL A 1 330 ? -7.391 17.766 -3.311 1 97.31 330 VAL A CA 1
ATOM 2604 C C . VAL A 1 330 ? -8.422 17.094 -2.41 1 97.31 330 VAL A C 1
ATOM 2606 O O . VAL A 1 330 ? -8.922 16.016 -2.738 1 97.31 330 VAL A O 1
ATOM 2609 N N . LEU A 1 331 ? -8.711 17.734 -1.288 1 95.12 331 LEU A N 1
ATOM 2610 C CA . LEU A 1 331 ? -9.711 17.203 -0.373 1 95.12 331 LEU A CA 1
ATOM 2611 C C . LEU A 1 331 ? -11.047 17.016 -1.084 1 95.12 331 LEU A C 1
ATOM 2613 O O . LEU A 1 331 ? -11.672 15.953 -0.971 1 95.12 331 LEU A O 1
ATOM 2617 N N . GLU A 1 332 ? -11.461 18.047 -1.783 1 93.44 332 GLU A N 1
ATOM 2618 C CA . GLU A 1 332 ? -12.711 17.984 -2.533 1 93.44 332 GLU A CA 1
ATOM 2619 C C . GLU A 1 332 ? -12.664 16.859 -3.566 1 93.44 332 GLU A C 1
ATOM 2621 O O . GLU A 1 332 ? -13.641 16.125 -3.736 1 93.44 332 GLU A O 1
ATOM 2626 N N . MET A 1 333 ? -11.586 16.734 -4.25 1 94.88 333 MET A N 1
ATOM 2627 C CA . MET A 1 333 ? -11.414 15.672 -5.23 1 94.88 333 MET A CA 1
ATOM 2628 C C . MET A 1 333 ? -11.562 14.305 -4.574 1 94.88 333 MET A C 1
ATOM 2630 O O . MET A 1 333 ? -12.203 13.406 -5.133 1 94.88 333 MET A O 1
ATOM 2634 N N . PHE A 1 334 ? -11.039 14.07 -3.408 1 95.12 334 PHE A N 1
ATOM 2635 C CA . PHE A 1 334 ? -11.156 12.805 -2.697 1 95.12 334 PHE A CA 1
ATOM 2636 C C . PHE A 1 334 ? -12.617 12.477 -2.408 1 95.12 334 PHE A C 1
ATOM 2638 O O . PHE A 1 334 ? -13.055 11.344 -2.602 1 95.12 334 PHE A O 1
ATOM 2645 N N . PHE A 1 335 ? -13.367 13.461 -1.984 1 90.81 335 PHE A N 1
ATOM 2646 C CA . PHE A 1 335 ? -14.773 13.25 -1.672 1 90.81 335 PHE A CA 1
ATOM 2647 C C . PHE A 1 335 ? -15.555 12.867 -2.924 1 90.81 335 PHE A C 1
ATOM 2649 O O . PHE A 1 335 ? -16.469 12.039 -2.863 1 90.81 335 PHE A O 1
ATOM 2656 N N . GLU A 1 336 ? -15.188 13.438 -4.02 1 90.56 336 GLU A N 1
ATOM 2657 C CA . GLU A 1 336 ? -15.867 13.141 -5.277 1 90.56 336 GLU A CA 1
ATOM 2658 C C . GLU A 1 336 ? -15.594 11.711 -5.723 1 90.56 336 GLU A C 1
ATOM 2660 O O . GLU A 1 336 ? -16.438 11.086 -6.371 1 90.56 336 GLU A O 1
ATOM 2665 N N . LYS A 1 337 ? -14.445 11.18 -5.418 1 87.88 337 LYS A N 1
ATOM 2666 C CA . LYS A 1 337 ? -14.047 9.844 -5.863 1 87.88 337 LYS A CA 1
ATOM 2667 C C . LYS A 1 337 ? -14.758 8.758 -5.062 1 87.88 337 LYS A C 1
ATOM 2669 O O . LYS A 1 337 ? -14.938 7.641 -5.547 1 87.88 337 LYS A O 1
ATOM 2674 N N . ASP A 1 338 ? -15.039 8.898 -3.873 1 78 338 ASP A N 1
ATOM 2675 C CA . ASP A 1 338 ? -15.797 7.938 -3.074 1 78 338 ASP A CA 1
ATOM 2676 C C . ASP A 1 338 ? -17.203 7.723 -3.646 1 78 338 ASP A C 1
ATOM 2678 O O . ASP A 1 338 ? -17.688 6.594 -3.689 1 78 338 ASP A O 1
ATOM 2682 N N . SER A 1 339 ? -17.766 8.625 -4.117 1 67.44 339 SER A N 1
ATOM 2683 C CA . SER A 1 339 ? -19.141 8.594 -4.59 1 67.44 339 SER A CA 1
ATOM 2684 C C . SER A 1 339 ? -19.25 7.867 -5.922 1 67.44 339 SER A C 1
ATOM 2686 O O . SER A 1 339 ? -20.312 7.355 -6.27 1 67.44 339 SER A O 1
ATOM 2688 N N . ASN A 1 340 ? -18.219 7.75 -6.715 1 57.34 340 ASN A N 1
ATOM 2689 C CA . ASN A 1 340 ? -18.266 7.203 -8.07 1 57.34 340 ASN A CA 1
ATOM 2690 C C . ASN A 1 340 ? -17.875 5.727 -8.086 1 57.34 340 ASN A C 1
ATOM 2692 O O . ASN A 1 340 ? -17.578 5.176 -9.148 1 57.34 340 ASN A O 1
ATOM 2696 N N . SER A 1 341 ? -17.875 5.078 -7.047 1 57.5 341 SER A N 1
ATOM 2697 C CA . SER A 1 341 ? -17.359 3.709 -7.051 1 57.5 341 SER A CA 1
ATOM 2698 C C . SER A 1 341 ? -18.297 2.781 -7.82 1 57.5 341 SER A C 1
ATOM 2700 O O . SER A 1 341 ? -19.438 2.551 -7.406 1 57.5 341 SER A O 1
ATOM 2702 N N . GLN A 1 342 ? -18.078 2.74 -9.266 1 52 342 GLN A N 1
ATOM 2703 C CA . GLN A 1 342 ? -18.781 1.791 -10.117 1 52 342 GLN A CA 1
ATOM 2704 C C . GLN A 1 342 ? -18.328 0.361 -9.852 1 52 342 GLN A C 1
ATOM 2706 O O . GLN A 1 342 ? -17.156 0.124 -9.555 1 52 342 GLN A O 1
ATOM 2711 N N . PRO A 1 343 ? -19.297 -0.519 -9.82 1 51.97 343 PRO A N 1
ATOM 2712 C CA . PRO A 1 343 ? -19 -1.933 -9.578 1 51.97 343 PRO A CA 1
ATOM 2713 C C . PRO A 1 343 ? -18.047 -2.525 -10.609 1 51.97 343 PRO A C 1
ATOM 2715 O O . PRO A 1 343 ? -18.062 -2.125 -11.781 1 51.97 343 PRO A O 1
ATOM 2718 N N . MET A 1 344 ? -17.078 -3.27 -10.25 1 50.69 344 MET A N 1
ATOM 2719 C CA . MET A 1 344 ? -16.125 -3.977 -11.109 1 50.69 344 MET A CA 1
ATOM 2720 C C . MET A 1 344 ? -16.781 -5.18 -11.773 1 50.69 344 MET A C 1
ATOM 2722 O O . MET A 1 344 ? -17.547 -5.91 -11.133 1 50.69 344 MET A O 1
ATOM 2726 N N . SER A 1 345 ? -16.906 -5.242 -13.094 1 45.38 345 SER A N 1
ATOM 2727 C CA . SER A 1 345 ? -17.422 -6.406 -13.805 1 45.38 345 SER A CA 1
ATOM 2728 C C . SER A 1 345 ? -16.375 -7.512 -13.898 1 45.38 345 SER A C 1
ATOM 2730 O O . SER A 1 345 ? -15.297 -7.309 -14.453 1 45.38 345 SER A O 1
ATOM 2732 N N . VAL A 1 346 ? -16.297 -8.383 -12.93 1 50.81 346 VAL A N 1
ATOM 2733 C CA . VAL A 1 346 ? -15.477 -9.578 -13.125 1 50.81 346 VAL A CA 1
ATOM 2734 C C . VAL A 1 346 ? -16.344 -10.719 -13.664 1 50.81 346 VAL A C 1
ATOM 2736 O O . VAL A 1 346 ? -17.453 -10.938 -13.18 1 50.81 346 VAL A O 1
ATOM 2739 N N . SER A 1 347 ? -16.125 -11.242 -14.805 1 44.47 347 SER A N 1
ATOM 2740 C CA . SER A 1 347 ? -16.922 -12.328 -15.359 1 44.47 347 SER A CA 1
ATOM 2741 C C . SER A 1 347 ? -16.891 -13.555 -14.453 1 44.47 347 SER A C 1
ATOM 2743 O O . SER A 1 347 ? -15.828 -13.922 -13.938 1 44.47 347 SER A O 1
ATOM 2745 N N . ALA A 1 348 ? -18.031 -14.086 -13.977 1 44.06 348 ALA A N 1
ATOM 2746 C CA . ALA A 1 348 ? -18.203 -15.383 -13.328 1 44.06 348 ALA A CA 1
ATOM 2747 C C . ALA A 1 348 ? -17.625 -16.5 -14.188 1 44.06 348 ALA A C 1
ATOM 2749 O O . ALA A 1 348 ? -17.875 -16.578 -15.391 1 44.06 348 ALA A O 1
ATOM 2750 N N . VAL A 1 349 ? -16.359 -16.953 -13.867 1 35.94 349 VAL A N 1
ATOM 2751 C CA . VAL A 1 349 ? -15.938 -18.172 -14.555 1 35.94 349 VAL A CA 1
ATOM 2752 C C . VAL A 1 349 ? -16.984 -19.266 -14.383 1 35.94 349 VAL A C 1
ATOM 2754 O O . VAL A 1 349 ? -17.328 -19.641 -13.258 1 35.94 349 VAL A O 1
ATOM 2757 N N . ASN A 1 350 ? -18 -19.328 -15.18 1 30.8 350 ASN A N 1
ATOM 2758 C CA . ASN A 1 350 ? -18.828 -20.531 -15.156 1 30.8 350 ASN A CA 1
ATOM 2759 C C . ASN A 1 350 ? -17.969 -21.797 -15.188 1 30.8 350 ASN A C 1
ATOM 2761 O O . ASN A 1 350 ? -17 -21.875 -15.945 1 30.8 350 ASN A O 1
ATOM 2765 N N . MET B 1 1 ? -7.77 -44.938 -17.5 1 85.12 1 MET B N 1
ATOM 2766 C CA . MET B 1 1 ? -6.93 -44 -16.75 1 85.12 1 MET B CA 1
ATOM 2767 C C . MET B 1 1 ? -6.027 -43.219 -17.688 1 85.12 1 MET B C 1
ATOM 2769 O O . MET B 1 1 ? -5.441 -43.75 -18.609 1 85.12 1 MET B O 1
ATOM 2773 N N . LYS B 1 2 ? -5.965 -41.875 -17.438 1 93.62 2 LYS B N 1
ATOM 2774 C CA . LYS B 1 2 ? -5.113 -41.031 -18.266 1 93.62 2 LYS B CA 1
ATOM 2775 C C . LYS B 1 2 ? -3.637 -41.312 -18 1 93.62 2 LYS B C 1
ATOM 2777 O O . LYS B 1 2 ? -3.197 -41.312 -16.859 1 93.62 2 LYS B O 1
ATOM 2782 N N . LYS B 1 3 ? -2.889 -41.656 -19.016 1 97.94 3 LYS B N 1
ATOM 2783 C CA . LYS B 1 3 ? -1.46 -41.938 -18.891 1 97.94 3 LYS B CA 1
ATOM 2784 C C . LYS B 1 3 ? -0.646 -40.656 -18.906 1 97.94 3 LYS B C 1
ATOM 2786 O O . LYS B 1 3 ? -0.576 -39.969 -19.922 1 97.94 3 LYS B O 1
ATOM 2791 N N . ILE B 1 4 ? -0.006 -40.406 -17.781 1 98.5 4 ILE B N 1
ATOM 2792 C CA . ILE B 1 4 ? 0.707 -39.125 -17.625 1 98.5 4 ILE B CA 1
ATOM 2793 C C . ILE B 1 4 ? 2.207 -39.406 -17.516 1 98.5 4 ILE B C 1
ATOM 2795 O O . ILE B 1 4 ? 2.637 -40.281 -16.766 1 98.5 4 ILE B O 1
ATOM 2799 N N . GLY B 1 5 ? 2.996 -38.75 -18.328 1 98.75 5 GLY B N 1
ATOM 2800 C CA . GLY B 1 5 ? 4.441 -38.719 -18.188 1 98.75 5 GLY B CA 1
ATOM 2801 C C . GLY B 1 5 ? 4.965 -37.438 -17.562 1 98.75 5 GLY B C 1
ATOM 2802 O O . GLY B 1 5 ? 4.336 -36.375 -17.703 1 98.75 5 GLY B O 1
ATOM 2803 N N . ILE B 1 6 ? 6.129 -37.469 -16.891 1 98.88 6 ILE B N 1
ATOM 2804 C CA . ILE B 1 6 ? 6.75 -36.281 -16.312 1 98.88 6 ILE B CA 1
ATOM 2805 C C . ILE B 1 6 ? 8.156 -36.125 -16.875 1 98.88 6 ILE B C 1
ATOM 2807 O O . ILE B 1 6 ? 8.945 -37.062 -16.906 1 98.88 6 ILE B O 1
ATOM 2811 N N . ILE B 1 7 ? 8.398 -34.938 -17.391 1 98.69 7 ILE B N 1
ATOM 2812 C CA . ILE B 1 7 ? 9.742 -34.562 -17.828 1 98.69 7 ILE B CA 1
ATOM 2813 C C . ILE B 1 7 ? 10.445 -33.781 -16.734 1 98.69 7 ILE B C 1
ATOM 2815 O O . ILE B 1 7 ? 10.023 -32.656 -16.406 1 98.69 7 ILE B O 1
ATOM 2819 N N . GLY B 1 8 ? 11.594 -34.219 -16.266 1 97.75 8 GLY B N 1
ATOM 2820 C CA . GLY B 1 8 ? 12.266 -33.688 -15.094 1 97.75 8 GLY B CA 1
ATOM 2821 C C . GLY B 1 8 ? 11.984 -34.5 -13.836 1 97.75 8 GLY B C 1
ATOM 2822 O O . GLY B 1 8 ? 10.867 -34.969 -13.633 1 97.75 8 GLY B O 1
ATOM 2823 N N . ALA B 1 9 ? 12.961 -34.656 -13 1 96.88 9 ALA B N 1
ATOM 2824 C CA . ALA B 1 9 ? 12.805 -35.5 -11.805 1 96.88 9 ALA B CA 1
ATOM 2825 C C . ALA B 1 9 ? 13.18 -34.719 -10.547 1 96.88 9 ALA B C 1
ATOM 2827 O O . ALA B 1 9 ? 13.609 -35.281 -9.547 1 96.88 9 ALA B O 1
ATOM 2828 N N . GLY B 1 10 ? 13.086 -33.406 -10.609 1 93.5 10 GLY B N 1
ATOM 2829 C CA . GLY B 1 10 ? 13.43 -32.531 -9.484 1 93.5 10 GLY B CA 1
ATOM 2830 C C . GLY B 1 10 ? 12.305 -32.406 -8.477 1 93.5 10 GLY B C 1
ATOM 2831 O O . GLY B 1 10 ? 11.391 -33.25 -8.445 1 93.5 10 GLY B O 1
ATOM 2832 N N . GLY B 1 11 ? 12.414 -31.484 -7.531 1 91.94 11 GLY B N 1
ATOM 2833 C CA . GLY B 1 11 ? 11.461 -31.266 -6.453 1 91.94 11 GLY B CA 1
ATOM 2834 C C . GLY B 1 11 ? 10.039 -31.047 -6.938 1 91.94 11 GLY B C 1
ATOM 2835 O O . GLY B 1 11 ? 9.102 -31.625 -6.391 1 91.94 11 GLY B O 1
ATOM 2836 N N . ILE B 1 12 ? 9.906 -30.203 -7.926 1 95.19 12 ILE B N 1
ATOM 2837 C CA . ILE B 1 12 ? 8.586 -29.891 -8.453 1 95.19 12 ILE B CA 1
ATOM 2838 C C . ILE B 1 12 ? 7.973 -31.141 -9.086 1 95.19 12 ILE B C 1
ATOM 2840 O O . ILE B 1 12 ? 6.77 -31.375 -8.953 1 95.19 12 ILE B O 1
ATOM 2844 N N . ALA B 1 13 ? 8.781 -31.891 -9.82 1 97.5 13 ALA B N 1
ATOM 2845 C CA . ALA B 1 13 ? 8.32 -33.156 -10.391 1 97.5 13 ALA B CA 1
ATOM 2846 C C . ALA B 1 13 ? 7.789 -34.062 -9.297 1 97.5 13 ALA B C 1
ATOM 2848 O O . ALA B 1 13 ? 6.762 -34.75 -9.477 1 97.5 13 ALA B O 1
ATOM 2849 N N . ARG B 1 14 ? 8.445 -34.125 -8.195 1 96.44 14 ARG B N 1
ATOM 2850 C CA . ARG B 1 14 ? 8.039 -34.969 -7.082 1 96.44 14 ARG B CA 1
ATOM 2851 C C . ARG B 1 14 ? 6.715 -34.5 -6.488 1 96.44 14 ARG B C 1
ATOM 2853 O O . ARG B 1 14 ? 5.891 -35.312 -6.062 1 96.44 14 ARG B O 1
ATOM 2860 N N . ALA B 1 15 ? 6.512 -33.188 -6.426 1 96.94 15 ALA B N 1
ATOM 2861 C CA . ALA B 1 15 ? 5.234 -32.625 -5.977 1 96.94 15 ALA B CA 1
ATOM 2862 C C . ALA B 1 15 ? 4.098 -33.062 -6.895 1 96.94 15 ALA B C 1
ATOM 2864 O O . ALA B 1 15 ? 3.033 -33.469 -6.426 1 96.94 15 ALA B O 1
ATOM 2865 N N . HIS B 1 16 ? 4.336 -33.031 -8.203 1 98.38 16 HIS B N 1
ATOM 2866 C CA . HIS B 1 16 ? 3.348 -33.469 -9.18 1 98.38 16 HIS B CA 1
ATOM 2867 C C . HIS B 1 16 ? 3.061 -34.938 -9.031 1 98.38 16 HIS B C 1
ATOM 2869 O O . HIS B 1 16 ? 1.902 -35.375 -9.078 1 98.38 16 HIS B O 1
ATOM 2875 N N . ALA B 1 17 ? 4.125 -35.75 -8.859 1 98.06 17 ALA B N 1
ATOM 2876 C CA . ALA B 1 17 ? 3.959 -37.188 -8.734 1 98.06 17 ALA B CA 1
ATOM 2877 C C . ALA B 1 17 ? 3.17 -37.531 -7.477 1 98.06 17 ALA B C 1
ATOM 2879 O O . ALA B 1 17 ? 2.311 -38.406 -7.504 1 98.06 17 ALA B O 1
ATOM 2880 N N . THR B 1 18 ? 3.471 -36.844 -6.387 1 97.31 18 THR B N 1
ATOM 2881 C CA . THR B 1 18 ? 2.732 -37.031 -5.145 1 97.31 18 THR B CA 1
ATOM 2882 C C . THR B 1 18 ? 1.251 -36.75 -5.336 1 97.31 18 THR B C 1
ATOM 2884 O O . THR B 1 18 ? 0.392 -37.531 -4.965 1 97.31 18 THR B O 1
ATOM 2887 N N . ALA B 1 19 ? 0.967 -35.656 -5.926 1 97.75 19 ALA B N 1
ATOM 2888 C CA . ALA B 1 19 ? -0.415 -35.25 -6.188 1 97.75 19 ALA B CA 1
ATOM 2889 C C . ALA B 1 19 ? -1.103 -36.25 -7.117 1 97.75 19 ALA B C 1
ATOM 2891 O O . ALA B 1 19 ? -2.236 -36.656 -6.863 1 97.75 19 ALA B O 1
ATOM 2892 N N . LEU B 1 20 ? -0.41 -36.625 -8.172 1 97.75 20 LEU B N 1
ATOM 2893 C CA . LEU B 1 20 ? -0.949 -37.562 -9.172 1 97.75 20 LEU B CA 1
ATOM 2894 C C . LEU B 1 20 ? -1.339 -38.875 -8.539 1 97.75 20 LEU B C 1
ATOM 2896 O O . LEU B 1 20 ? -2.34 -39.5 -8.922 1 97.75 20 LEU B O 1
ATOM 2900 N N . SER B 1 21 ? -0.589 -39.312 -7.555 1 96.56 21 SER B N 1
ATOM 2901 C CA . SER B 1 21 ? -0.812 -40.594 -6.895 1 96.56 21 SER B CA 1
ATOM 2902 C C . SER B 1 21 ? -2.139 -40.594 -6.145 1 96.56 21 SER B C 1
ATOM 2904 O O . SER B 1 21 ? -2.648 -41.656 -5.789 1 96.56 21 SER B O 1
ATOM 2906 N N . THR B 1 22 ? -2.701 -39.406 -5.891 1 96.25 22 THR B N 1
ATOM 2907 C CA . THR B 1 22 ? -3.943 -39.312 -5.133 1 96.25 22 THR B CA 1
ATOM 2908 C C . THR B 1 22 ? -5.145 -39.219 -6.07 1 96.25 22 THR B C 1
ATOM 2910 O O . THR B 1 22 ? -6.289 -39.188 -5.617 1 96.25 22 THR B O 1
ATOM 2913 N N . ILE B 1 23 ? -4.871 -39.188 -7.391 1 95.62 23 ILE B N 1
ATOM 2914 C CA . ILE B 1 23 ? -5.922 -39 -8.383 1 95.62 23 ILE B CA 1
ATOM 2915 C C . ILE B 1 23 ? -6.262 -40.344 -9.039 1 95.62 23 ILE B C 1
ATOM 2917 O O . ILE B 1 23 ? -5.398 -41 -9.633 1 95.62 23 ILE B O 1
ATOM 2921 N N . LYS B 1 24 ? -7.469 -40.781 -8.969 1 91.69 24 LYS B N 1
ATOM 2922 C CA . LYS B 1 24 ? -7.887 -42.125 -9.367 1 91.69 24 LYS B CA 1
ATOM 2923 C C . LYS B 1 24 ? -7.902 -42.25 -10.883 1 91.69 24 LYS B C 1
ATOM 2925 O O . LYS B 1 24 ? -7.586 -43.344 -11.414 1 91.69 24 LYS B O 1
ATOM 2930 N N . ASN B 1 25 ? -8.203 -41.281 -11.656 1 89.94 25 ASN B N 1
ATOM 2931 C CA . ASN B 1 25 ? -8.414 -41.406 -13.094 1 89.94 25 ASN B CA 1
ATOM 2932 C C . ASN B 1 25 ? -7.148 -41.094 -13.883 1 89.94 25 ASN B C 1
ATOM 2934 O O . ASN B 1 25 ? -7.219 -40.719 -15.062 1 89.94 25 ASN B O 1
ATOM 2938 N N . ALA B 1 26 ? -5.957 -41.219 -13.227 1 95.5 26 ALA B N 1
ATOM 2939 C CA . ALA B 1 26 ? -4.691 -40.969 -13.906 1 95.5 26 ALA B CA 1
ATOM 2940 C C . ALA B 1 26 ? -3.572 -41.812 -13.328 1 95.5 26 ALA B C 1
ATOM 2942 O O . ALA B 1 26 ? -3.629 -42.219 -12.156 1 95.5 26 ALA B O 1
ATOM 2943 N N . GLU B 1 27 ? -2.652 -42.125 -14.117 1 96.62 27 GLU B N 1
ATOM 2944 C CA . GLU B 1 27 ? -1.508 -42.906 -13.648 1 96.62 27 GLU B CA 1
ATOM 2945 C C . GLU B 1 27 ? -0.2 -42.375 -14.219 1 96.62 27 GLU B C 1
ATOM 2947 O O . GLU B 1 27 ? -0.167 -41.875 -15.344 1 96.62 27 GLU B O 1
ATOM 2952 N N . LEU B 1 28 ? 0.854 -42.531 -13.477 1 98.19 28 LEU B N 1
ATOM 2953 C CA . LEU B 1 28 ? 2.195 -42.156 -13.914 1 98.19 28 LEU B CA 1
ATOM 2954 C C . LEU B 1 28 ? 2.814 -43.25 -14.766 1 98.19 28 LEU B C 1
ATOM 2956 O O . LEU B 1 28 ? 3.074 -44.344 -14.281 1 98.19 28 LEU B O 1
ATOM 2960 N N . VAL B 1 29 ? 3.086 -42.938 -15.992 1 97.94 29 VAL B N 1
ATOM 2961 C CA . VAL B 1 29 ? 3.697 -43.938 -16.875 1 97.94 29 VAL B CA 1
ATOM 2962 C C . VAL B 1 29 ? 5.207 -43.969 -16.641 1 97.94 29 VAL B C 1
ATOM 2964 O O . VAL B 1 29 ? 5.832 -45.031 -16.75 1 97.94 29 VAL B O 1
ATOM 2967 N N . GLY B 1 30 ? 5.699 -42.781 -16.438 1 98 30 GLY B N 1
ATOM 2968 C CA . GLY B 1 30 ? 7.133 -42.75 -16.188 1 98 30 GLY B CA 1
ATOM 2969 C C . GLY B 1 30 ? 7.699 -41.344 -16.203 1 98 30 GLY B C 1
ATOM 2970 O O . GLY B 1 30 ? 6.945 -40.344 -16.188 1 98 30 GLY B O 1
ATOM 2971 N N . VAL B 1 31 ? 9.07 -41.312 -16.125 1 98.62 31 VAL B N 1
ATOM 2972 C CA . VAL B 1 31 ? 9.773 -40.062 -16.016 1 98.62 31 VAL B CA 1
ATOM 2973 C C . VAL B 1 31 ? 11.016 -40.062 -16.906 1 98.62 31 VAL B C 1
ATOM 2975 O O . VAL B 1 31 ? 11.578 -41.125 -17.172 1 98.62 31 VAL B O 1
ATOM 2978 N N . TYR B 1 32 ? 11.281 -38.938 -17.453 1 98.44 32 TYR B N 1
ATOM 2979 C CA . TYR B 1 32 ? 12.555 -38.688 -18.125 1 98.44 32 TYR B CA 1
ATOM 2980 C C . TYR B 1 32 ? 13.336 -37.594 -17.422 1 98.44 32 TYR B C 1
ATOM 2982 O O . TYR B 1 32 ? 12.773 -36.531 -17.062 1 98.44 32 TYR B O 1
ATOM 2990 N N . ASP B 1 33 ? 14.562 -37.781 -17.172 1 97.62 33 ASP B N 1
ATOM 2991 C CA . ASP B 1 33 ? 15.531 -36.781 -16.719 1 97.62 33 ASP B CA 1
ATOM 2992 C C . ASP B 1 33 ? 16.875 -36.969 -17.438 1 97.62 33 ASP B C 1
ATOM 2994 O O . ASP B 1 33 ? 17.281 -38.094 -17.734 1 97.62 33 ASP B O 1
ATOM 2998 N N . ILE B 1 34 ? 17.5 -35.812 -17.641 1 94.5 34 ILE B N 1
ATOM 2999 C CA . ILE B 1 34 ? 18.797 -35.906 -18.312 1 94.5 34 ILE B CA 1
ATOM 3000 C C . ILE B 1 34 ? 19.766 -36.719 -17.469 1 94.5 34 ILE B C 1
ATOM 3002 O O . ILE B 1 34 ? 20.656 -37.375 -18 1 94.5 34 ILE B O 1
ATOM 3006 N N . ASN B 1 35 ? 19.578 -36.656 -16.172 1 95.44 35 ASN B N 1
ATOM 3007 C CA . ASN B 1 35 ? 20.312 -37.5 -15.242 1 95.44 35 ASN B CA 1
ATOM 3008 C C . ASN B 1 35 ? 19.547 -38.812 -14.938 1 95.44 35 ASN B C 1
ATOM 3010 O O . ASN B 1 35 ? 18.609 -38.781 -14.148 1 95.44 35 ASN B O 1
ATOM 3014 N N . GLN B 1 36 ? 20.031 -39.875 -15.445 1 94.75 36 GLN B N 1
ATOM 3015 C CA . GLN B 1 36 ? 19.328 -41.156 -15.359 1 94.75 36 GLN B CA 1
ATOM 3016 C C . GLN B 1 36 ? 19.172 -41.594 -13.906 1 94.75 36 GLN B C 1
ATOM 3018 O O . GLN B 1 36 ? 18.156 -42.219 -13.547 1 94.75 36 GLN B O 1
ATOM 3023 N N . GLN B 1 37 ? 20.125 -41.281 -13.117 1 96.19 37 GLN B N 1
ATOM 3024 C CA . GLN B 1 37 ? 20.047 -41.656 -11.711 1 96.19 37 GLN B CA 1
ATOM 3025 C C . GLN B 1 37 ? 18.891 -40.969 -11.008 1 96.19 37 GLN B C 1
ATOM 3027 O O . GLN B 1 37 ? 18.234 -41.562 -10.148 1 96.19 37 GLN B O 1
ATOM 3032 N N . ASN B 1 38 ? 18.688 -39.719 -11.398 1 96.56 38 ASN B N 1
ATOM 3033 C CA . ASN B 1 38 ? 17.562 -39 -10.844 1 96.56 38 ASN B CA 1
ATOM 3034 C C . ASN B 1 38 ? 16.219 -39.625 -11.25 1 96.56 38 ASN B C 1
ATOM 3036 O O . ASN B 1 38 ? 15.32 -39.75 -10.43 1 96.56 38 ASN B O 1
ATOM 3040 N N . ALA B 1 39 ? 16.172 -40.031 -12.484 1 97.25 39 ALA B N 1
ATOM 3041 C CA . ALA B 1 39 ? 14.969 -40.656 -12.992 1 97.25 39 ALA B CA 1
ATOM 3042 C C . ALA B 1 39 ? 14.703 -41.969 -12.289 1 97.25 39 ALA B C 1
ATOM 3044 O O . ALA B 1 39 ? 13.562 -42.281 -11.906 1 97.25 39 ALA B O 1
ATOM 3045 N N . GLU B 1 40 ? 15.75 -42.719 -12.07 1 97.19 40 GLU B N 1
ATOM 3046 C CA . GLU B 1 40 ? 15.633 -44 -11.414 1 97.19 40 GLU B CA 1
ATOM 3047 C C . GLU B 1 40 ? 15.18 -43.844 -9.961 1 97.19 40 GLU B C 1
ATOM 3049 O O . GLU B 1 40 ? 14.32 -44.594 -9.484 1 97.19 40 GLU B O 1
ATOM 3054 N N . SER B 1 41 ? 15.797 -42.938 -9.344 1 97.44 41 SER B N 1
ATOM 3055 C CA . SER B 1 41 ? 15.406 -42.625 -7.969 1 97.44 41 SER B CA 1
ATOM 3056 C C . SER B 1 41 ? 13.945 -42.219 -7.895 1 97.44 41 SER B C 1
ATOM 3058 O O . SER B 1 41 ? 13.227 -42.594 -6.969 1 97.44 41 SER B O 1
ATOM 3060 N N . PHE B 1 42 ? 13.547 -41.438 -8.828 1 97.56 42 PHE B N 1
ATOM 3061 C CA . PHE B 1 42 ? 12.188 -40.938 -8.914 1 97.56 42 PHE B CA 1
ATOM 3062 C C . PHE B 1 42 ? 11.188 -42.062 -9.055 1 97.56 42 PHE B C 1
ATOM 3064 O O . PHE B 1 42 ? 10.203 -42.125 -8.312 1 97.56 42 PHE B O 1
ATOM 3071 N N . VAL B 1 43 ? 11.414 -43.062 -9.891 1 97.31 43 VAL B N 1
ATOM 3072 C CA . VAL B 1 43 ? 10.453 -44.125 -10.172 1 97.31 43 VAL B CA 1
ATOM 3073 C C . VAL B 1 43 ? 10.445 -45.125 -9.031 1 97.31 43 VAL B C 1
ATOM 3075 O O . VAL B 1 43 ? 9.453 -45.812 -8.812 1 97.31 43 VAL B O 1
ATOM 3078 N N . LYS B 1 44 ? 11.539 -45.219 -8.312 1 97.38 44 LYS B N 1
ATOM 3079 C CA . LYS B 1 44 ? 11.57 -46.062 -7.121 1 97.38 44 LYS B CA 1
ATOM 3080 C C . LYS B 1 44 ? 10.555 -45.562 -6.086 1 97.38 44 LYS B C 1
ATOM 3082 O O . LYS B 1 44 ? 9.969 -46.375 -5.371 1 97.38 44 LYS B O 1
ATOM 3087 N N . THR B 1 45 ? 10.391 -44.344 -6.086 1 96.44 45 THR B N 1
ATOM 3088 C CA . THR B 1 45 ? 9.516 -43.75 -5.09 1 96.44 45 THR B CA 1
ATOM 3089 C C . THR B 1 45 ? 8.078 -43.719 -5.582 1 96.44 45 THR B C 1
ATOM 3091 O O . THR B 1 45 ? 7.148 -44 -4.824 1 96.44 45 THR B O 1
ATOM 3094 N N . PHE B 1 46 ? 7.848 -43.406 -6.906 1 97.25 46 PHE B N 1
ATOM 3095 C CA . PHE B 1 46 ? 6.504 -43.031 -7.332 1 97.25 46 PHE B CA 1
ATOM 3096 C C . PHE B 1 46 ? 5.949 -44.062 -8.312 1 97.25 46 PHE B C 1
ATOM 3098 O O . PHE B 1 46 ? 4.77 -44.031 -8.664 1 97.25 46 PHE B O 1
ATOM 3105 N N . GLY B 1 47 ? 6.793 -44.969 -8.734 1 96.69 47 GLY B N 1
ATOM 3106 C CA . GLY B 1 47 ? 6.379 -45.938 -9.727 1 96.69 47 GLY B CA 1
ATOM 3107 C C . GLY B 1 47 ? 6.598 -45.469 -11.156 1 96.69 47 GLY B C 1
ATOM 3108 O O . GLY B 1 47 ? 7.137 -44.406 -11.375 1 96.69 47 GLY B O 1
ATOM 3109 N N . GLY B 1 48 ? 6.195 -46.312 -12.109 1 97.12 48 GLY B N 1
ATOM 3110 C CA . GLY B 1 48 ? 6.406 -46 -13.516 1 97.12 48 GLY B CA 1
ATOM 3111 C C . GLY B 1 48 ? 7.758 -46.469 -14.031 1 97.12 48 GLY B C 1
ATOM 3112 O O . GLY B 1 48 ? 8.406 -47.312 -13.414 1 97.12 48 GLY B O 1
ATOM 3113 N N . LYS B 1 49 ? 8.094 -45.938 -15.18 1 97.75 49 LYS B N 1
ATOM 3114 C CA . LYS B 1 49 ? 9.336 -46.344 -15.844 1 97.75 49 LYS B CA 1
ATOM 3115 C C . LYS B 1 49 ? 10.266 -45.125 -16.016 1 97.75 49 LYS B C 1
ATOM 3117 O O . LYS B 1 49 ? 9.812 -44.031 -16.266 1 97.75 49 LYS B O 1
ATOM 3122 N N . SER B 1 50 ? 11.578 -45.406 -15.82 1 98.25 50 SER B N 1
ATOM 3123 C CA . SER B 1 50 ? 12.578 -44.438 -16.203 1 98.25 50 SER B CA 1
ATOM 3124 C C . SER B 1 50 ? 12.891 -44.5 -17.688 1 98.25 50 SER B C 1
ATOM 3126 O O . SER B 1 50 ? 13.328 -45.531 -18.188 1 98.25 50 SER B O 1
ATOM 3128 N N . PHE B 1 51 ? 12.656 -43.438 -18.391 1 98.06 51 PHE B N 1
ATOM 3129 C CA . PHE B 1 51 ? 12.898 -43.438 -19.828 1 98.06 51 PHE B CA 1
ATOM 3130 C C . PHE B 1 51 ? 14.242 -42.781 -20.141 1 98.06 51 PHE B C 1
ATOM 3132 O O . PHE B 1 51 ? 14.602 -41.75 -19.547 1 98.06 51 PHE B O 1
ATOM 3139 N N . GLU B 1 52 ? 14.969 -43.25 -21.047 1 95.69 52 GLU B N 1
ATOM 3140 C CA . GLU B 1 52 ? 16.266 -42.719 -21.438 1 95.69 52 GLU B CA 1
ATOM 3141 C C . GLU B 1 52 ? 16.125 -41.656 -22.516 1 95.69 52 GLU B C 1
ATOM 3143 O O . GLU B 1 52 ? 17.047 -40.875 -22.75 1 95.69 52 GLU B O 1
ATOM 3148 N N . ASN B 1 53 ? 15.016 -41.719 -23.125 1 95.25 53 ASN B N 1
ATOM 3149 C CA . ASN B 1 53 ? 14.703 -40.812 -24.219 1 95.25 53 ASN B CA 1
ATOM 3150 C C . ASN B 1 53 ? 13.344 -40.125 -24 1 95.25 53 ASN B C 1
ATOM 3152 O O . ASN B 1 53 ? 12.352 -40.812 -23.719 1 95.25 53 ASN B O 1
ATOM 3156 N N . VAL B 1 54 ? 13.391 -38.812 -24.234 1 97.5 54 VAL B N 1
ATOM 3157 C CA . VAL B 1 54 ? 12.172 -38.062 -23.984 1 97.5 54 VAL B CA 1
ATOM 3158 C C . VAL B 1 54 ? 11.086 -38.469 -24.969 1 97.5 54 VAL B C 1
ATOM 3160 O O . VAL B 1 54 ? 9.906 -38.5 -24.625 1 97.5 54 VAL B O 1
ATOM 3163 N N . ASP B 1 55 ? 11.438 -38.781 -26.172 1 97.69 55 ASP B N 1
ATOM 3164 C CA . ASP B 1 55 ? 10.484 -39.156 -27.219 1 97.69 55 ASP B CA 1
ATOM 3165 C C . ASP B 1 55 ? 9.727 -40.438 -26.812 1 97.69 55 ASP B C 1
ATOM 3167 O O . ASP B 1 55 ? 8.523 -40.562 -27.062 1 97.69 55 ASP B O 1
ATOM 3171 N N . GLU B 1 56 ? 10.43 -41.344 -26.266 1 98 56 GLU B N 1
ATOM 3172 C CA . GLU B 1 56 ? 9.797 -42.594 -25.828 1 98 56 GLU B CA 1
ATOM 3173 C C . GLU B 1 56 ? 8.766 -42.344 -24.734 1 98 56 GLU B C 1
ATOM 3175 O O . GLU B 1 56 ? 7.695 -42.969 -24.719 1 98 56 GLU B O 1
ATOM 3180 N N . LEU B 1 57 ? 9.133 -41.5 -23.812 1 98.5 57 LEU B N 1
ATOM 3181 C CA . LEU B 1 57 ? 8.188 -41.094 -22.766 1 98.5 57 LEU B CA 1
ATOM 3182 C C . LEU B 1 57 ? 6.945 -40.469 -23.375 1 98.5 57 LEU B C 1
ATOM 3184 O O . LEU B 1 57 ? 5.82 -40.781 -22.984 1 98.5 57 LEU B O 1
ATOM 3188 N N . ILE B 1 58 ? 7.148 -39.469 -24.312 1 98.56 58 ILE B N 1
ATOM 3189 C CA . ILE B 1 58 ? 6.051 -38.75 -24.953 1 98.56 58 ILE B CA 1
ATOM 3190 C C . ILE B 1 58 ? 5.129 -39.75 -25.672 1 98.56 58 ILE B C 1
ATOM 3192 O O . ILE B 1 58 ? 3.906 -39.656 -25.531 1 98.56 58 ILE B O 1
ATOM 3196 N N . ASP B 1 59 ? 5.719 -40.719 -26.359 1 98.25 59 ASP B N 1
ATOM 3197 C CA . ASP B 1 59 ? 4.941 -41.688 -27.109 1 98.25 59 ASP B CA 1
ATOM 3198 C C . ASP B 1 59 ? 4.109 -42.562 -26.172 1 98.25 59 ASP B C 1
ATOM 3200 O O . ASP B 1 59 ? 3.012 -43 -26.547 1 98.25 59 ASP B O 1
ATOM 3204 N N . ALA B 1 60 ? 4.629 -42.812 -25 1 98.19 60 ALA B N 1
ATOM 3205 C CA . ALA B 1 60 ? 3.979 -43.719 -24.047 1 98.19 60 ALA B CA 1
ATOM 3206 C C . ALA B 1 60 ? 2.91 -42.969 -23.25 1 98.19 60 ALA B C 1
ATOM 3208 O O . ALA B 1 60 ? 2.17 -43.594 -22.484 1 98.19 60 ALA B O 1
ATOM 3209 N N . SER B 1 61 ? 2.746 -41.688 -23.406 1 98.31 61 SER B N 1
ATOM 3210 C CA . SER B 1 61 ? 1.902 -40.875 -22.547 1 98.31 61 SER B CA 1
ATOM 3211 C C . SER B 1 61 ? 0.742 -40.25 -23.312 1 98.31 61 SER B C 1
ATOM 3213 O O . SER B 1 61 ? 0.801 -40.156 -24.547 1 98.31 61 SER B O 1
ATOM 3215 N N . GLU B 1 62 ? -0.341 -39.906 -22.656 1 97.69 62 GLU B N 1
ATOM 3216 C CA . GLU B 1 62 ? -1.442 -39.125 -23.219 1 97.69 62 GLU B CA 1
ATOM 3217 C C . GLU B 1 62 ? -1.313 -37.625 -22.844 1 97.69 62 GLU B C 1
ATOM 3219 O O . GLU B 1 62 ? -1.871 -36.781 -23.516 1 97.69 62 GLU B O 1
ATOM 3224 N N . GLY B 1 63 ? -0.634 -37.406 -21.766 1 97.81 63 GLY B N 1
ATOM 3225 C CA . GLY B 1 63 ? -0.3 -36.062 -21.281 1 97.81 63 GLY B CA 1
ATOM 3226 C C . GLY B 1 63 ? 1.073 -35.969 -20.641 1 97.81 63 GLY B C 1
ATOM 3227 O O . GLY B 1 63 ? 1.543 -36.938 -20.047 1 97.81 63 GLY B O 1
ATOM 3228 N N . LEU B 1 64 ? 1.651 -34.812 -20.797 1 98.75 64 LEU B N 1
ATOM 3229 C CA . LEU B 1 64 ? 2.99 -34.625 -20.25 1 98.75 64 LEU B CA 1
ATOM 3230 C C . LEU B 1 64 ? 3.018 -33.438 -19.297 1 98.75 64 LEU B C 1
ATOM 3232 O O . LEU B 1 64 ? 2.465 -32.375 -19.578 1 98.75 64 LEU B O 1
ATOM 3236 N N . ILE B 1 65 ? 3.6 -33.656 -18.109 1 98.81 65 ILE B N 1
ATOM 3237 C CA . ILE B 1 65 ? 3.994 -32.562 -17.219 1 98.81 65 ILE B CA 1
ATOM 3238 C C . ILE B 1 65 ? 5.449 -32.188 -17.484 1 98.81 65 ILE B C 1
ATOM 3240 O O . ILE B 1 65 ? 6.348 -33.031 -17.344 1 98.81 65 ILE B O 1
ATOM 3244 N N . VAL B 1 66 ? 5.633 -30.984 -17.922 1 98.75 66 VAL B N 1
ATOM 3245 C CA . VAL B 1 66 ? 6.977 -30.484 -18.203 1 98.75 66 VAL B CA 1
ATOM 3246 C C . VAL B 1 66 ? 7.5 -29.75 -16.969 1 98.75 66 VAL B C 1
ATOM 3248 O O . VAL B 1 66 ? 7.164 -28.578 -16.75 1 98.75 66 VAL B O 1
ATOM 3251 N N . ALA B 1 67 ? 8.359 -30.406 -16.203 1 97.62 67 ALA B N 1
ATOM 3252 C CA . ALA B 1 67 ? 8.953 -29.859 -14.992 1 97.62 67 ALA B CA 1
ATOM 3253 C C . ALA B 1 67 ? 10.477 -29.812 -15.094 1 97.62 67 ALA B C 1
ATOM 3255 O O . ALA B 1 67 ? 11.18 -29.984 -14.102 1 97.62 67 ALA B O 1
ATOM 3256 N N . SER B 1 68 ? 11.039 -29.766 -16.344 1 94.62 68 SER B N 1
ATOM 3257 C CA . SER B 1 68 ? 12.461 -29.578 -16.609 1 94.62 68 SER B CA 1
ATOM 3258 C C . SER B 1 68 ? 12.898 -28.141 -16.312 1 94.62 68 SER B C 1
ATOM 3260 O O . SER B 1 68 ? 12.07 -27.297 -15.977 1 94.62 68 SER B O 1
ATOM 3262 N N . PRO B 1 69 ? 14.18 -27.844 -16.328 1 89 69 PRO B N 1
ATOM 3263 C CA . PRO B 1 69 ? 14.609 -26.469 -16.125 1 89 69 PRO B CA 1
ATOM 3264 C C . PRO B 1 69 ? 13.953 -25.5 -17.109 1 89 69 PRO B C 1
ATOM 3266 O O . PRO B 1 69 ? 13.609 -25.891 -18.219 1 89 69 PRO B O 1
ATOM 3269 N N . ASN B 1 70 ? 13.859 -24.266 -16.75 1 88.38 70 ASN B N 1
ATOM 3270 C CA . ASN B 1 70 ? 13.094 -23.266 -17.484 1 88.38 70 ASN B CA 1
ATOM 3271 C C . ASN B 1 70 ? 13.539 -23.188 -18.953 1 88.38 70 ASN B C 1
ATOM 3273 O O . ASN B 1 70 ? 12.703 -23.047 -19.844 1 88.38 70 ASN B O 1
ATOM 3277 N N . PHE B 1 71 ? 14.844 -23.312 -19.141 1 88.56 71 PHE B N 1
ATOM 3278 C CA . PHE B 1 71 ? 15.375 -23.125 -20.484 1 88.56 71 PHE B CA 1
ATOM 3279 C C . PHE B 1 71 ? 15.031 -24.312 -21.375 1 88.56 71 PHE B C 1
ATOM 3281 O O . PHE B 1 71 ? 15.227 -24.266 -22.594 1 88.56 71 PHE B O 1
ATOM 3288 N N . CYS B 1 72 ? 14.445 -25.406 -20.828 1 93.19 72 CYS B N 1
ATOM 3289 C CA . CYS B 1 72 ? 14.07 -26.594 -21.578 1 93.19 72 CYS B CA 1
ATOM 3290 C C . CYS B 1 72 ? 12.57 -26.625 -21.844 1 93.19 72 CYS B C 1
ATOM 3292 O O . CYS B 1 72 ? 12.094 -27.469 -22.609 1 93.19 72 CYS B O 1
ATOM 3294 N N . HIS B 1 73 ? 11.836 -25.688 -21.266 1 96.12 73 HIS B N 1
ATOM 3295 C CA . HIS B 1 73 ? 10.375 -25.734 -21.328 1 96.12 73 HIS B CA 1
ATOM 3296 C C . HIS B 1 73 ? 9.883 -25.719 -22.766 1 96.12 73 HIS B C 1
ATOM 3298 O O . HIS B 1 73 ? 9.078 -26.562 -23.172 1 96.12 73 HIS B O 1
ATOM 3304 N N . LYS B 1 74 ? 10.398 -24.766 -23.484 1 97.44 74 LYS B N 1
ATOM 3305 C CA . LYS B 1 74 ? 9.93 -24.594 -24.859 1 97.44 74 LYS B CA 1
ATOM 3306 C C . LYS B 1 74 ? 10.117 -25.891 -25.656 1 97.44 74 LYS B C 1
ATOM 3308 O O . LYS B 1 74 ? 9.172 -26.391 -26.266 1 97.44 74 LYS B O 1
ATOM 3313 N N . GLU B 1 75 ? 11.305 -26.391 -25.609 1 97.62 75 GLU B N 1
ATOM 3314 C CA . GLU B 1 75 ? 11.641 -27.578 -26.391 1 97.62 75 GLU B CA 1
ATOM 3315 C C . GLU B 1 75 ? 10.758 -28.75 -26 1 97.62 75 GLU B C 1
ATOM 3317 O O . GLU B 1 75 ? 10.141 -29.391 -26.859 1 97.62 75 GLU B O 1
ATOM 3322 N N . HIS B 1 76 ? 10.672 -29.047 -24.75 1 98.31 76 HIS B N 1
ATOM 3323 C CA . HIS B 1 76 ? 9.914 -30.203 -24.266 1 98.31 76 HIS B CA 1
ATOM 3324 C C . HIS B 1 76 ? 8.422 -30.031 -24.547 1 98.31 76 HIS B C 1
ATOM 3326 O O . HIS B 1 76 ? 7.754 -30.984 -24.969 1 98.31 76 HIS B O 1
ATOM 3332 N N . ALA B 1 77 ? 7.887 -28.859 -24.281 1 98.56 77 ALA B N 1
ATOM 3333 C CA . ALA B 1 77 ? 6.465 -28.609 -24.5 1 98.56 77 ALA B CA 1
ATOM 3334 C C . ALA B 1 77 ? 6.109 -28.75 -25.984 1 98.56 77 ALA B C 1
ATOM 3336 O O . ALA B 1 77 ? 5.113 -29.375 -26.328 1 98.56 77 ALA B O 1
ATOM 3337 N N . LEU B 1 78 ? 6.934 -28.188 -26.844 1 98.25 78 LEU B N 1
ATOM 3338 C CA . LEU B 1 78 ? 6.645 -28.203 -28.266 1 98.25 78 LEU B CA 1
ATOM 3339 C C . LEU B 1 78 ? 6.766 -29.625 -28.828 1 98.25 78 LEU B C 1
ATOM 3341 O O . LEU B 1 78 ? 6.02 -30 -29.734 1 98.25 78 LEU B O 1
ATOM 3345 N N . GLN B 1 79 ? 7.719 -30.391 -28.328 1 98.19 79 GLN B N 1
ATOM 3346 C CA . GLN B 1 79 ? 7.855 -31.797 -28.734 1 98.19 79 GLN B CA 1
ATOM 3347 C C . GLN B 1 79 ? 6.594 -32.594 -28.406 1 98.19 79 GLN B C 1
ATOM 3349 O O . GLN B 1 79 ? 6.102 -33.344 -29.25 1 98.19 79 GLN B O 1
ATOM 3354 N N . ALA B 1 80 ? 6.074 -32.406 -27.234 1 98.31 80 ALA B N 1
ATOM 3355 C CA . ALA B 1 80 ? 4.867 -33.094 -26.797 1 98.31 80 ALA B CA 1
ATOM 3356 C C . ALA B 1 80 ? 3.652 -32.625 -27.609 1 98.31 80 ALA B C 1
ATOM 3358 O O . ALA B 1 80 ? 2.873 -33.469 -28.078 1 98.31 80 ALA B O 1
ATOM 3359 N N . LEU B 1 81 ? 3.539 -31.359 -27.766 1 97.88 81 LEU B N 1
ATOM 3360 C CA . LEU B 1 81 ? 2.422 -30.781 -28.5 1 97.88 81 LEU B CA 1
ATOM 3361 C C . LEU B 1 81 ? 2.451 -31.25 -29.953 1 97.88 81 LEU B C 1
ATOM 3363 O O . LEU B 1 81 ? 1.405 -31.547 -30.547 1 97.88 81 LEU B O 1
ATOM 3367 N N . GLY B 1 82 ? 3.629 -31.281 -30.516 1 96.88 82 GLY B N 1
ATOM 3368 C CA . GLY B 1 82 ? 3.793 -31.734 -31.875 1 96.88 82 GLY B CA 1
ATOM 3369 C C . GLY B 1 82 ? 3.289 -33.156 -32.125 1 96.88 82 GLY B C 1
ATOM 3370 O O . GLY B 1 82 ? 2.912 -33.5 -33.219 1 96.88 82 GLY B O 1
ATOM 3371 N N . LYS B 1 83 ? 3.271 -33.906 -31.125 1 97.69 83 LYS B N 1
ATOM 3372 C CA . LYS B 1 83 ? 2.787 -35.281 -31.188 1 97.69 83 LYS B CA 1
ATOM 3373 C C . LYS B 1 83 ? 1.35 -35.375 -30.672 1 97.69 83 LYS B C 1
ATOM 3375 O O . LYS B 1 83 ? 0.871 -36.469 -30.359 1 97.69 83 LYS B O 1
ATOM 3380 N N . HIS B 1 84 ? 0.74 -34.25 -30.531 1 97.19 84 HIS B N 1
ATOM 3381 C CA . HIS B 1 84 ? -0.664 -34.094 -30.156 1 97.19 84 HIS B CA 1
ATOM 3382 C C . HIS B 1 84 ? -0.926 -34.656 -28.766 1 97.19 84 HIS B C 1
ATOM 3384 O O . HIS B 1 84 ? -1.917 -35.344 -28.547 1 97.19 84 HIS B O 1
ATOM 3390 N N . LYS B 1 85 ? 0.023 -34.469 -27.859 1 97.88 85 LYS B N 1
ATOM 3391 C CA . LYS B 1 85 ? -0.168 -34.812 -26.453 1 97.88 85 LYS B CA 1
ATOM 3392 C C . LYS B 1 85 ? -0.587 -33.594 -25.641 1 97.88 85 LYS B C 1
ATOM 3394 O O . LYS B 1 85 ? -0.192 -32.469 -25.953 1 97.88 85 LYS B O 1
ATOM 3399 N N . HIS B 1 86 ? -1.454 -33.75 -24.625 1 97 86 HIS B N 1
ATOM 3400 C CA . HIS B 1 86 ? -1.747 -32.688 -23.688 1 97 86 HIS B CA 1
ATOM 3401 C C . HIS B 1 86 ? -0.509 -32.312 -22.875 1 97 86 HIS B C 1
ATOM 3403 O O . HIS B 1 86 ? 0.32 -33.156 -22.562 1 97 86 HIS B O 1
ATOM 3409 N N . VAL B 1 87 ? -0.403 -31 -22.578 1 98.38 87 VAL B N 1
ATOM 3410 C CA . VAL B 1 87 ? 0.795 -30.547 -21.875 1 98.38 87 VAL B CA 1
ATOM 3411 C C . VAL B 1 87 ? 0.402 -29.688 -20.688 1 98.38 87 VAL B C 1
ATOM 3413 O O . VAL B 1 87 ? -0.489 -28.844 -20.781 1 98.38 87 VAL B O 1
ATOM 3416 N N . LEU B 1 88 ? 0.959 -29.922 -19.531 1 98.56 88 LEU B N 1
ATOM 3417 C CA . LEU B 1 88 ? 1.052 -29.016 -18.391 1 98.56 88 LEU B CA 1
ATOM 3418 C C . LEU B 1 88 ? 2.49 -28.562 -18.172 1 98.56 88 LEU B C 1
ATOM 3420 O O . LEU B 1 88 ? 3.318 -29.312 -17.656 1 98.56 88 LEU B O 1
ATOM 3424 N N . CYS B 1 89 ? 2.766 -27.391 -18.547 1 98.69 89 CYS B N 1
ATOM 3425 C CA . CYS B 1 89 ? 4.121 -26.844 -18.469 1 98.69 89 CYS B CA 1
ATOM 3426 C C . CYS B 1 89 ? 4.293 -26 -17.219 1 98.69 89 CYS B C 1
ATOM 3428 O O . CYS B 1 89 ? 3.496 -25.109 -16.953 1 98.69 89 CYS B O 1
ATOM 3430 N N . GLU B 1 90 ? 5.312 -26.25 -16.5 1 97.69 90 GLU B N 1
ATOM 3431 C CA . GLU B 1 90 ? 5.602 -25.5 -15.289 1 97.69 90 GLU B CA 1
ATOM 3432 C C . GLU B 1 90 ? 5.965 -24.047 -15.609 1 97.69 90 GLU B C 1
ATOM 3434 O O . GLU B 1 90 ? 6.332 -23.734 -16.734 1 97.69 90 GLU B O 1
ATOM 3439 N N . LYS B 1 91 ? 5.82 -23.234 -14.617 1 96.06 91 LYS B N 1
ATOM 3440 C CA . LYS B 1 91 ? 6.199 -21.828 -14.719 1 96.06 91 LYS B CA 1
ATOM 3441 C C . LYS B 1 91 ? 7.676 -21.641 -14.383 1 96.06 91 LYS B C 1
ATOM 3443 O O . LYS B 1 91 ? 8.266 -22.438 -13.656 1 96.06 91 LYS B O 1
ATOM 3448 N N . PRO B 1 92 ? 8.32 -20.625 -14.82 1 93.94 92 PRO B N 1
ATOM 3449 C CA . PRO B 1 92 ? 7.797 -19.75 -15.875 1 93.94 92 PRO B CA 1
ATOM 3450 C C . PRO B 1 92 ? 7.707 -20.453 -17.234 1 93.94 92 PRO B C 1
ATOM 3452 O O . PRO B 1 92 ? 8.305 -21.516 -17.422 1 93.94 92 PRO B O 1
ATOM 3455 N N . MET B 1 93 ? 6.945 -19.875 -18.125 1 95.25 93 MET B N 1
ATOM 3456 C CA . MET B 1 93 ? 6.641 -20.531 -19.406 1 95.25 93 MET B CA 1
ATOM 3457 C C . MET B 1 93 ? 7.91 -20.734 -20.219 1 95.25 93 MET B C 1
ATOM 3459 O O . MET B 1 93 ? 8.117 -21.812 -20.781 1 95.25 93 MET B O 1
ATOM 3463 N N . ALA B 1 94 ? 8.688 -19.703 -20.312 1 93.19 94 ALA B N 1
ATOM 3464 C CA . ALA B 1 94 ? 9.898 -19.703 -21.125 1 93.19 94 ALA B CA 1
ATOM 3465 C C . ALA B 1 94 ? 10.93 -18.719 -20.562 1 93.19 94 ALA B C 1
ATOM 3467 O O . ALA B 1 94 ? 10.68 -18.062 -19.547 1 93.19 94 ALA B O 1
ATOM 3468 N N . ILE B 1 95 ? 12.086 -18.625 -21.156 1 89.19 95 ILE B N 1
ATOM 3469 C CA . ILE B 1 95 ? 13.141 -17.766 -20.656 1 89.19 95 ILE B CA 1
ATOM 3470 C C . ILE B 1 95 ? 13.125 -16.438 -21.406 1 89.19 95 ILE B C 1
ATOM 3472 O O . ILE B 1 95 ? 13.93 -15.539 -21.125 1 89.19 95 ILE B O 1
ATOM 3476 N N . SER B 1 96 ? 12.219 -16.312 -22.406 1 89.62 96 SER B N 1
ATOM 3477 C CA . SER B 1 96 ? 12.062 -15.07 -23.156 1 89.62 96 SER B CA 1
ATOM 3478 C C . SER B 1 96 ? 10.633 -14.93 -23.688 1 89.62 96 SER B C 1
ATOM 3480 O O . SER B 1 96 ? 9.906 -15.914 -23.797 1 89.62 96 SER B O 1
ATOM 3482 N N . LEU B 1 97 ? 10.375 -13.719 -24 1 93.69 97 LEU B N 1
ATOM 3483 C CA . LEU B 1 97 ? 9.055 -13.445 -24.562 1 93.69 97 LEU B CA 1
ATOM 3484 C C . LEU B 1 97 ? 8.914 -14.078 -25.938 1 93.69 97 LEU B C 1
ATOM 3486 O O . LEU B 1 97 ? 7.824 -14.523 -26.312 1 93.69 97 LEU B O 1
ATOM 3490 N N . GLU B 1 98 ? 9.961 -14.07 -26.688 1 95.5 98 GLU B N 1
ATOM 3491 C CA . GLU B 1 98 ? 9.953 -14.688 -28 1 95.5 98 GLU B CA 1
ATOM 3492 C C . GLU B 1 98 ? 9.617 -16.172 -27.922 1 95.5 98 GLU B C 1
ATOM 3494 O O . GLU B 1 98 ? 8.773 -16.672 -28.672 1 95.5 98 GLU B O 1
ATOM 3499 N N . GLU B 1 99 ? 10.281 -16.828 -27.016 1 95.94 99 GLU B N 1
ATOM 3500 C CA . GLU B 1 99 ? 10.016 -18.25 -26.828 1 95.94 99 GLU B CA 1
ATOM 3501 C C . GLU B 1 99 ? 8.578 -18.484 -26.359 1 95.94 99 GLU B C 1
ATOM 3503 O O . GLU B 1 99 ? 7.91 -19.406 -26.844 1 95.94 99 GLU B O 1
ATOM 3508 N N . ALA B 1 100 ? 8.164 -17.656 -25.469 1 97.12 100 ALA B N 1
ATOM 3509 C CA . ALA B 1 100 ? 6.797 -17.766 -24.969 1 97.12 100 ALA B CA 1
ATOM 3510 C C . ALA B 1 100 ? 5.781 -17.594 -26.094 1 97.12 100 ALA B C 1
ATOM 3512 O O . ALA B 1 100 ? 4.77 -18.297 -26.141 1 97.12 100 ALA B O 1
ATOM 3513 N N . SER B 1 101 ? 6.055 -16.672 -26.953 1 98 101 SER B N 1
ATOM 3514 C CA . SER B 1 101 ? 5.168 -16.406 -28.078 1 98 101 SER B CA 1
ATOM 3515 C C . SER B 1 101 ? 5.062 -17.625 -29 1 98 101 SER B C 1
ATOM 3517 O O . SER B 1 101 ? 3.969 -17.984 -29.422 1 98 101 SER B O 1
ATOM 3519 N N . ILE B 1 102 ? 6.152 -18.219 -29.25 1 98.06 102 ILE B N 1
ATOM 3520 C CA . ILE B 1 102 ? 6.18 -19.406 -30.094 1 98.06 102 ILE B CA 1
ATOM 3521 C C . ILE B 1 102 ? 5.352 -20.516 -29.453 1 98.06 102 ILE B C 1
ATOM 3523 O O . ILE B 1 102 ? 4.559 -21.172 -30.125 1 98.06 102 ILE B O 1
ATOM 3527 N N . MET B 1 103 ? 5.523 -20.703 -28.188 1 98.31 103 MET B N 1
ATOM 3528 C CA . MET B 1 103 ? 4.793 -21.734 -27.453 1 98.31 103 MET B CA 1
ATOM 3529 C C . MET B 1 103 ? 3.291 -21.469 -27.5 1 98.31 103 MET B C 1
ATOM 3531 O O . MET B 1 103 ? 2.51 -22.375 -27.812 1 98.31 103 MET B O 1
ATOM 3535 N N . LYS B 1 104 ? 2.895 -20.219 -27.188 1 98.25 104 LYS B N 1
ATOM 3536 C CA . LYS B 1 104 ? 1.487 -19.844 -27.203 1 98.25 104 LYS B CA 1
ATOM 3537 C C . LYS B 1 104 ? 0.875 -20.062 -28.578 1 98.25 104 LYS B C 1
ATOM 3539 O O . LYS B 1 104 ? -0.176 -20.688 -28.703 1 98.25 104 LYS B O 1
ATOM 3544 N N . ASP B 1 105 ? 1.555 -19.562 -29.625 1 98.06 105 ASP B N 1
ATOM 3545 C CA . ASP B 1 105 ? 1.041 -19.641 -30.984 1 98.06 105 ASP B CA 1
ATOM 3546 C C . ASP B 1 105 ? 0.895 -21.094 -31.438 1 98.06 105 ASP B C 1
ATOM 3548 O O . ASP B 1 105 ? -0.076 -21.453 -32.094 1 98.06 105 ASP B O 1
ATOM 3552 N N . THR B 1 106 ? 1.851 -21.922 -31.094 1 97.62 106 THR B N 1
ATOM 3553 C CA . THR B 1 106 ? 1.798 -23.344 -31.438 1 97.62 106 THR B CA 1
ATOM 3554 C C . THR B 1 106 ? 0.601 -24.016 -30.766 1 97.62 106 THR B C 1
ATOM 3556 O O . THR B 1 106 ? -0.138 -24.75 -31.406 1 97.62 106 THR B O 1
ATOM 3559 N N . ALA B 1 107 ? 0.417 -23.766 -29.5 1 96.62 107 ALA B N 1
ATOM 3560 C CA . ALA B 1 107 ? -0.681 -24.359 -28.75 1 96.62 107 ALA B CA 1
ATOM 3561 C C . ALA B 1 107 ? -2.031 -23.969 -29.344 1 96.62 107 ALA B C 1
ATOM 3563 O O . ALA B 1 107 ? -2.961 -24.781 -29.375 1 96.62 107 ALA B O 1
ATOM 3564 N N . GLU B 1 108 ? -2.156 -22.734 -29.766 1 94.88 108 GLU B N 1
ATOM 3565 C CA . GLU B 1 108 ? -3.418 -22.203 -30.266 1 94.88 108 GLU B CA 1
ATOM 3566 C C . GLU B 1 108 ? -3.836 -22.891 -31.562 1 94.88 108 GLU B C 1
ATOM 3568 O O . GLU B 1 108 ? -5.012 -22.875 -31.938 1 94.88 108 GLU B O 1
ATOM 3573 N N . ARG B 1 109 ? -2.906 -23.547 -32.25 1 94.5 109 ARG B N 1
ATOM 3574 C CA . ARG B 1 109 ? -3.176 -24.172 -33.531 1 94.5 109 ARG B CA 1
ATOM 3575 C C . ARG B 1 109 ? -3.518 -25.656 -33.344 1 94.5 109 ARG B C 1
ATOM 3577 O O . ARG B 1 109 ? -3.826 -26.344 -34.344 1 94.5 109 ARG B O 1
ATOM 3584 N N . LEU B 1 110 ? -3.5 -26.094 -32.156 1 92.62 110 LEU B N 1
ATOM 3585 C CA . LEU B 1 110 ? -3.668 -27.516 -31.922 1 92.62 110 LEU B CA 1
ATOM 3586 C C . LEU B 1 110 ? -4.922 -27.797 -31.109 1 92.62 110 LEU B C 1
ATOM 3588 O O . LEU B 1 110 ? -5.43 -26.891 -30.422 1 92.62 110 LEU B O 1
ATOM 3592 N N . SER B 1 111 ? -5.375 -28.984 -31.141 1 88.69 111 SER B N 1
ATOM 3593 C CA . SER B 1 111 ? -6.609 -29.375 -30.453 1 88.69 111 SER B CA 1
ATOM 3594 C C . SER B 1 111 ? -6.316 -30.047 -29.125 1 88.69 111 SER B C 1
ATOM 3596 O O . SER B 1 111 ? -7.199 -30.688 -28.531 1 88.69 111 SER B O 1
ATOM 3598 N N . VAL B 1 112 ? -5.168 -29.984 -28.609 1 92 112 VAL B N 1
ATOM 3599 C CA . VAL B 1 112 ? -4.797 -30.562 -27.328 1 92 112 VAL B CA 1
ATOM 3600 C C . VAL B 1 112 ? -4.688 -29.469 -26.266 1 92 112 VAL B C 1
ATOM 3602 O O . VAL B 1 112 ? -4.559 -28.281 -26.609 1 92 112 VAL B O 1
ATOM 3605 N N . ARG B 1 113 ? -4.789 -29.859 -25.016 1 93.88 113 ARG B N 1
ATOM 3606 C CA . ARG B 1 113 ? -4.727 -28.891 -23.922 1 93.88 113 ARG B CA 1
ATOM 3607 C C . ARG B 1 113 ? -3.285 -28.531 -23.594 1 93.88 113 ARG B C 1
ATOM 3609 O O . ARG B 1 113 ? -2.463 -29.406 -23.312 1 93.88 113 ARG B O 1
ATOM 3616 N N . ALA B 1 114 ? -2.971 -27.281 -23.797 1 96.5 114 ALA B N 1
ATOM 3617 C CA . ALA B 1 114 ? -1.702 -26.703 -23.359 1 96.5 114 ALA B CA 1
ATOM 3618 C C . ALA B 1 114 ? -1.9 -25.766 -22.172 1 96.5 114 ALA B C 1
ATOM 3620 O O . ALA B 1 114 ? -2.422 -24.656 -22.312 1 96.5 114 ALA B O 1
ATOM 3621 N N . SER B 1 115 ? -1.458 -26.25 -21.016 1 97.31 115 SER B N 1
ATOM 3622 C CA . SER B 1 115 ? -1.765 -25.547 -19.781 1 97.31 115 SER B CA 1
ATOM 3623 C C . SER B 1 115 ? -0.492 -25.141 -19.047 1 97.31 115 SER B C 1
ATOM 3625 O O . SER B 1 115 ? 0.58 -25.703 -19.297 1 97.31 115 SER B O 1
ATOM 3627 N N . MET B 1 116 ? -0.626 -24.109 -18.234 1 98.5 116 MET B N 1
ATOM 3628 C CA . MET B 1 116 ? 0.487 -23.609 -17.422 1 98.5 116 MET B CA 1
ATOM 3629 C C . MET B 1 116 ? 0.38 -24.109 -15.984 1 98.5 116 MET B C 1
ATOM 3631 O O . MET B 1 116 ? -0.72 -24.219 -15.445 1 98.5 116 MET B O 1
ATOM 3635 N N . GLY B 1 117 ? 1.573 -24.359 -15.406 1 98.12 117 GLY B N 1
ATOM 3636 C CA . GLY B 1 117 ? 1.652 -24.75 -14.008 1 98.12 117 GLY B CA 1
ATOM 3637 C C . GLY B 1 117 ? 1.479 -23.594 -13.047 1 98.12 117 GLY B C 1
ATOM 3638 O O . GLY B 1 117 ? 2.326 -23.359 -12.188 1 98.12 117 GLY B O 1
ATOM 3639 N N . PHE B 1 118 ? 0.346 -22.859 -13.125 1 98.31 118 PHE B N 1
ATOM 3640 C CA . PHE B 1 118 ? -0 -21.797 -12.18 1 98.31 118 PHE B CA 1
ATOM 3641 C C . PHE B 1 118 ? -0.841 -22.359 -11.039 1 98.31 118 PHE B C 1
ATOM 3643 O O . PHE B 1 118 ? -1.993 -21.953 -10.859 1 98.31 118 PHE B O 1
ATOM 3650 N N . ASN B 1 119 ? -0.199 -23.172 -10.234 1 98 119 ASN B N 1
ATOM 3651 C CA . ASN B 1 119 ? -0.895 -23.922 -9.195 1 98 119 ASN B CA 1
ATOM 3652 C C . ASN B 1 119 ? -1.409 -23.016 -8.086 1 98 119 ASN B C 1
ATOM 3654 O O . ASN B 1 119 ? -2.311 -23.391 -7.336 1 98 119 ASN B O 1
ATOM 3658 N N . TYR B 1 120 ? -0.947 -21.734 -7.992 1 97.75 120 TYR B N 1
ATOM 3659 C CA . TYR B 1 120 ? -1.373 -20.844 -6.926 1 97.75 120 TYR B CA 1
ATOM 3660 C C . TYR B 1 120 ? -2.803 -20.359 -7.148 1 97.75 120 TYR B C 1
ATOM 3662 O O . TYR B 1 120 ? -3.455 -19.875 -6.223 1 97.75 120 TYR B O 1
ATOM 3670 N N . ARG B 1 121 ? -3.301 -20.484 -8.43 1 97.88 121 ARG B N 1
ATOM 3671 C CA . ARG B 1 121 ? -4.715 -20.219 -8.672 1 97.88 121 ARG B CA 1
ATOM 3672 C C . ARG B 1 121 ? -5.594 -21.156 -7.855 1 97.88 121 ARG B C 1
ATOM 3674 O O . ARG B 1 121 ? -6.754 -20.844 -7.578 1 97.88 121 ARG B O 1
ATOM 3681 N N . TYR B 1 122 ? -5.008 -22.281 -7.465 1 97.5 122 TYR B N 1
ATOM 3682 C CA . TYR B 1 122 ? -5.82 -23.344 -6.875 1 97.5 122 TYR B CA 1
ATOM 3683 C C . TYR B 1 122 ? -5.656 -23.375 -5.359 1 97.5 122 TYR B C 1
ATOM 3685 O O . TYR B 1 122 ? -6.184 -24.266 -4.691 1 97.5 122 TYR B O 1
ATOM 3693 N N . LEU B 1 123 ? -4.922 -22.453 -4.785 1 97.44 123 LEU B N 1
ATOM 3694 C CA . LEU B 1 123 ? -4.891 -22.312 -3.334 1 97.44 123 LEU B CA 1
ATOM 3695 C C . LEU B 1 123 ? -6.281 -21.984 -2.793 1 97.44 123 LEU B C 1
ATOM 3697 O O . LEU B 1 123 ? -6.996 -21.156 -3.363 1 97.44 123 LEU B O 1
ATOM 3701 N N . SER B 1 124 ? -6.648 -22.609 -1.689 1 97.19 124 SER B N 1
ATOM 3702 C CA . SER B 1 124 ? -8 -22.5 -1.165 1 97.19 124 SER B CA 1
ATOM 3703 C C . SER B 1 124 ? -8.359 -21.047 -0.873 1 97.19 124 SER B C 1
ATOM 3705 O O . SER B 1 124 ? -9.445 -20.578 -1.222 1 97.19 124 SER B O 1
ATOM 3707 N N . TYR B 1 125 ? -7.465 -20.328 -0.232 1 97.38 125 TYR B N 1
ATOM 3708 C CA . TYR B 1 125 ? -7.746 -18.953 0.162 1 97.38 125 TYR B CA 1
ATOM 3709 C C . TYR B 1 125 ? -7.738 -18.031 -1.048 1 97.38 125 TYR B C 1
ATOM 3711 O O . TYR B 1 125 ? -8.328 -16.938 -1.012 1 97.38 125 TYR B O 1
ATOM 3719 N N . VAL B 1 126 ? -7.082 -18.359 -2.193 1 98.06 126 VAL B N 1
ATOM 3720 C CA . VAL B 1 126 ? -7.16 -17.594 -3.436 1 98.06 126 VAL B CA 1
ATOM 3721 C C . VAL B 1 126 ? -8.516 -17.812 -4.098 1 98.06 126 VAL B C 1
ATOM 3723 O O . VAL B 1 126 ? -9.148 -16.875 -4.574 1 98.06 126 VAL B O 1
ATOM 3726 N N . ASN B 1 127 ? -8.992 -19.062 -4.113 1 97.25 127 ASN B N 1
ATOM 3727 C CA . ASN B 1 127 ? -10.305 -19.359 -4.672 1 97.25 127 ASN B CA 1
ATOM 3728 C C . ASN B 1 127 ? -11.422 -18.719 -3.861 1 97.25 127 ASN B C 1
ATOM 3730 O O . ASN B 1 127 ? -12.406 -18.234 -4.43 1 97.25 127 ASN B O 1
ATOM 3734 N N . ILE B 1 128 ? -11.258 -18.766 -2.566 1 98.06 128 ILE B N 1
ATOM 3735 C CA . ILE B 1 128 ? -12.219 -18.094 -1.699 1 98.06 128 ILE B CA 1
ATOM 3736 C C . ILE B 1 128 ? -12.273 -16.609 -2.041 1 98.06 128 ILE B C 1
ATOM 3738 O O . ILE B 1 128 ? -13.352 -16.047 -2.236 1 98.06 128 ILE B O 1
ATOM 3742 N N . LEU B 1 129 ? -11.078 -15.977 -2.09 1 98.62 129 LEU B N 1
ATOM 3743 C CA . LEU B 1 129 ? -11 -14.562 -2.436 1 98.62 129 LEU B CA 1
ATOM 3744 C C . LEU B 1 129 ? -11.656 -14.289 -3.785 1 98.62 129 LEU B C 1
ATOM 3746 O O . LEU B 1 129 ? -12.422 -13.336 -3.928 1 98.62 129 LEU B O 1
ATOM 3750 N N . LYS B 1 130 ? -11.367 -15.109 -4.793 1 97.94 130 LYS B N 1
ATOM 3751 C CA . LYS B 1 130 ? -11.969 -14.953 -6.113 1 97.94 130 LYS B CA 1
ATOM 3752 C C . LYS B 1 130 ? -13.492 -14.984 -6.031 1 97.94 130 LYS B C 1
ATOM 3754 O O . LYS B 1 130 ? -14.164 -14.156 -6.641 1 97.94 130 LYS B O 1
ATOM 3759 N N . SER B 1 131 ? -14 -15.93 -5.293 1 97.62 131 SER B N 1
ATOM 3760 C CA . SER B 1 131 ? -15.445 -16.031 -5.109 1 97.62 131 SER B CA 1
ATOM 3761 C C . SER B 1 131 ? -16.016 -14.789 -4.449 1 97.62 131 SER B C 1
ATOM 3763 O O . SER B 1 131 ? -17.078 -14.297 -4.852 1 97.62 131 SER B O 1
ATOM 3765 N N . LEU B 1 132 ? -15.336 -14.281 -3.42 1 98.06 132 LEU B N 1
ATOM 3766 C CA . LEU B 1 132 ? -15.773 -13.07 -2.729 1 98.06 132 LEU B CA 1
ATOM 3767 C C . LEU B 1 132 ? -15.82 -11.883 -3.684 1 98.06 132 LEU B C 1
ATOM 3769 O O . LEU B 1 132 ? -16.734 -11.055 -3.611 1 98.06 132 LEU B O 1
ATOM 3773 N N . ILE B 1 133 ? -14.852 -11.781 -4.598 1 97.56 133 ILE B N 1
ATOM 3774 C CA . ILE B 1 133 ? -14.766 -10.688 -5.562 1 97.56 133 ILE B CA 1
ATOM 3775 C C . ILE B 1 133 ? -15.891 -10.812 -6.586 1 97.56 133 ILE B C 1
ATOM 3777 O O . ILE B 1 133 ? -16.609 -9.844 -6.855 1 97.56 133 ILE B O 1
ATOM 3781 N N . ILE B 1 134 ? -16.125 -12.023 -7.109 1 95.69 134 ILE B N 1
ATOM 3782 C CA . ILE B 1 134 ? -17.125 -12.273 -8.133 1 95.69 134 ILE B CA 1
ATOM 3783 C C . ILE B 1 134 ? -18.516 -11.977 -7.578 1 95.69 134 ILE B C 1
ATOM 3785 O O . ILE B 1 134 ? -19.375 -11.43 -8.281 1 95.69 134 ILE B O 1
ATOM 3789 N N . ASN B 1 135 ? -18.688 -12.336 -6.324 1 96.75 135 ASN B N 1
ATOM 3790 C CA . ASN B 1 135 ? -20 -12.164 -5.691 1 96.75 135 ASN B CA 1
ATOM 3791 C C . ASN B 1 135 ? -20.172 -10.758 -5.125 1 96.75 135 ASN B C 1
ATOM 3793 O O . ASN B 1 135 ? -21.125 -10.492 -4.406 1 96.75 135 ASN B O 1
ATOM 3797 N N . ASN B 1 136 ? -19.203 -9.875 -5.336 1 96.19 136 ASN B N 1
ATOM 3798 C CA . ASN B 1 136 ? -19.234 -8.469 -4.93 1 96.19 136 ASN B CA 1
ATOM 3799 C C . ASN B 1 136 ? -19.375 -8.328 -3.418 1 96.19 136 ASN B C 1
ATOM 3801 O O . ASN B 1 136 ? -20 -7.387 -2.93 1 96.19 136 ASN B O 1
ATOM 3805 N N . GLU B 1 137 ? -18.828 -9.344 -2.713 1 96.38 137 GLU B N 1
ATOM 3806 C CA . GLU B 1 137 ? -18.891 -9.312 -1.256 1 96.38 137 GLU B CA 1
ATOM 3807 C C . GLU B 1 137 ? -17.969 -8.242 -0.683 1 96.38 137 GLU B C 1
ATOM 3809 O O . GLU B 1 137 ? -18.234 -7.695 0.387 1 96.38 137 GLU B O 1
ATOM 3814 N N . LEU B 1 138 ? -16.938 -7.898 -1.357 1 97.12 138 LEU B N 1
ATOM 3815 C CA . LEU B 1 138 ? -15.969 -6.918 -0.889 1 97.12 138 LEU B CA 1
ATOM 3816 C C . LEU B 1 138 ? -16.281 -5.531 -1.438 1 97.12 138 LEU B C 1
ATOM 3818 O O . LEU B 1 138 ? -15.664 -4.543 -1.034 1 97.12 138 LEU B O 1
ATOM 3822 N N . GLY B 1 139 ? -17.297 -5.406 -2.354 1 95.31 139 GLY B N 1
ATOM 3823 C CA . GLY B 1 139 ? -17.5 -4.168 -3.09 1 95.31 139 GLY B CA 1
ATOM 3824 C C . GLY B 1 139 ? -16.469 -3.934 -4.168 1 95.31 139 GLY B C 1
ATOM 3825 O O . GLY B 1 139 ? -15.781 -4.867 -4.59 1 95.31 139 GLY B O 1
ATOM 3826 N N . ASN B 1 140 ? -16.391 -2.713 -4.625 1 94.56 140 ASN B N 1
ATOM 3827 C CA . ASN B 1 140 ? -15.328 -2.385 -5.566 1 94.56 140 ASN B CA 1
ATOM 3828 C C . ASN B 1 140 ? -13.953 -2.457 -4.91 1 94.56 140 ASN B C 1
ATOM 3830 O O . ASN B 1 140 ? -13.75 -1.917 -3.818 1 94.56 140 ASN B O 1
ATOM 3834 N N . ILE B 1 141 ? -13.062 -3.133 -5.578 1 97.56 141 ILE B N 1
ATOM 3835 C CA . ILE B 1 141 ? -11.742 -3.342 -5 1 97.56 141 ILE B CA 1
ATOM 3836 C C . ILE B 1 141 ? -10.875 -2.111 -5.246 1 97.56 141 ILE B C 1
ATOM 3838 O O . ILE B 1 141 ? -10.805 -1.604 -6.371 1 97.56 141 ILE B O 1
ATOM 3842 N N . LEU B 1 142 ? -10.227 -1.645 -4.195 1 97.69 142 LEU B N 1
ATOM 3843 C CA . LEU B 1 142 ? -9.32 -0.509 -4.312 1 97.69 142 LEU B CA 1
ATOM 3844 C C . LEU B 1 142 ? -7.883 -0.98 -4.527 1 97.69 142 LEU B C 1
ATOM 3846 O O . LEU B 1 142 ? -7.152 -0.405 -5.336 1 97.69 142 LEU B O 1
ATOM 3850 N N . SER B 1 143 ? -7.547 -1.982 -3.795 1 98.62 143 SER B N 1
ATOM 3851 C CA . SER B 1 143 ? -6.137 -2.348 -3.832 1 98.62 143 SER B CA 1
ATOM 3852 C C . SER B 1 143 ? -5.934 -3.814 -3.461 1 98.62 143 SER B C 1
ATOM 3854 O O . SER B 1 143 ? -6.773 -4.41 -2.781 1 98.62 143 SER B O 1
ATOM 3856 N N . ILE B 1 144 ? -4.867 -4.363 -3.965 1 98.88 144 ILE B N 1
ATOM 3857 C CA . ILE B 1 144 ? -4.367 -5.668 -3.543 1 98.88 144 ILE B CA 1
ATOM 3858 C C . ILE B 1 144 ? -2.875 -5.574 -3.23 1 98.88 144 ILE B C 1
ATOM 3860 O O . ILE B 1 144 ? -2.117 -4.953 -3.98 1 98.88 144 ILE B O 1
ATOM 3864 N N . LYS B 1 145 ? -2.482 -6.059 -2.123 1 98.75 145 LYS B N 1
ATOM 3865 C CA . LYS B 1 145 ? -1.09 -6.258 -1.735 1 98.75 145 LYS B CA 1
ATOM 3866 C C . LYS B 1 145 ? -0.773 -7.742 -1.568 1 98.75 145 LYS B C 1
ATOM 3868 O O . LYS B 1 145 ? -1.437 -8.445 -0.799 1 98.75 145 LYS B O 1
ATOM 3873 N N . VAL B 1 146 ? 0.175 -8.219 -2.311 1 98.56 146 VAL B N 1
ATOM 3874 C CA . VAL B 1 146 ? 0.563 -9.625 -2.234 1 98.56 146 VAL B CA 1
ATOM 3875 C C . VAL B 1 146 ? 2.068 -9.727 -1.996 1 98.56 146 VAL B C 1
ATOM 3877 O O . VAL B 1 146 ? 2.855 -9.031 -2.637 1 98.56 146 VAL B O 1
ATOM 3880 N N . HIS B 1 147 ? 2.422 -10.539 -1.03 1 96.69 147 HIS B N 1
ATOM 3881 C CA . HIS B 1 147 ? 3.832 -10.773 -0.735 1 96.69 147 HIS B CA 1
ATOM 3882 C C . HIS B 1 147 ? 4.164 -12.258 -0.763 1 96.69 147 HIS B C 1
ATOM 3884 O O . HIS B 1 147 ? 3.352 -13.086 -0.345 1 96.69 147 HIS B O 1
ATOM 3890 N N . PHE B 1 148 ? 5.234 -12.586 -1.317 1 97.81 148 PHE B N 1
ATOM 3891 C CA . PHE B 1 148 ? 5.84 -13.914 -1.261 1 97.81 148 PHE B CA 1
ATOM 3892 C C . PHE B 1 148 ? 7.316 -13.82 -0.885 1 97.81 148 PHE B C 1
ATOM 3894 O O . PHE B 1 148 ? 8.148 -13.461 -1.716 1 97.81 148 PHE B O 1
ATOM 3901 N N . LYS B 1 149 ? 7.605 -14.148 0.349 1 96.31 149 LYS B N 1
ATOM 3902 C CA . LYS B 1 149 ? 8.93 -13.93 0.915 1 96.31 149 LYS B CA 1
ATOM 3903 C C . LYS B 1 149 ? 9.547 -15.242 1.397 1 96.31 149 LYS B C 1
ATOM 3905 O O . LYS B 1 149 ? 8.922 -15.984 2.154 1 96.31 149 LYS B O 1
ATOM 3910 N N . LYS B 1 150 ? 10.672 -15.469 0.932 1 94.69 150 LYS B N 1
ATOM 3911 C CA . LYS B 1 150 ? 11.492 -16.609 1.331 1 94.69 150 LYS B CA 1
ATOM 3912 C C . LYS B 1 150 ? 12.875 -16.172 1.805 1 94.69 150 LYS B C 1
ATOM 3914 O O . LYS B 1 150 ? 13.109 -14.969 1.998 1 94.69 150 LYS B O 1
ATOM 3919 N N . ASN B 1 151 ? 13.711 -17.094 2.178 1 91.06 151 ASN B N 1
ATOM 3920 C CA . ASN B 1 151 ? 15.062 -16.766 2.635 1 91.06 151 ASN B CA 1
ATOM 3921 C C . ASN B 1 151 ? 16.109 -17.641 1.938 1 91.06 151 ASN B C 1
ATOM 3923 O O . ASN B 1 151 ? 17.188 -17.891 2.492 1 91.06 151 ASN B O 1
ATOM 3927 N N . SER B 1 152 ? 15.797 -18.109 0.815 1 86 152 SER B N 1
ATOM 3928 C CA . SER B 1 152 ? 16.625 -19.078 0.109 1 86 152 SER B CA 1
ATOM 3929 C C . SER B 1 152 ? 17.984 -18.484 -0.261 1 86 152 SER B C 1
ATOM 3931 O O . SER B 1 152 ? 18.984 -19.188 -0.267 1 86 152 SER B O 1
ATOM 3933 N N . ALA B 1 153 ? 18.016 -17.203 -0.64 1 84.88 153 ALA B N 1
ATOM 3934 C CA . ALA B 1 153 ? 19.281 -16.578 -1.01 1 84.88 153 ALA B CA 1
ATOM 3935 C C . ALA B 1 153 ? 20.234 -16.531 0.181 1 84.88 153 ALA B C 1
ATOM 3937 O O . ALA B 1 153 ? 21.453 -16.594 0.01 1 84.88 153 ALA B O 1
ATOM 3938 N N . LEU B 1 154 ? 19.641 -16.469 1.372 1 81.12 154 LEU B N 1
ATOM 3939 C CA . LEU B 1 154 ? 20.438 -16.422 2.586 1 81.12 154 LEU B CA 1
ATOM 3940 C C . LEU B 1 154 ? 20.922 -17.812 2.977 1 81.12 154 LEU B C 1
ATOM 3942 O O . LEU B 1 154 ? 22.031 -17.984 3.486 1 81.12 154 LEU B O 1
ATOM 3946 N N . ARG B 1 155 ? 20.141 -18.75 2.629 1 79.31 155 ARG B N 1
ATOM 3947 C CA . ARG B 1 155 ? 20.391 -20.109 3.082 1 79.31 155 ARG B CA 1
ATOM 3948 C C . ARG B 1 155 ? 21.328 -20.844 2.119 1 79.31 155 ARG B C 1
ATOM 3950 O O . ARG B 1 155 ? 22.188 -21.609 2.545 1 79.31 155 ARG B O 1
ATOM 3957 N N . ARG B 1 156 ? 21.156 -20.594 0.863 1 75.5 156 ARG B N 1
ATOM 3958 C CA . ARG B 1 156 ? 21.922 -21.312 -0.139 1 75.5 156 ARG B CA 1
ATOM 3959 C C . ARG B 1 156 ? 23.281 -20.656 -0.379 1 75.5 156 ARG B C 1
ATOM 3961 O O . ARG B 1 156 ? 23.344 -19.578 -0.989 1 75.5 156 ARG B O 1
ATOM 3968 N N . LYS B 1 157 ? 24.281 -21.266 0.006 1 76.69 157 LYS B N 1
ATOM 3969 C CA . LYS B 1 157 ? 25.609 -20.688 -0.058 1 76.69 157 LYS B CA 1
ATOM 3970 C C . LYS B 1 157 ? 26.328 -21.094 -1.348 1 76.69 157 LYS B C 1
ATOM 3972 O O . LYS B 1 157 ? 27.266 -20.422 -1.781 1 76.69 157 LYS B O 1
ATOM 3977 N N . LYS B 1 158 ? 25.75 -22.125 -1.942 1 77.81 158 LYS B N 1
ATOM 3978 C CA . LYS B 1 158 ? 26.375 -22.609 -3.168 1 77.81 158 LYS B CA 1
ATOM 3979 C C . LYS B 1 158 ? 25.906 -21.828 -4.383 1 77.81 158 LYS B C 1
ATOM 3981 O O . LYS B 1 158 ? 24.719 -21.5 -4.488 1 77.81 158 LYS B O 1
ATOM 3986 N N . PHE B 1 159 ? 26.859 -21.5 -5.234 1 76.56 159 PHE B N 1
ATOM 3987 C CA . PHE B 1 159 ? 26.547 -20.828 -6.492 1 76.56 159 PHE B CA 1
ATOM 3988 C C . PHE B 1 159 ? 25.969 -21.828 -7.5 1 76.56 159 PHE B C 1
ATOM 3990 O O . PHE B 1 159 ? 26.547 -22.891 -7.715 1 76.56 159 PHE B O 1
ATOM 3997 N N . THR B 1 160 ? 24.797 -21.609 -8.031 1 71.75 160 THR B N 1
ATOM 3998 C CA . THR B 1 160 ? 24.172 -22.469 -9.031 1 71.75 160 THR B CA 1
ATOM 3999 C C . THR B 1 160 ? 23.766 -21.672 -10.266 1 71.75 160 THR B C 1
ATOM 4001 O O . THR B 1 160 ? 23.969 -20.453 -10.312 1 71.75 160 THR B O 1
ATOM 4004 N N . TRP B 1 161 ? 23.281 -22.344 -11.25 1 69.31 161 TRP B N 1
ATOM 4005 C CA . TRP B 1 161 ? 22.812 -21.719 -12.477 1 69.31 161 TRP B CA 1
ATOM 4006 C C . TRP B 1 161 ? 21.75 -20.656 -12.188 1 69.31 161 TRP B C 1
ATOM 4008 O O . TRP B 1 161 ? 21.562 -19.719 -12.969 1 69.31 161 TRP B O 1
ATOM 4018 N N . ARG B 1 162 ? 21.094 -20.641 -11.109 1 70.44 162 ARG B N 1
ATOM 4019 C CA . ARG B 1 162 ? 20.031 -19.734 -10.719 1 70.44 162 ARG B CA 1
ATOM 4020 C C . ARG B 1 162 ? 20.578 -18.375 -10.305 1 70.44 162 ARG B C 1
ATOM 4022 O O . ARG B 1 162 ? 19.828 -17.406 -10.141 1 70.44 162 ARG B O 1
ATOM 4029 N N . ASP B 1 163 ? 21.922 -18.344 -10.148 1 74.12 163 ASP B N 1
ATOM 4030 C CA . ASP B 1 163 ? 22.562 -17.125 -9.688 1 74.12 163 ASP B CA 1
ATOM 4031 C C . ASP B 1 163 ? 23.203 -16.359 -10.852 1 74.12 163 ASP B C 1
ATOM 4033 O O . ASP B 1 163 ? 23.672 -15.227 -10.68 1 74.12 163 ASP B O 1
ATOM 4037 N N . ASP B 1 164 ? 23.156 -17.078 -11.992 1 72.19 164 ASP B N 1
ATOM 4038 C CA . ASP B 1 164 ? 23.906 -16.547 -13.133 1 72.19 164 ASP B CA 1
ATOM 4039 C C . ASP B 1 164 ? 23.062 -15.57 -13.938 1 72.19 164 ASP B C 1
ATOM 4041 O O . ASP B 1 164 ? 21.828 -15.57 -13.836 1 72.19 164 ASP B O 1
ATOM 4045 N N . ALA B 1 165 ? 23.781 -14.719 -14.758 1 66.62 165 ALA B N 1
ATOM 4046 C CA . ALA B 1 165 ? 23.188 -13.648 -15.547 1 66.62 165 ALA B CA 1
ATOM 4047 C C . ALA B 1 165 ? 22.172 -14.211 -16.547 1 66.62 165 ALA B C 1
ATOM 4049 O O . ALA B 1 165 ? 21.172 -13.555 -16.875 1 66.62 165 ALA B O 1
ATOM 4050 N N . ASN B 1 166 ? 22.453 -15.383 -16.953 1 62.19 166 ASN B N 1
ATOM 4051 C CA . ASN B 1 166 ? 21.578 -15.977 -17.969 1 62.19 166 ASN B CA 1
ATOM 4052 C C . ASN B 1 166 ? 20.188 -16.266 -17.406 1 62.19 166 ASN B C 1
ATOM 4054 O O . ASN B 1 166 ? 19.234 -16.375 -18.172 1 62.19 166 ASN B O 1
ATOM 4058 N N . SER B 1 167 ? 20.125 -16.375 -16.156 1 64.88 167 SER B N 1
ATOM 4059 C CA . SER B 1 167 ? 18.875 -16.734 -15.516 1 64.88 167 SER B CA 1
ATOM 4060 C C . SER B 1 167 ? 18.219 -15.516 -14.859 1 64.88 167 SER B C 1
ATOM 4062 O O . SER B 1 167 ? 17.281 -15.664 -14.078 1 64.88 167 SER B O 1
ATOM 4064 N N . LYS B 1 168 ? 18.75 -14.367 -15.156 1 62.38 168 LYS B N 1
ATOM 4065 C CA . LYS B 1 168 ? 18.438 -13.172 -14.383 1 62.38 168 LYS B CA 1
ATOM 4066 C C . LYS B 1 168 ? 16.938 -12.883 -14.406 1 62.38 168 LYS B C 1
ATOM 4068 O O . LYS B 1 168 ? 16.359 -12.531 -13.375 1 62.38 168 LYS B O 1
ATOM 4073 N N . LYS B 1 169 ? 16.25 -13.18 -15.43 1 75.38 169 LYS B N 1
ATOM 4074 C CA . LYS B 1 169 ? 14.859 -12.75 -15.531 1 75.38 169 LYS B CA 1
ATOM 4075 C C . LYS B 1 169 ? 13.914 -13.867 -15.086 1 75.38 169 LYS B C 1
ATOM 4077 O O . LYS B 1 169 ? 12.703 -13.656 -15 1 75.38 169 LYS B O 1
ATOM 4082 N N . THR B 1 170 ? 14.562 -14.961 -14.711 1 75.62 170 THR B N 1
ATOM 4083 C CA . THR B 1 170 ? 13.648 -16.062 -14.445 1 75.62 170 THR B CA 1
ATOM 4084 C C . THR B 1 170 ? 13.93 -16.688 -13.086 1 75.62 170 THR B C 1
ATOM 4086 O O . THR B 1 170 ? 13.078 -17.391 -12.531 1 75.62 170 THR B O 1
ATOM 4089 N N . SER B 1 171 ? 15.102 -16.438 -12.57 1 77.06 171 SER B N 1
ATOM 4090 C CA . SER B 1 171 ? 15.492 -17.203 -11.398 1 77.06 171 SER B CA 1
ATOM 4091 C C . SER B 1 171 ? 15.57 -16.328 -10.156 1 77.06 171 SER B C 1
ATOM 4093 O O . SER B 1 171 ? 15.633 -16.828 -9.039 1 77.06 171 SER B O 1
ATOM 4095 N N . GLY B 1 172 ? 15.602 -15.094 -10.32 1 86.44 172 GLY B N 1
ATOM 4096 C CA . GLY B 1 172 ? 15.586 -14.188 -9.18 1 86.44 172 GLY B CA 1
ATOM 4097 C C . GLY B 1 172 ? 14.266 -14.188 -8.43 1 86.44 172 GLY B C 1
ATOM 4098 O O . GLY B 1 172 ? 13.414 -15.039 -8.68 1 86.44 172 GLY B O 1
ATOM 4099 N N . SER B 1 173 ? 14.188 -13.336 -7.473 1 92.06 173 SER B N 1
ATOM 4100 C CA . SER B 1 173 ? 12.969 -13.258 -6.676 1 92.06 173 SER B CA 1
ATOM 4101 C C . SER B 1 173 ? 11.758 -12.93 -7.543 1 92.06 173 SER B C 1
ATOM 4103 O O . SER B 1 173 ? 10.711 -13.562 -7.418 1 92.06 173 SER B O 1
ATOM 4105 N N . LEU B 1 174 ? 11.867 -11.977 -8.398 1 92.06 174 LEU B N 1
ATOM 4106 C CA . LEU B 1 174 ? 10.75 -11.578 -9.25 1 92.06 174 LEU B CA 1
ATOM 4107 C C . LEU B 1 174 ? 10.406 -12.664 -10.258 1 92.06 174 LEU B C 1
ATOM 4109 O O . LEU B 1 174 ? 9.242 -13.023 -10.422 1 92.06 174 LEU B O 1
ATOM 4113 N N . GLY B 1 175 ? 11.367 -13.188 -10.906 1 90.69 175 GLY B N 1
ATOM 4114 C CA . GLY B 1 175 ? 11.141 -14.203 -11.922 1 90.69 175 GLY B CA 1
ATOM 4115 C C . GLY B 1 175 ? 10.57 -15.492 -11.359 1 90.69 175 GLY B C 1
ATOM 4116 O O . GLY B 1 175 ? 9.641 -16.062 -11.93 1 90.69 175 GLY B O 1
ATOM 4117 N N . ASP B 1 176 ? 11.07 -15.922 -10.305 1 91.62 176 ASP B N 1
ATOM 4118 C CA . ASP B 1 176 ? 10.719 -17.219 -9.734 1 91.62 176 ASP B CA 1
ATOM 4119 C C . ASP B 1 176 ? 9.461 -17.109 -8.875 1 91.62 176 ASP B C 1
ATOM 4121 O O . ASP B 1 176 ? 8.516 -17.891 -9.039 1 91.62 176 ASP B O 1
ATOM 4125 N N . LEU B 1 177 ? 9.453 -16.172 -7.965 1 94.94 177 LEU B N 1
ATOM 4126 C CA . LEU B 1 177 ? 8.336 -16.016 -7.043 1 94.94 177 LEU B CA 1
ATOM 4127 C C . LEU B 1 177 ? 7.273 -15.094 -7.633 1 94.94 177 LEU B C 1
ATOM 4129 O O . LEU B 1 177 ? 6.074 -15.359 -7.52 1 94.94 177 LEU B O 1
ATOM 4133 N N . GLY B 1 178 ? 7.715 -14.078 -8.289 1 96.62 178 GLY B N 1
ATOM 4134 C CA . GLY B 1 178 ? 6.832 -13.039 -8.789 1 96.62 178 GLY B CA 1
ATOM 4135 C C . GLY B 1 178 ? 5.91 -13.531 -9.891 1 96.62 178 GLY B C 1
ATOM 4136 O O . GLY B 1 178 ? 4.781 -13.047 -10.023 1 96.62 178 GLY B O 1
ATOM 4137 N N . ILE B 1 179 ? 6.352 -14.453 -10.641 1 96.69 179 ILE B N 1
ATOM 4138 C CA . ILE B 1 179 ? 5.566 -14.953 -11.766 1 96.69 179 ILE B CA 1
ATOM 4139 C C . ILE B 1 179 ? 4.25 -15.531 -11.266 1 96.69 179 ILE B C 1
ATOM 4141 O O . ILE B 1 179 ? 3.211 -15.391 -11.914 1 96.69 179 ILE B O 1
ATOM 4145 N N . HIS B 1 180 ? 4.246 -16.172 -10.078 1 97.44 180 HIS B N 1
ATOM 4146 C CA . HIS B 1 180 ? 3.029 -16.672 -9.445 1 97.44 180 HIS B CA 1
ATOM 4147 C C . HIS B 1 180 ? 2.066 -15.539 -9.125 1 97.44 180 HIS B C 1
ATOM 4149 O O . HIS B 1 180 ? 0.861 -15.656 -9.359 1 97.44 180 HIS B O 1
ATOM 4155 N N . LEU B 1 181 ? 2.625 -14.492 -8.633 1 98.44 181 LEU B N 1
ATOM 4156 C CA . LEU B 1 181 ? 1.812 -13.383 -8.156 1 98.44 181 LEU B CA 1
ATOM 4157 C C . LEU B 1 181 ? 1.241 -12.586 -9.328 1 98.44 181 LEU B C 1
ATOM 4159 O O . LEU B 1 181 ? 0.097 -12.133 -9.273 1 98.44 181 LEU B O 1
ATOM 4163 N N . ILE B 1 182 ? 2.035 -12.461 -10.367 1 98.25 182 ILE B N 1
ATOM 4164 C CA . ILE B 1 182 ? 1.59 -11.797 -11.594 1 98.25 182 ILE B CA 1
ATOM 4165 C C . ILE B 1 182 ? 0.376 -12.531 -12.156 1 98.25 182 ILE B C 1
ATOM 4167 O O . ILE B 1 182 ? -0.643 -11.914 -12.469 1 98.25 182 ILE B O 1
ATOM 4171 N N . ASP B 1 183 ? 0.47 -13.812 -12.25 1 98.31 183 ASP B N 1
ATOM 4172 C CA . ASP B 1 183 ? -0.643 -14.609 -12.75 1 98.31 183 ASP B CA 1
ATOM 4173 C C . ASP B 1 183 ? -1.854 -14.516 -11.828 1 98.31 183 ASP B C 1
ATOM 4175 O O . ASP B 1 183 ? -2.988 -14.383 -12.297 1 98.31 183 ASP B O 1
ATOM 4179 N N . MET B 1 184 ? -1.613 -14.586 -10.562 1 98.31 184 MET B N 1
ATOM 4180 C CA . MET B 1 184 ? -2.689 -14.539 -9.578 1 98.31 184 MET B CA 1
ATOM 4181 C C . MET B 1 184 ? -3.477 -13.242 -9.703 1 98.31 184 MET B C 1
ATOM 4183 O O . MET B 1 184 ? -4.707 -13.25 -9.648 1 98.31 184 MET B O 1
ATOM 4187 N N . VAL B 1 185 ? -2.785 -12.125 -9.844 1 98.62 185 VAL B N 1
ATOM 4188 C CA . VAL B 1 185 ? -3.439 -10.828 -9.969 1 98.62 185 VAL B CA 1
ATOM 4189 C C . VAL B 1 185 ? -4.34 -10.82 -11.203 1 98.62 185 VAL B C 1
ATOM 4191 O O . VAL B 1 185 ? -5.48 -10.352 -11.148 1 98.62 185 VAL B O 1
ATOM 4194 N N . TRP B 1 186 ? -3.859 -11.32 -12.312 1 97.94 186 TRP B N 1
ATOM 4195 C CA . TRP B 1 186 ? -4.695 -11.414 -13.508 1 97.94 186 TRP B CA 1
ATOM 4196 C C . TRP B 1 186 ? -5.891 -12.336 -13.266 1 97.94 186 TRP B C 1
ATOM 4198 O O . TRP B 1 186 ? -7.016 -12.008 -13.648 1 97.94 186 TRP B O 1
ATOM 4208 N N . TYR B 1 187 ? -5.637 -13.438 -12.617 1 97.75 187 TYR B N 1
ATOM 4209 C CA . TYR B 1 187 ? -6.684 -14.414 -12.328 1 97.75 187 TYR B CA 1
ATOM 4210 C C . TYR B 1 187 ? -7.805 -13.781 -11.516 1 97.75 187 TYR B C 1
ATOM 4212 O O . TYR B 1 187 ? -8.984 -14.023 -11.773 1 97.75 187 TYR B O 1
ATOM 4220 N N . LEU B 1 188 ? -7.434 -12.953 -10.594 1 98.12 188 LEU B N 1
ATOM 4221 C CA . LEU B 1 188 ? -8.398 -12.359 -9.672 1 98.12 188 LEU B CA 1
ATOM 4222 C C . LEU B 1 188 ? -9.18 -11.234 -10.352 1 98.12 188 LEU B C 1
ATOM 4224 O O . LEU B 1 188 ? -10.367 -11.047 -10.078 1 98.12 188 LEU B O 1
ATOM 4228 N N . PHE B 1 189 ? -8.508 -10.5 -11.258 1 97.69 189 PHE B N 1
ATOM 4229 C CA . PHE B 1 189 ? -9.125 -9.242 -11.648 1 97.69 189 PHE B CA 1
ATOM 4230 C C . PHE B 1 189 ? -9.359 -9.203 -13.156 1 97.69 189 PHE B C 1
ATOM 4232 O O . PHE B 1 189 ? -10.117 -8.367 -13.648 1 97.69 189 PHE B O 1
ATOM 4239 N N . GLU B 1 190 ? -8.648 -10.078 -13.938 1 96.44 190 GLU B N 1
ATOM 4240 C CA . GLU B 1 190 ? -8.75 -10.117 -15.391 1 96.44 190 GLU B CA 1
ATOM 4241 C C . GLU B 1 190 ? -8.617 -8.727 -15.992 1 96.44 190 GLU B C 1
ATOM 4243 O O . GLU B 1 190 ? -9.438 -8.32 -16.828 1 96.44 190 GLU B O 1
ATOM 4248 N N . SER B 1 191 ? -7.668 -7.992 -15.562 1 97.94 191 SER B N 1
ATOM 4249 C CA . SER B 1 191 ? -7.375 -6.633 -16.016 1 97.94 191 SER B CA 1
ATOM 4250 C C . SER B 1 191 ? -5.875 -6.398 -16.125 1 97.94 191 SER B C 1
ATOM 4252 O O . SER B 1 191 ? -5.102 -6.848 -15.281 1 97.94 191 SER B O 1
ATOM 4254 N N . ASP B 1 192 ? -5.473 -5.699 -17.172 1 97.94 192 ASP B N 1
ATOM 4255 C CA . ASP B 1 192 ? -4.059 -5.457 -17.438 1 97.94 192 ASP B CA 1
ATOM 4256 C C . ASP B 1 192 ? -3.539 -4.281 -16.609 1 97.94 192 ASP B C 1
ATOM 4258 O O . ASP B 1 192 ? -4.309 -3.396 -16.234 1 97.94 192 ASP B O 1
ATOM 4262 N N . PHE B 1 193 ? -2.275 -4.285 -16.375 1 98.25 193 PHE B N 1
ATOM 4263 C CA . PHE B 1 193 ? -1.627 -3.125 -15.773 1 98.25 193 PHE B CA 1
ATOM 4264 C C . PHE B 1 193 ? -1.685 -1.93 -16.719 1 98.25 193 PHE B C 1
ATOM 4266 O O . PHE B 1 193 ? -1.563 -2.088 -17.938 1 98.25 193 PHE B O 1
ATOM 4273 N N . ILE B 1 194 ? -1.903 -0.753 -16.156 1 98.06 194 ILE B N 1
ATOM 4274 C CA . ILE B 1 194 ? -1.566 0.47 -16.875 1 98.06 194 ILE B CA 1
ATOM 4275 C C . ILE B 1 194 ? -0.051 0.651 -16.906 1 98.06 194 ILE B C 1
ATOM 4277 O O . ILE B 1 194 ? 0.556 1.013 -15.891 1 98.06 194 ILE B O 1
ATOM 4281 N N . THR B 1 195 ? 0.53 0.456 -18.078 1 97.31 195 THR B N 1
ATOM 4282 C CA . THR B 1 195 ? 1.978 0.345 -18.219 1 97.31 195 THR B CA 1
ATOM 4283 C C . THR B 1 195 ? 2.674 1.576 -17.641 1 97.31 195 THR B C 1
ATOM 4285 O O . THR B 1 195 ? 3.684 1.457 -16.953 1 97.31 195 THR B O 1
ATOM 4288 N N . GLU B 1 196 ? 2.125 2.762 -17.859 1 96 196 GLU B N 1
ATOM 4289 C CA . GLU B 1 196 ? 2.758 4.016 -17.469 1 96 196 GLU B CA 1
ATOM 4290 C C . GLU B 1 196 ? 2.717 4.203 -15.953 1 96 196 GLU B C 1
ATOM 4292 O O . GLU B 1 196 ? 3.447 5.031 -15.406 1 96 196 GLU B O 1
ATOM 4297 N N . SER B 1 197 ? 1.869 3.426 -15.297 1 97.56 197 SER B N 1
ATOM 4298 C CA . SER B 1 197 ? 1.723 3.588 -13.852 1 97.56 197 SER B CA 1
ATOM 4299 C C . SER B 1 197 ? 2.756 2.76 -13.102 1 97.56 197 SER B C 1
ATOM 4301 O O . SER B 1 197 ? 3.02 3.012 -11.922 1 97.56 197 SER B O 1
ATOM 4303 N N . VAL B 1 198 ? 3.365 1.825 -13.703 1 98 198 VAL B N 1
ATOM 4304 C CA . VAL B 1 198 ? 4.117 0.775 -13.023 1 98 198 VAL B CA 1
ATOM 4305 C C . VAL B 1 198 ? 5.473 1.316 -12.578 1 98 198 VAL B C 1
ATOM 4307 O O . VAL B 1 198 ? 6.145 2.02 -13.336 1 98 198 VAL B O 1
ATOM 4310 N N . ARG B 1 199 ? 5.824 1.042 -11.328 1 96.81 199 ARG B N 1
ATOM 4311 C CA . ARG B 1 199 ? 7.137 1.276 -10.734 1 96.81 199 ARG B CA 1
ATOM 4312 C C . ARG B 1 199 ? 7.699 -0.004 -10.133 1 96.81 199 ARG B C 1
ATOM 4314 O O . ARG B 1 199 ? 6.965 -0.787 -9.523 1 96.81 199 ARG B O 1
ATOM 4321 N N . ALA B 1 200 ? 9 -0.176 -10.344 1 95.56 200 ALA B N 1
ATOM 4322 C CA . ALA B 1 200 ? 9.633 -1.393 -9.836 1 95.56 200 ALA B CA 1
ATOM 4323 C C . ALA B 1 200 ? 10.961 -1.079 -9.156 1 95.56 200 ALA B C 1
ATOM 4325 O O . ALA B 1 200 ? 11.703 -0.203 -9.602 1 95.56 200 ALA B O 1
ATOM 4326 N N . LYS B 1 201 ? 11.156 -1.74 -8.055 1 94.69 201 LYS B N 1
ATOM 4327 C CA . LYS B 1 201 ? 12.422 -1.757 -7.332 1 94.69 201 LYS B CA 1
ATOM 4328 C C . LYS B 1 201 ? 12.953 -3.18 -7.191 1 94.69 201 LYS B C 1
ATOM 4330 O O . LYS B 1 201 ? 12.258 -4.062 -6.695 1 94.69 201 LYS B O 1
ATOM 4335 N N . MET B 1 202 ? 14.172 -3.414 -7.684 1 92.88 202 MET B N 1
ATOM 4336 C CA . MET B 1 202 ? 14.82 -4.719 -7.555 1 92.88 202 MET B CA 1
ATOM 4337 C C . MET B 1 202 ? 16.203 -4.582 -6.93 1 92.88 202 MET B C 1
ATOM 4339 O O . MET B 1 202 ? 16.938 -3.629 -7.223 1 92.88 202 MET B O 1
ATOM 4343 N N . ASN B 1 203 ? 16.516 -5.523 -6.055 1 91.38 203 ASN B N 1
ATOM 4344 C CA . ASN B 1 203 ? 17.812 -5.523 -5.383 1 91.38 203 ASN B CA 1
ATOM 4345 C C . ASN B 1 203 ? 18.453 -6.906 -5.402 1 91.38 203 ASN B C 1
ATOM 4347 O O . ASN B 1 203 ? 17.75 -7.918 -5.527 1 91.38 203 ASN B O 1
ATOM 4351 N N . THR B 1 204 ? 19.766 -6.879 -5.434 1 90.31 204 THR B N 1
ATOM 4352 C CA . THR B 1 204 ? 20.594 -8.039 -5.109 1 90.31 204 THR B CA 1
ATOM 4353 C C . THR B 1 204 ? 21.328 -7.828 -3.795 1 90.31 204 THR B C 1
ATOM 4355 O O . THR B 1 204 ? 22.406 -7.219 -3.773 1 90.31 204 THR B O 1
ATOM 4358 N N . ASN B 1 205 ? 20.719 -8.312 -2.771 1 88.38 205 ASN B N 1
ATOM 4359 C CA . ASN B 1 205 ? 21.266 -8.07 -1.446 1 88.38 205 ASN B CA 1
ATOM 4360 C C . ASN B 1 205 ? 22.406 -9.039 -1.13 1 88.38 205 ASN B C 1
ATOM 4362 O O . ASN B 1 205 ? 23.391 -8.664 -0.479 1 88.38 205 ASN B O 1
ATOM 4366 N N . VAL B 1 206 ? 22.188 -10.266 -1.463 1 87.25 206 VAL B N 1
ATOM 4367 C CA . VAL B 1 206 ? 23.281 -11.234 -1.396 1 87.25 206 VAL B CA 1
ATOM 4368 C C . VAL B 1 206 ? 24.125 -11.148 -2.666 1 87.25 206 VAL B C 1
ATOM 4370 O O . VAL B 1 206 ? 23.797 -11.758 -3.684 1 87.25 206 VAL B O 1
ATOM 4373 N N . LYS B 1 207 ? 25.234 -10.555 -2.605 1 85.06 207 LYS B N 1
ATOM 4374 C CA . LYS B 1 207 ? 25.969 -10.125 -3.793 1 85.06 207 LYS B CA 1
ATOM 4375 C C . LYS B 1 207 ? 26.938 -11.203 -4.258 1 85.06 207 LYS B C 1
ATOM 4377 O O . LYS B 1 207 ? 27.375 -11.203 -5.41 1 85.06 207 LYS B O 1
ATOM 4382 N N . THR B 1 208 ? 27.297 -11.992 -3.299 1 85 208 THR B N 1
ATOM 4383 C CA . THR B 1 208 ? 28.281 -13 -3.652 1 85 208 THR B CA 1
ATOM 4384 C C . THR B 1 208 ? 27.953 -14.344 -3.021 1 85 208 THR B C 1
ATOM 4386 O O . THR B 1 208 ? 27.328 -14.398 -1.956 1 85 208 THR B O 1
ATOM 4389 N N . LYS B 1 209 ? 28.172 -15.344 -3.795 1 82.25 209 LYS B N 1
ATOM 4390 C CA . LYS B 1 209 ? 28.156 -16.734 -3.332 1 82.25 209 LYS B CA 1
ATOM 4391 C C . LYS B 1 209 ? 29.406 -17.469 -3.791 1 82.25 209 LYS B C 1
ATOM 4393 O O . LYS B 1 209 ? 29.734 -17.453 -4.977 1 82.25 209 LYS B O 1
ATOM 4398 N N . GLU B 1 210 ? 30.031 -18.156 -2.85 1 86.44 210 GLU B N 1
ATOM 4399 C CA . GLU B 1 210 ? 31.281 -18.844 -3.156 1 86.44 210 GLU B CA 1
ATOM 4400 C C . GLU B 1 210 ? 32.25 -17.953 -3.941 1 86.44 210 GLU B C 1
ATOM 4402 O O . GLU B 1 210 ? 32.781 -18.359 -4.961 1 86.44 210 GLU B O 1
ATOM 4407 N N . ASP B 1 211 ? 32.281 -16.719 -3.635 1 80.88 211 ASP B N 1
ATOM 4408 C CA . ASP B 1 211 ? 33.188 -15.703 -4.168 1 80.88 211 ASP B CA 1
ATOM 4409 C C . ASP B 1 211 ? 32.844 -15.336 -5.605 1 80.88 211 ASP B C 1
ATOM 4411 O O . ASP B 1 211 ? 33.688 -14.875 -6.371 1 80.88 211 ASP B O 1
ATOM 4415 N N . LYS B 1 212 ? 31.766 -15.805 -5.992 1 84.88 212 LYS B N 1
ATOM 4416 C CA . LYS B 1 212 ? 31.25 -15.398 -7.305 1 84.88 212 LYS B CA 1
ATOM 4417 C C . LYS B 1 212 ? 30.125 -14.383 -7.172 1 84.88 212 LYS B C 1
ATOM 4419 O O . LYS B 1 212 ? 29.312 -14.469 -6.246 1 84.88 212 LYS B O 1
ATOM 4424 N N . GLN B 1 213 ? 30.078 -13.633 -8.117 1 84.88 213 GLN B N 1
ATOM 4425 C CA . GLN B 1 213 ? 29.094 -12.562 -8.094 1 84.88 213 GLN B CA 1
ATOM 4426 C C . GLN B 1 213 ? 27.703 -13.102 -8.438 1 84.88 213 GLN B C 1
ATOM 4428 O O . GLN B 1 213 ? 27.547 -13.852 -9.398 1 84.88 213 GLN B O 1
ATOM 4433 N N . VAL B 1 214 ? 26.75 -12.758 -7.566 1 83.31 214 VAL B N 1
ATOM 4434 C CA . VAL B 1 214 ? 25.344 -13.102 -7.832 1 83.31 214 VAL B CA 1
ATOM 4435 C C . VAL B 1 214 ? 24.719 -12.031 -8.719 1 83.31 214 VAL B C 1
ATOM 4437 O O . VAL B 1 214 ? 24.781 -10.844 -8.406 1 83.31 214 VAL B O 1
ATOM 4440 N N . LEU B 1 215 ? 24.031 -12.438 -9.805 1 80.12 215 LEU B N 1
ATOM 4441 C CA . LEU B 1 215 ? 23.578 -11.477 -10.797 1 80.12 215 LEU B CA 1
ATOM 4442 C C . LEU B 1 215 ? 22.047 -11.492 -10.898 1 80.12 215 LEU B C 1
ATOM 4444 O O . LEU B 1 215 ? 21.484 -10.953 -11.859 1 80.12 215 LEU B O 1
ATOM 4448 N N . VAL B 1 216 ? 21.438 -12.102 -9.93 1 82.38 216 VAL B N 1
ATOM 4449 C CA . VAL B 1 216 ? 19.984 -12.172 -9.945 1 82.38 216 VAL B CA 1
ATOM 4450 C C . VAL B 1 216 ? 19.406 -11.398 -8.758 1 82.38 216 VAL B C 1
ATOM 4452 O O . VAL B 1 216 ? 20.062 -11.305 -7.707 1 82.38 216 VAL B O 1
ATOM 4455 N N . ASP B 1 217 ? 18.234 -10.898 -9.016 1 89.44 217 ASP B N 1
ATOM 4456 C CA . ASP B 1 217 ? 17.594 -10.18 -7.922 1 89.44 217 ASP B CA 1
ATOM 4457 C C . ASP B 1 217 ? 17.156 -11.133 -6.816 1 89.44 217 ASP B C 1
ATOM 4459 O O . ASP B 1 217 ? 16.703 -12.25 -7.094 1 89.44 217 ASP B O 1
ATOM 4463 N N . ASP B 1 218 ? 17.297 -10.695 -5.578 1 93.5 218 ASP B N 1
ATOM 4464 C CA . ASP B 1 218 ? 16.75 -11.477 -4.48 1 93.5 218 ASP B CA 1
ATOM 4465 C C . ASP B 1 218 ? 15.648 -10.711 -3.754 1 93.5 218 ASP B C 1
ATOM 4467 O O . ASP B 1 218 ? 15.109 -11.188 -2.756 1 93.5 218 ASP B O 1
ATOM 4471 N N . TYR B 1 219 ? 15.391 -9.586 -4.27 1 94.75 219 TYR B N 1
ATOM 4472 C CA . TYR B 1 219 ? 14.289 -8.773 -3.783 1 94.75 219 TYR B CA 1
ATOM 4473 C C . TYR B 1 219 ? 13.664 -7.965 -4.918 1 94.75 219 TYR B C 1
ATOM 4475 O O . TYR B 1 219 ? 14.375 -7.422 -5.766 1 94.75 219 TYR B O 1
ATOM 4483 N N . ALA B 1 220 ? 12.328 -7.871 -4.902 1 96 220 ALA B N 1
ATOM 4484 C CA . ALA B 1 220 ? 11.609 -7.023 -5.848 1 96 220 ALA B CA 1
ATOM 4485 C C . ALA B 1 220 ? 10.328 -6.469 -5.227 1 96 220 ALA B C 1
ATOM 4487 O O . ALA B 1 220 ? 9.633 -7.172 -4.488 1 96 220 ALA B O 1
ATOM 4488 N N . GLU B 1 221 ? 10.062 -5.254 -5.488 1 97.31 221 GLU B N 1
ATOM 4489 C CA . GLU B 1 221 ? 8.836 -4.582 -5.082 1 97.31 221 GLU B CA 1
ATOM 4490 C C . GLU B 1 221 ? 8.234 -3.781 -6.238 1 97.31 221 GLU B C 1
ATOM 4492 O O . GLU B 1 221 ? 8.906 -2.936 -6.828 1 97.31 221 GLU B O 1
ATOM 4497 N N . ILE B 1 222 ? 6.977 -4.117 -6.562 1 97.88 222 ILE B N 1
ATOM 4498 C CA . ILE B 1 222 ? 6.301 -3.545 -7.723 1 97.88 222 ILE B CA 1
ATOM 4499 C C . ILE B 1 222 ? 5.059 -2.785 -7.27 1 97.88 222 ILE B C 1
ATOM 4501 O O . ILE B 1 222 ? 4.297 -3.268 -6.426 1 97.88 222 ILE B O 1
ATOM 4505 N N . TYR B 1 223 ? 4.891 -1.593 -7.785 1 98.38 223 TYR B N 1
ATOM 4506 C CA . TYR B 1 223 ? 3.646 -0.84 -7.68 1 98.38 223 TYR B CA 1
ATOM 4507 C C . TYR B 1 223 ? 3.035 -0.602 -9.055 1 98.38 223 TYR B C 1
ATOM 4509 O O . TYR B 1 223 ? 3.754 -0.378 -10.031 1 98.38 223 TYR B O 1
ATOM 4517 N N . GLY B 1 224 ? 1.771 -0.632 -9.133 1 98.44 224 GLY B N 1
ATOM 4518 C CA . GLY B 1 224 ? 1.055 -0.337 -10.367 1 98.44 224 GLY B CA 1
ATOM 4519 C C . GLY B 1 224 ? -0.444 -0.207 -10.164 1 98.44 224 GLY B C 1
ATOM 4520 O O . GLY B 1 224 ? -0.95 -0.412 -9.062 1 98.44 224 GLY B O 1
ATOM 4521 N N . GLN B 1 225 ? -1.071 0.213 -11.188 1 98.62 225 GLN B N 1
ATOM 4522 C CA . GLN B 1 225 ? -2.529 0.259 -11.227 1 98.62 225 GLN B CA 1
ATOM 4523 C C . GLN B 1 225 ? -3.068 -0.495 -12.438 1 98.62 225 GLN B C 1
ATOM 4525 O O . GLN B 1 225 ? -2.51 -0.403 -13.531 1 98.62 225 GLN B O 1
ATOM 4530 N N . LEU B 1 226 ? -4.086 -1.294 -12.227 1 98.56 226 LEU B N 1
ATOM 4531 C CA . LEU B 1 226 ? -4.742 -2.004 -13.32 1 98.56 226 LEU B CA 1
ATOM 4532 C C . LEU B 1 226 ? -5.699 -1.082 -14.07 1 98.56 226 LEU B C 1
ATOM 4534 O O . LEU B 1 226 ? -6.074 -0.024 -13.562 1 98.56 226 LEU B O 1
ATOM 4538 N N . LYS B 1 227 ? -6.086 -1.457 -15.242 1 97.94 227 LYS B N 1
ATOM 4539 C CA . LYS B 1 227 ? -7.008 -0.682 -16.062 1 97.94 227 LYS B CA 1
ATOM 4540 C C . LYS B 1 227 ? -8.367 -0.537 -15.375 1 97.94 227 LYS B C 1
ATOM 4542 O O . LYS B 1 227 ? -9.055 0.473 -15.555 1 97.94 227 LYS B O 1
ATOM 4547 N N . ASN B 1 228 ? -8.75 -1.533 -14.57 1 96.69 228 ASN B N 1
ATOM 4548 C CA . ASN B 1 228 ? -9.992 -1.431 -13.828 1 96.69 228 ASN B CA 1
ATOM 4549 C C . ASN B 1 228 ? -9.805 -0.662 -12.523 1 96.69 228 ASN B C 1
ATOM 4551 O O . ASN B 1 228 ? -10.625 -0.763 -11.609 1 96.69 228 ASN B O 1
ATOM 4555 N N . LYS B 1 229 ? -8.656 -0.063 -12.336 1 95.94 229 LYS B N 1
ATOM 4556 C CA . LYS B 1 229 ? -8.359 0.968 -11.344 1 95.94 229 LYS B CA 1
ATOM 4557 C C . LYS B 1 229 ? -7.898 0.349 -10.031 1 95.94 229 LYS B C 1
ATOM 4559 O O . LYS B 1 229 ? -7.723 1.055 -9.031 1 95.94 229 LYS B O 1
ATOM 4564 N N . VAL B 1 230 ? -7.699 -0.959 -9.953 1 98.19 230 VAL B N 1
ATOM 4565 C CA . VAL B 1 230 ? -7.188 -1.607 -8.75 1 98.19 230 VAL B CA 1
ATOM 4566 C C . VAL B 1 230 ? -5.699 -1.309 -8.594 1 98.19 230 VAL B C 1
ATOM 4568 O O . VAL B 1 230 ? -4.922 -1.492 -9.539 1 98.19 230 VAL B O 1
ATOM 4571 N N . PHE B 1 231 ? -5.32 -0.763 -7.449 1 98.69 231 PHE B N 1
ATOM 4572 C CA . PHE B 1 231 ? -3.91 -0.567 -7.141 1 98.69 231 PHE B CA 1
ATOM 4573 C C . PHE B 1 231 ? -3.258 -1.883 -6.73 1 98.69 231 PHE B C 1
ATOM 4575 O O . PHE B 1 231 ? -3.852 -2.674 -5.996 1 98.69 231 PHE B O 1
ATOM 4582 N N . VAL B 1 232 ? -2.045 -2.109 -7.223 1 98.88 232 VAL B N 1
ATOM 4583 C CA . VAL B 1 232 ? -1.374 -3.383 -6.984 1 98.88 232 VAL B CA 1
ATOM 4584 C C . VAL B 1 232 ? -0.005 -3.135 -6.355 1 98.88 232 VAL B C 1
ATOM 4586 O O . VAL B 1 232 ? 0.746 -2.268 -6.809 1 98.88 232 VAL B O 1
ATOM 4589 N N . ASN B 1 233 ? 0.287 -3.805 -5.289 1 98.81 233 ASN B N 1
ATOM 4590 C CA . ASN B 1 233 ? 1.614 -3.887 -4.688 1 98.81 233 ASN B CA 1
ATOM 4591 C C . ASN B 1 233 ? 2.088 -5.332 -4.57 1 98.81 233 ASN B C 1
ATOM 4593 O O . ASN B 1 233 ? 1.452 -6.145 -3.893 1 98.81 233 ASN B O 1
ATOM 4597 N N . ILE B 1 234 ? 3.145 -5.691 -5.262 1 98.69 234 ILE B N 1
ATOM 4598 C CA . ILE B 1 234 ? 3.738 -7.023 -5.234 1 98.69 234 ILE B CA 1
ATOM 4599 C C . ILE B 1 234 ? 5.117 -6.961 -4.574 1 98.69 234 ILE B C 1
ATOM 4601 O O . ILE B 1 234 ? 5.953 -6.141 -4.953 1 98.69 234 ILE B O 1
ATOM 4605 N N . ILE B 1 235 ? 5.363 -7.809 -3.6 1 98.19 235 ILE B N 1
ATOM 4606 C CA . ILE B 1 235 ? 6.68 -7.891 -2.975 1 98.19 235 ILE B CA 1
ATOM 4607 C C . ILE B 1 235 ? 7.176 -9.336 -3.002 1 98.19 235 ILE B C 1
ATOM 4609 O O . ILE B 1 235 ? 6.48 -10.242 -2.545 1 98.19 235 ILE B O 1
ATOM 4613 N N . THR B 1 236 ? 8.312 -9.562 -3.561 1 97.62 236 THR B N 1
ATOM 4614 C CA . THR B 1 236 ? 8.977 -10.867 -3.545 1 97.62 236 THR B CA 1
ATOM 4615 C C . THR B 1 236 ? 10.367 -10.758 -2.918 1 97.62 236 THR B C 1
ATOM 4617 O O . THR B 1 236 ? 11.062 -9.766 -3.117 1 97.62 236 THR B O 1
ATOM 4620 N N . SER B 1 237 ? 10.711 -11.766 -2.148 1 96.31 237 SER B N 1
ATOM 4621 C CA . SER B 1 237 ? 12.023 -11.773 -1.506 1 96.31 237 SER B CA 1
ATOM 4622 C C . SER B 1 237 ? 12.547 -13.195 -1.344 1 96.31 237 SER B C 1
ATOM 4624 O O . SER B 1 237 ? 11.789 -14.109 -1.025 1 96.31 237 SER B O 1
ATOM 4626 N N . LYS B 1 238 ? 13.805 -13.375 -1.625 1 94.19 238 LYS B N 1
ATOM 4627 C CA . LYS B 1 238 ? 14.516 -14.609 -1.312 1 94.19 238 LYS B CA 1
ATOM 4628 C C . LYS B 1 238 ? 15.555 -14.375 -0.218 1 94.19 238 LYS B C 1
ATOM 4630 O O . LYS B 1 238 ? 16.438 -15.219 0.003 1 94.19 238 LYS B O 1
ATOM 4635 N N . CYS B 1 239 ? 15.523 -13.195 0.454 1 93.19 239 CYS B N 1
ATOM 4636 C CA . CYS B 1 239 ? 16.5 -12.828 1.466 1 93.19 239 CYS B CA 1
ATOM 4637 C C . CYS B 1 239 ? 15.828 -12.266 2.711 1 93.19 239 CYS B C 1
ATOM 4639 O O . CYS B 1 239 ? 16.344 -11.352 3.348 1 93.19 239 CYS B O 1
ATOM 4641 N N . SER B 1 240 ? 14.68 -12.719 3.031 1 92.88 240 SER B N 1
ATOM 4642 C CA . SER B 1 240 ? 13.945 -12.258 4.207 1 92.88 240 SER B CA 1
ATOM 4643 C C . SER B 1 240 ? 14.367 -13.023 5.457 1 92.88 240 SER B C 1
ATOM 4645 O O . SER B 1 240 ? 14.789 -14.18 5.367 1 92.88 240 SER B O 1
ATOM 4647 N N . VAL B 1 241 ? 14.258 -12.336 6.59 1 89.38 241 VAL B N 1
ATOM 4648 C CA . VAL B 1 241 ? 14.445 -13.039 7.855 1 89.38 241 VAL B CA 1
ATOM 4649 C C . VAL B 1 241 ? 13.312 -14.047 8.055 1 89.38 241 VAL B C 1
ATOM 4651 O O . VAL B 1 241 ? 12.188 -13.828 7.598 1 89.38 241 VAL B O 1
ATOM 4654 N N . PRO B 1 242 ? 13.57 -15.078 8.734 1 88.69 242 PRO B N 1
ATOM 4655 C CA . PRO B 1 242 ? 12.594 -16.172 8.852 1 88.69 242 PRO B CA 1
ATOM 4656 C C . PRO B 1 242 ? 11.227 -15.695 9.344 1 88.69 242 PRO B C 1
ATOM 4658 O O . PRO B 1 242 ? 10.195 -16.156 8.836 1 88.69 242 PRO B O 1
ATOM 4661 N N . GLU B 1 243 ? 11.203 -14.727 10.227 1 89 243 GLU B N 1
ATOM 4662 C CA . GLU B 1 243 ? 9.945 -14.258 10.82 1 89 243 GLU B CA 1
ATOM 4663 C C . GLU B 1 243 ? 9.094 -13.523 9.789 1 89 243 GLU B C 1
ATOM 4665 O O . GLU B 1 243 ? 7.879 -13.406 9.961 1 89 243 GLU B O 1
ATOM 4670 N N . ASP B 1 244 ? 9.75 -13.07 8.758 1 90.75 244 ASP B N 1
ATOM 4671 C CA . ASP B 1 244 ? 9.039 -12.297 7.742 1 90.75 244 ASP B CA 1
ATOM 4672 C C . ASP B 1 244 ? 8.664 -13.18 6.555 1 90.75 244 ASP B C 1
ATOM 4674 O O . ASP B 1 244 ? 7.953 -12.734 5.648 1 90.75 244 ASP B O 1
ATOM 4678 N N . CYS B 1 245 ? 9.086 -14.398 6.586 1 93.56 245 CYS B N 1
ATOM 4679 C CA . CYS B 1 245 ? 8.82 -15.289 5.461 1 93.56 245 CYS B CA 1
ATOM 4680 C C . CYS B 1 245 ? 7.348 -15.695 5.422 1 93.56 245 CYS B C 1
ATOM 4682 O O . CYS B 1 245 ? 6.684 -15.727 6.457 1 93.56 245 CYS B O 1
ATOM 4684 N N . GLY B 1 246 ? 6.895 -15.938 4.199 1 94.62 246 GLY B N 1
ATOM 4685 C CA . GLY B 1 246 ? 5.527 -16.406 4.023 1 94.62 246 GLY B CA 1
ATOM 4686 C C . GLY B 1 246 ? 4.844 -15.781 2.816 1 94.62 246 GLY B C 1
ATOM 4687 O O . GLY B 1 246 ? 5.449 -15 2.084 1 94.62 246 GLY B O 1
ATOM 4688 N N . PHE B 1 247 ? 3.639 -16.297 2.6 1 96.88 247 PHE B N 1
ATOM 4689 C CA . PHE B 1 247 ? 2.736 -15.828 1.557 1 96.88 247 PHE B CA 1
ATOM 4690 C C . PHE B 1 247 ? 1.558 -15.078 2.16 1 96.88 247 PHE B C 1
ATOM 4692 O O . PHE B 1 247 ? 0.993 -15.5 3.17 1 96.88 247 PHE B O 1
ATOM 4699 N N . SER B 1 248 ? 1.253 -13.898 1.59 1 97.69 248 SER B N 1
ATOM 4700 C CA . SER B 1 248 ? 0.148 -13.133 2.152 1 97.69 248 SER B CA 1
ATOM 4701 C C . SER B 1 248 ? -0.619 -12.391 1.063 1 97.69 248 SER B C 1
ATOM 4703 O O . SER B 1 248 ? -0.048 -12.023 0.034 1 97.69 248 SER B O 1
ATOM 4705 N N . ILE B 1 249 ? -1.899 -12.172 1.261 1 98.62 249 ILE B N 1
ATOM 4706 C CA . ILE B 1 249 ? -2.789 -11.398 0.404 1 98.62 249 ILE B CA 1
ATOM 4707 C C . ILE B 1 249 ? -3.623 -10.445 1.255 1 98.62 249 ILE B C 1
ATOM 4709 O O . ILE B 1 249 ? -4.234 -10.859 2.244 1 98.62 249 ILE B O 1
ATOM 4713 N N . GLU B 1 250 ? -3.623 -9.234 0.931 1 98.75 250 GLU B N 1
ATOM 4714 C CA . GLU B 1 250 ? -4.508 -8.227 1.51 1 98.75 250 GLU B CA 1
ATOM 4715 C C . GLU B 1 250 ? -5.285 -7.484 0.426 1 98.75 250 GLU B C 1
ATOM 4717 O O . GLU B 1 250 ? -4.688 -6.91 -0.489 1 98.75 250 GLU B O 1
ATOM 4722 N N . VAL B 1 251 ? -6.562 -7.508 0.503 1 98.75 251 VAL B N 1
ATOM 4723 C CA . VAL B 1 251 ? -7.426 -6.828 -0.455 1 98.75 251 VAL B CA 1
ATOM 4724 C C . VAL B 1 251 ? -8.328 -5.836 0.277 1 98.75 251 VAL B C 1
ATOM 4726 O O . VAL B 1 251 ? -8.969 -6.184 1.271 1 98.75 251 VAL B O 1
ATOM 4729 N N . VAL B 1 252 ? -8.336 -4.609 -0.183 1 98.06 252 VAL B N 1
ATOM 4730 C CA . VAL B 1 252 ? -9.203 -3.568 0.355 1 98.06 252 VAL B CA 1
ATOM 4731 C C . VAL B 1 252 ? -10.352 -3.299 -0.616 1 98.06 252 VAL B C 1
ATOM 4733 O O . VAL B 1 252 ? -10.125 -2.861 -1.747 1 98.06 252 VAL B O 1
ATOM 4736 N N . GLY B 1 253 ? -11.539 -3.59 -0.175 1 96.88 253 GLY B N 1
ATOM 4737 C CA . GLY B 1 253 ? -12.734 -3.238 -0.922 1 96.88 253 GLY B CA 1
ATOM 4738 C C . GLY B 1 253 ? -13.578 -2.178 -0.237 1 96.88 253 GLY B C 1
ATOM 4739 O O . GLY B 1 253 ? -13.383 -1.895 0.947 1 96.88 253 GLY B O 1
ATOM 4740 N N . HIS B 1 254 ? -14.5 -1.595 -0.972 1 94.44 254 HIS B N 1
ATOM 4741 C CA . HIS B 1 254 ? -15.375 -0.544 -0.455 1 94.44 254 HIS B CA 1
ATOM 4742 C C . HIS B 1 254 ? -16.234 -1.061 0.688 1 94.44 254 HIS B C 1
ATOM 4744 O O . HIS B 1 254 ? -16.531 -0.322 1.63 1 94.44 254 HIS B O 1
ATOM 4750 N N . LYS B 1 255 ? -16.594 -2.334 0.575 1 94.5 255 LYS B N 1
ATOM 4751 C CA . LYS B 1 255 ? -17.5 -2.877 1.579 1 94.5 255 LYS B CA 1
ATOM 4752 C C . LYS B 1 255 ? -16.734 -3.602 2.682 1 94.5 255 LYS B C 1
ATOM 4754 O O . LYS B 1 255 ? -17 -3.398 3.869 1 94.5 255 LYS B O 1
ATOM 4759 N N . LYS B 1 256 ? -15.805 -4.484 2.27 1 96.88 256 LYS B N 1
ATOM 4760 C CA . LYS B 1 256 ? -15.039 -5.309 3.207 1 96.88 256 LYS B CA 1
ATOM 4761 C C . LYS B 1 256 ? -13.586 -5.445 2.762 1 96.88 256 LYS B C 1
ATOM 4763 O O . LYS B 1 256 ? -13.242 -5.094 1.632 1 96.88 256 LYS B O 1
ATOM 4768 N N . GLU B 1 257 ? -12.797 -5.867 3.688 1 98.19 257 GLU B N 1
ATOM 4769 C CA . GLU B 1 257 ? -11.406 -6.203 3.412 1 98.19 257 GLU B CA 1
ATOM 4770 C C . GLU B 1 257 ? -11.141 -7.688 3.65 1 98.19 257 GLU B C 1
ATOM 4772 O O . GLU B 1 257 ? -11.812 -8.32 4.457 1 98.19 257 GLU B O 1
ATOM 4777 N N . PHE B 1 258 ? -10.234 -8.203 2.896 1 98.75 258 PHE B N 1
ATOM 4778 C CA . PHE B 1 258 ? -9.773 -9.586 3.002 1 98.75 258 PHE B CA 1
ATOM 4779 C C . PHE B 1 258 ? -8.289 -9.641 3.344 1 98.75 258 PHE B C 1
ATOM 4781 O O . PHE B 1 258 ? -7.48 -8.945 2.729 1 98.75 258 PHE B O 1
ATOM 4788 N N . LYS B 1 259 ? -7.93 -10.453 4.383 1 98.69 259 LYS B N 1
ATOM 4789 C CA . LYS B 1 259 ? -6.527 -10.641 4.738 1 98.69 259 LYS B CA 1
ATOM 4790 C C . LYS B 1 259 ? -6.223 -12.117 4.984 1 98.69 259 LYS B C 1
ATOM 4792 O O . LYS B 1 259 ? -6.965 -12.805 5.695 1 98.69 259 LYS B O 1
ATOM 4797 N N . TYR B 1 260 ? -5.121 -12.547 4.441 1 98.62 260 TYR B N 1
ATOM 4798 C CA . TYR B 1 260 ? -4.602 -13.891 4.695 1 98.62 260 TYR B CA 1
ATOM 4799 C C . TYR B 1 260 ? -3.078 -13.875 4.77 1 98.62 260 TYR B C 1
ATOM 4801 O O . TYR B 1 260 ? -2.418 -13.156 4.02 1 98.62 260 TYR B O 1
ATOM 4809 N N . HIS B 1 261 ? -2.562 -14.617 5.676 1 97.88 261 HIS B N 1
ATOM 4810 C CA . HIS B 1 261 ? -1.127 -14.844 5.793 1 97.88 261 HIS B CA 1
ATOM 4811 C C . HIS B 1 261 ? -0.827 -16.281 6.199 1 97.88 261 HIS B C 1
ATOM 4813 O O . HIS B 1 261 ? -1.505 -16.844 7.066 1 97.88 261 HIS B O 1
ATOM 4819 N N . THR B 1 262 ? 0.2 -16.828 5.613 1 95.56 262 THR B N 1
ATOM 4820 C CA . THR B 1 262 ? 0.541 -18.219 5.863 1 95.56 262 THR B CA 1
ATOM 4821 C C . THR B 1 262 ? 1.071 -18.406 7.285 1 95.56 262 THR B C 1
ATOM 4823 O O . THR B 1 262 ? 1.189 -19.531 7.77 1 95.56 262 THR B O 1
ATOM 4826 N N . GLY B 1 263 ? 1.397 -17.281 7.98 1 93.62 263 GLY B N 1
ATOM 4827 C CA . GLY B 1 263 ? 1.746 -17.359 9.391 1 93.62 263 GLY B CA 1
ATOM 4828 C C . GLY B 1 263 ? 0.592 -17.812 10.266 1 93.62 263 GLY B C 1
ATOM 4829 O O . GLY B 1 263 ? 0.806 -18.328 11.367 1 93.62 263 GLY B O 1
ATOM 4830 N N . ASN B 1 264 ? -0.582 -17.5 9.891 1 95.31 264 ASN B N 1
ATOM 4831 C CA . ASN B 1 264 ? -1.824 -18.031 10.438 1 95.31 264 ASN B CA 1
ATOM 4832 C C . ASN B 1 264 ? -2.613 -18.812 9.391 1 95.31 264 ASN B C 1
ATOM 4834 O O . ASN B 1 264 ? -3.686 -18.375 8.969 1 95.31 264 ASN B O 1
ATOM 4838 N N . PRO B 1 265 ? -2.133 -19.969 9.148 1 95.5 265 PRO B N 1
ATOM 4839 C CA . PRO B 1 265 ? -2.525 -20.641 7.91 1 95.5 265 PRO B CA 1
ATOM 4840 C C . PRO B 1 265 ? -3.969 -21.141 7.945 1 95.5 265 PRO B C 1
ATOM 4842 O O . PRO B 1 265 ? -4.547 -21.438 6.895 1 95.5 265 PRO B O 1
ATOM 4845 N N . HIS B 1 266 ? -4.621 -21.203 9.109 1 97 266 HIS B N 1
ATOM 4846 C CA . HIS B 1 266 ? -5.906 -21.891 9.188 1 97 266 HIS B CA 1
ATOM 4847 C C . HIS B 1 266 ? -7.062 -20.906 9.18 1 97 266 HIS B C 1
ATOM 4849 O O . HIS B 1 266 ? -8.227 -21.312 9.242 1 97 266 HIS B O 1
ATOM 4855 N N . VAL B 1 267 ? -6.684 -19.641 9.078 1 97.88 267 VAL B N 1
ATOM 4856 C CA . VAL B 1 267 ? -7.762 -18.656 9.07 1 97.88 267 VAL B CA 1
ATOM 4857 C C . VAL B 1 267 ? -7.434 -17.547 8.086 1 97.88 267 VAL B C 1
ATOM 4859 O O . VAL B 1 267 ? -6.262 -17.234 7.859 1 97.88 267 VAL B O 1
ATOM 4862 N N . TYR B 1 268 ? -8.438 -17 7.441 1 98.38 268 TYR B N 1
ATOM 4863 C CA . TYR B 1 268 ? -8.383 -15.703 6.793 1 98.38 268 TYR B CA 1
ATOM 4864 C C . TYR B 1 268 ? -9.312 -14.711 7.484 1 98.38 268 TYR B C 1
ATOM 4866 O O . TYR B 1 268 ? -10.266 -15.109 8.156 1 98.38 268 TYR B O 1
ATOM 4874 N N . LYS B 1 269 ? -9.07 -13.414 7.359 1 98.5 269 LYS B N 1
ATOM 4875 C CA . LYS B 1 269 ? -9.852 -12.391 8.047 1 98.5 269 LYS B CA 1
ATOM 4876 C C . LYS B 1 269 ? -10.734 -11.625 7.059 1 98.5 269 LYS B C 1
ATOM 4878 O O . LYS B 1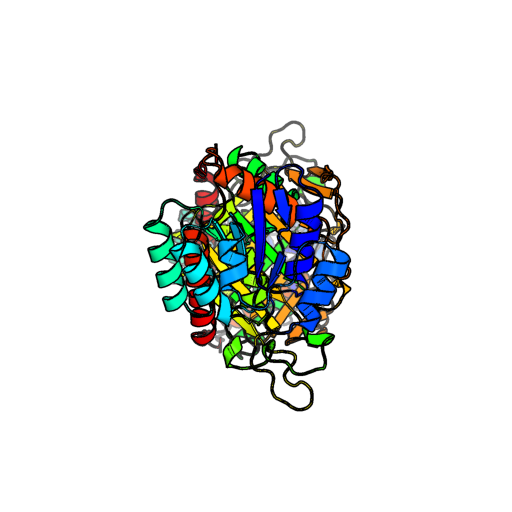 269 ? -10.297 -11.305 5.949 1 98.5 269 LYS B O 1
ATOM 4883 N N . LEU B 1 270 ? -11.914 -11.438 7.398 1 98.38 270 LEU B N 1
ATOM 4884 C CA . LEU B 1 270 ? -12.812 -10.484 6.762 1 98.38 270 LEU B CA 1
ATOM 4885 C C . LEU B 1 270 ? -13.094 -9.305 7.684 1 98.38 270 LEU B C 1
ATOM 4887 O O . LEU B 1 270 ? -13.453 -9.484 8.852 1 98.38 270 LEU B O 1
ATOM 4891 N N . ILE B 1 271 ? -12.844 -8.148 7.18 1 96.81 271 ILE B N 1
ATOM 4892 C CA . ILE B 1 271 ? -13.008 -6.938 7.973 1 96.81 271 ILE B CA 1
ATOM 4893 C C . ILE B 1 271 ? -14.148 -6.098 7.402 1 96.81 271 ILE B C 1
ATOM 4895 O O . ILE B 1 271 ? -14.109 -5.695 6.238 1 96.81 271 ILE B O 1
ATOM 4899 N N . ASP B 1 272 ? -15.117 -5.836 8.164 1 94.62 272 ASP B N 1
ATOM 4900 C CA . ASP B 1 272 ? -16.266 -4.988 7.848 1 94.62 272 ASP B CA 1
ATOM 4901 C C . ASP B 1 272 ? -16.406 -3.855 8.859 1 94.62 272 ASP B C 1
ATOM 4903 O O . ASP B 1 272 ? -17.078 -4.008 9.883 1 94.62 272 ASP B O 1
ATOM 4907 N N . GLY B 1 273 ? -15.859 -2.699 8.43 1 88.75 273 GLY B N 1
ATOM 4908 C CA . GLY B 1 273 ? -15.805 -1.625 9.406 1 88.75 273 GLY B CA 1
ATOM 4909 C C . GLY B 1 273 ? -15.023 -1.993 10.656 1 88.75 273 GLY B C 1
ATOM 4910 O O . GLY B 1 273 ? -13.852 -2.35 10.578 1 88.75 273 GLY B O 1
ATOM 4911 N N . LEU B 1 274 ? -15.742 -1.98 11.742 1 88.19 274 LEU B N 1
ATOM 4912 C CA . LEU B 1 274 ? -15.086 -2.273 13.016 1 88.19 274 LEU B CA 1
ATOM 4913 C C . LEU B 1 274 ? -15.141 -3.768 13.32 1 88.19 274 LEU B C 1
ATOM 4915 O O . LEU B 1 274 ? -14.5 -4.234 14.273 1 88.19 274 LEU B O 1
ATOM 4919 N N . ASN B 1 275 ? -15.797 -4.488 12.547 1 92.56 275 ASN B N 1
ATOM 4920 C CA . ASN B 1 275 ? -15.945 -5.922 12.773 1 92.56 275 ASN B CA 1
ATOM 4921 C C . ASN B 1 275 ? -14.875 -6.723 12.039 1 92.56 275 ASN B C 1
ATOM 4923 O O . ASN B 1 275 ? -14.734 -6.605 10.82 1 92.56 275 ASN B O 1
ATOM 4927 N N . VAL B 1 276 ? -14.125 -7.48 12.789 1 94.94 276 VAL B N 1
ATOM 4928 C CA . VAL B 1 276 ? -13.125 -8.391 12.227 1 94.94 276 VAL B CA 1
ATOM 4929 C C . VAL B 1 276 ? -13.531 -9.836 12.516 1 94.94 276 VAL B C 1
ATOM 4931 O O . VAL B 1 276 ? -13.695 -10.227 13.672 1 94.94 276 VAL B O 1
ATOM 4934 N N . VAL B 1 277 ? -13.656 -10.602 11.453 1 97.12 277 VAL B N 1
ATOM 4935 C CA . VAL B 1 277 ? -14.086 -11.992 11.609 1 97.12 277 VAL B CA 1
ATOM 4936 C C . VAL B 1 277 ? -13 -12.93 11.102 1 97.12 277 VAL B C 1
ATOM 4938 O O . VAL B 1 277 ? -12.484 -12.75 9.992 1 97.12 277 VAL B O 1
ATOM 4941 N N . ASP B 1 278 ? -12.656 -13.867 11.945 1 97.69 278 ASP B N 1
ATOM 4942 C CA . ASP B 1 278 ? -11.797 -14.961 11.508 1 97.69 278 ASP B CA 1
ATOM 4943 C C . ASP B 1 278 ? -12.602 -16.078 10.844 1 97.69 278 ASP B C 1
ATOM 4945 O O . ASP B 1 278 ? -13.477 -16.672 11.477 1 97.69 278 ASP B O 1
ATOM 4949 N N . CYS B 1 279 ? -12.305 -16.266 9.633 1 98.31 279 CYS B N 1
ATOM 4950 C CA . CYS B 1 279 ? -12.977 -17.328 8.883 1 98.31 279 CYS B CA 1
ATOM 4951 C C . CYS B 1 279 ? -12.047 -18.516 8.656 1 98.31 279 CYS B C 1
ATOM 4953 O O . CYS B 1 279 ? -10.859 -18.328 8.383 1 98.31 279 CYS B O 1
ATOM 4955 N N . PRO B 1 280 ? -12.523 -19.719 8.703 1 97.75 280 PRO B N 1
ATOM 4956 C CA . PRO B 1 280 ? -11.664 -20.891 8.555 1 97.75 280 PRO B CA 1
ATOM 4957 C C . PRO B 1 280 ? -11.227 -21.141 7.113 1 97.75 280 PRO B C 1
ATOM 4959 O O . PRO B 1 280 ? -12.008 -20.922 6.184 1 97.75 280 PRO B O 1
ATOM 4962 N N . VAL B 1 281 ? -9.992 -21.547 6.949 1 97.31 281 VAL B N 1
ATOM 4963 C CA . VAL B 1 281 ? -9.484 -22.062 5.684 1 97.31 281 VAL B CA 1
ATOM 4964 C C . VAL B 1 281 ? -9.695 -23.578 5.633 1 97.31 281 VAL B C 1
ATOM 4966 O O . VAL B 1 281 ? -9.461 -24.281 6.621 1 97.31 281 VAL B O 1
ATOM 4969 N N . PRO B 1 282 ? -10.172 -24.094 4.508 1 95.88 282 PRO B N 1
ATOM 4970 C CA . PRO B 1 282 ? -10.375 -25.547 4.414 1 95.88 282 PRO B CA 1
ATOM 4971 C C . PRO B 1 282 ? -9.109 -26.344 4.746 1 95.88 282 PRO B C 1
ATOM 4973 O O . PRO B 1 282 ? -8 -25.906 4.43 1 95.88 282 PRO B O 1
ATOM 4976 N N . GLN B 1 283 ? -9.352 -27.469 5.312 1 94.44 283 GLN B N 1
ATOM 4977 C CA . GLN B 1 283 ? -8.227 -28.344 5.656 1 94.44 283 GLN B CA 1
ATOM 4978 C C . GLN B 1 283 ? -7.559 -28.891 4.406 1 94.44 283 GLN B C 1
ATOM 4980 O O . GLN B 1 283 ? -8.242 -29.266 3.445 1 94.44 283 GLN B O 1
ATOM 4985 N N . SER B 1 284 ? -6.27 -28.969 4.504 1 93.94 284 SER B N 1
ATOM 4986 C CA . SER B 1 284 ? -5.52 -29.562 3.404 1 93.94 284 SER B CA 1
ATOM 4987 C C . SER B 1 284 ? -5.57 -31.078 3.465 1 93.94 284 SER B C 1
ATOM 4989 O O . SER B 1 284 ? -5.766 -31.656 4.535 1 93.94 284 SER B O 1
ATOM 4991 N N . LEU B 1 285 ? -5.48 -31.703 2.328 1 94.19 285 LEU B N 1
ATOM 4992 C CA . LEU B 1 285 ? -5.477 -33.156 2.227 1 94.19 285 LEU B CA 1
ATOM 4993 C C . LEU B 1 285 ? -4.055 -33.719 2.24 1 94.19 285 LEU B C 1
ATOM 4995 O O . LEU B 1 285 ? -3.783 -34.75 2.863 1 94.19 285 LEU B O 1
ATOM 4999 N N . LEU B 1 286 ? -3.154 -33.062 1.558 1 95.75 286 LEU B N 1
ATOM 5000 C CA . LEU B 1 286 ? -1.775 -33.531 1.424 1 95.75 286 LEU B CA 1
ATOM 5001 C C . LEU B 1 286 ? -0.864 -32.781 2.406 1 95.75 286 LEU B C 1
ATOM 5003 O O . LEU B 1 286 ? -1.161 -31.672 2.818 1 95.75 286 LEU B O 1
ATOM 5007 N N . ASN B 1 287 ? 0.248 -33.469 2.705 1 93.75 287 ASN B N 1
ATOM 5008 C CA . ASN B 1 287 ? 1.281 -32.812 3.514 1 93.75 287 ASN B CA 1
ATOM 5009 C C . ASN B 1 287 ? 2.191 -31.938 2.664 1 93.75 287 ASN B C 1
ATOM 5011 O O . ASN B 1 287 ? 2.66 -32.375 1.605 1 93.75 287 ASN B O 1
ATOM 5015 N N . ASP B 1 288 ? 2.396 -30.766 3.17 1 93.75 288 ASP B N 1
ATOM 5016 C CA . ASP B 1 288 ? 3.311 -29.859 2.48 1 93.75 288 ASP B CA 1
ATOM 5017 C C . ASP B 1 288 ? 4.766 -30.188 2.82 1 93.75 288 ASP B C 1
ATOM 5019 O O . ASP B 1 288 ? 5.086 -30.484 3.971 1 93.75 288 ASP B O 1
ATOM 5023 N N . PRO B 1 289 ? 5.672 -30.234 1.677 1 90.81 289 PRO B N 1
ATOM 5024 C CA . PRO B 1 289 ? 7.094 -30.391 1.994 1 90.81 289 PRO B CA 1
ATOM 5025 C C . PRO B 1 289 ? 7.609 -29.312 2.943 1 90.81 289 PRO B C 1
ATOM 5027 O O . PRO B 1 289 ? 6.984 -28.25 3.084 1 90.81 289 PRO B O 1
ATOM 5030 N N . PRO B 1 290 ? 8.906 -29.641 3.404 1 84.62 290 PRO B N 1
ATOM 5031 C CA . PRO B 1 290 ? 9.5 -28.625 4.277 1 84.62 290 PRO B CA 1
ATOM 5032 C C . PRO B 1 290 ? 9.789 -27.312 3.545 1 84.62 290 PRO B C 1
ATOM 5034 O O . PRO B 1 290 ? 10.07 -27.328 2.344 1 84.62 290 PRO B O 1
ATOM 5037 N N . ASN B 1 291 ? 9.523 -26.172 3.957 1 83.62 291 ASN B N 1
ATOM 5038 C CA . ASN B 1 291 ? 9.875 -24.859 3.436 1 83.62 291 ASN B CA 1
ATOM 5039 C C . ASN B 1 291 ? 8.758 -24.297 2.555 1 83.62 291 ASN B C 1
ATOM 5041 O O . ASN B 1 291 ? 8.938 -23.25 1.914 1 83.62 291 ASN B O 1
ATOM 5045 N N . GLU B 1 292 ? 7.742 -25.219 2.314 1 91.38 292 GLU B N 1
ATOM 5046 C CA . GLU B 1 292 ? 6.59 -24.688 1.59 1 91.38 292 GLU B CA 1
ATOM 5047 C C . GLU B 1 292 ? 5.461 -24.312 2.547 1 91.38 292 GLU B C 1
ATOM 5049 O O . GLU B 1 292 ? 5.527 -24.609 3.74 1 91.38 292 GLU B O 1
ATOM 5054 N N . PHE B 1 293 ? 4.488 -23.625 2.074 1 91 293 PHE B N 1
ATOM 5055 C CA . PHE B 1 293 ? 3.459 -23.078 2.953 1 91 293 PHE B CA 1
ATOM 5056 C C . PHE B 1 293 ? 2.174 -23.891 2.852 1 91 293 PHE B C 1
ATOM 5058 O O . PHE B 1 293 ? 2.049 -24.766 1.987 1 91 293 PHE B O 1
ATOM 5065 N N . TYR B 1 294 ? 1.285 -23.641 3.705 1 92.88 294 TYR B N 1
ATOM 5066 C CA . TYR B 1 294 ? 0.046 -24.391 3.891 1 92.88 294 TYR B CA 1
ATOM 5067 C C . TYR B 1 294 ? -0.763 -24.438 2.6 1 92.88 294 TYR B C 1
ATOM 5069 O O . TYR B 1 294 ? -1.05 -23.391 2.004 1 92.88 294 TYR B O 1
ATOM 5077 N N . GLY B 1 295 ? -1.105 -25.578 2.184 1 95.19 295 GLY B N 1
ATOM 5078 C CA . GLY B 1 295 ? -1.955 -25.766 1.02 1 95.19 295 GLY B CA 1
ATOM 5079 C C . GLY B 1 295 ? -1.174 -25.891 -0.274 1 95.19 295 GLY B C 1
ATOM 5080 O O . GLY B 1 295 ? -1.757 -26.109 -1.339 1 95.19 295 GLY B O 1
ATOM 5081 N N . TRP B 1 296 ? 0.104 -25.812 -0.149 1 96.69 296 TRP B N 1
ATOM 5082 C CA . TRP B 1 296 ? 0.96 -25.844 -1.33 1 96.69 296 TRP B CA 1
ATOM 5083 C C . TRP B 1 296 ? 0.792 -27.156 -2.08 1 96.69 296 TRP B C 1
ATOM 5085 O O . TRP B 1 296 ? 0.537 -27.172 -3.287 1 96.69 296 TRP B O 1
ATOM 5095 N N . ALA B 1 297 ? 0.886 -28.297 -1.423 1 97.31 297 ALA B N 1
ATOM 5096 C CA . ALA B 1 297 ? 0.781 -29.609 -2.055 1 97.31 297 ALA B CA 1
ATOM 5097 C C . ALA B 1 297 ? -0.607 -29.828 -2.652 1 97.31 297 ALA B C 1
ATOM 5099 O O . ALA B 1 297 ? -0.74 -30.359 -3.756 1 97.31 297 ALA B O 1
ATOM 5100 N N . ASP B 1 298 ? -1.587 -29.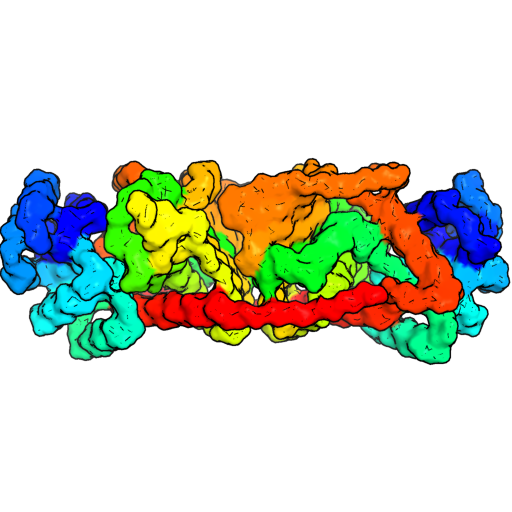375 -1.953 1 97.75 298 ASP B N 1
ATOM 5101 C CA . ASP B 1 298 ? -2.963 -29.5 -2.424 1 97.75 298 ASP B CA 1
ATOM 5102 C C . ASP B 1 298 ? -3.18 -28.703 -3.711 1 97.75 298 ASP B C 1
ATOM 5104 O O . ASP B 1 298 ? -3.996 -29.094 -4.551 1 97.75 298 ASP B O 1
ATOM 5108 N N . SER B 1 299 ? -2.484 -27.609 -3.822 1 97.88 299 SER B N 1
ATOM 5109 C CA . SER B 1 299 ? -2.652 -26.797 -5.023 1 97.88 299 SER B CA 1
ATOM 5110 C C . SER B 1 299 ? -2.225 -27.562 -6.27 1 97.88 299 SER B C 1
ATOM 5112 O O . SER B 1 299 ? -2.824 -27.406 -7.336 1 97.88 299 SER B O 1
ATOM 5114 N N . PHE B 1 300 ? -1.224 -28.422 -6.168 1 98.25 300 PHE B N 1
ATOM 5115 C CA . PHE B 1 300 ? -0.826 -29.281 -7.281 1 98.25 300 PHE B CA 1
ATOM 5116 C C . PHE B 1 300 ? -1.91 -30.297 -7.59 1 98.25 300 PHE B C 1
ATOM 5118 O O . PHE B 1 300 ? -2.201 -30.578 -8.758 1 98.25 300 PHE B O 1
ATOM 5125 N N . ARG B 1 301 ? -2.449 -30.875 -6.578 1 97.88 301 ARG B N 1
ATOM 5126 C CA . ARG B 1 301 ? -3.51 -31.859 -6.746 1 97.88 301 ARG B CA 1
ATOM 5127 C C . ARG B 1 301 ? -4.707 -31.25 -7.477 1 97.88 301 ARG B C 1
ATOM 5129 O O . ARG B 1 301 ? -5.199 -31.828 -8.453 1 97.88 301 ARG B O 1
ATOM 5136 N N . SER B 1 302 ? -5.137 -30.109 -7.004 1 96.62 302 SER B N 1
ATOM 5137 C CA . SER B 1 302 ? -6.27 -29.438 -7.633 1 96.62 302 SER B CA 1
ATOM 5138 C C . SER B 1 302 ? -5.957 -29.078 -9.078 1 96.62 302 SER B C 1
ATOM 5140 O O . SER B 1 302 ? -6.809 -29.203 -9.961 1 96.62 302 SER B O 1
ATOM 5142 N N . GLU B 1 303 ? -4.77 -28.578 -9.289 1 97.44 303 GLU B N 1
ATOM 5143 C CA . GLU B 1 303 ? -4.328 -28.266 -10.641 1 97.44 303 GLU B CA 1
ATOM 5144 C C . GLU B 1 303 ? -4.418 -29.484 -11.555 1 97.44 303 GLU B C 1
ATOM 5146 O O . GLU B 1 303 ? -4.973 -29.406 -12.648 1 97.44 303 GLU B O 1
ATOM 5151 N N . LEU B 1 304 ? -3.947 -30.609 -11.125 1 97.12 304 LEU B N 1
ATOM 5152 C CA . LEU B 1 304 ? -3.922 -31.828 -11.922 1 97.12 304 LEU B CA 1
ATOM 5153 C C . LEU B 1 304 ? -5.336 -32.344 -12.164 1 97.12 304 LEU B C 1
ATOM 5155 O O . LEU B 1 304 ? -5.652 -32.812 -13.266 1 97.12 304 LEU B O 1
ATOM 5159 N N . ILE B 1 305 ? -6.156 -32.281 -11.125 1 95.44 305 ILE B N 1
ATOM 5160 C CA . ILE B 1 305 ? -7.543 -32.719 -11.273 1 95.44 305 ILE B CA 1
ATOM 5161 C C . ILE B 1 305 ? -8.219 -31.922 -12.375 1 95.44 305 ILE B C 1
ATOM 5163 O O . ILE B 1 305 ? -8.852 -32.469 -13.273 1 95.44 305 ILE B O 1
ATOM 5167 N N . ASN B 1 306 ? -8.039 -30.641 -12.297 1 95 306 ASN B N 1
ATOM 5168 C CA . ASN B 1 306 ? -8.648 -29.766 -13.297 1 95 306 ASN B CA 1
ATOM 5169 C C . ASN B 1 306 ? -8.039 -29.984 -14.68 1 95 306 ASN B C 1
ATOM 5171 O O . ASN B 1 306 ? -8.758 -30 -15.688 1 95 306 ASN B O 1
ATOM 5175 N N . TRP B 1 307 ? -6.715 -30.125 -14.719 1 95.75 307 TRP B N 1
ATOM 5176 C CA . TRP B 1 307 ? -6.039 -30.344 -16 1 95.75 307 TRP B CA 1
ATOM 5177 C C . TRP B 1 307 ? -6.508 -31.641 -16.641 1 95.75 307 TRP B C 1
ATOM 5179 O O . TRP B 1 307 ? -6.906 -31.656 -17.812 1 95.75 307 TRP B O 1
ATOM 5189 N N . ILE B 1 308 ? -6.559 -32.719 -15.906 1 94.44 308 ILE B N 1
ATOM 5190 C CA . ILE B 1 308 ? -6.969 -34.031 -16.406 1 94.44 308 ILE B CA 1
ATOM 5191 C C . ILE B 1 308 ? -8.422 -33.969 -16.859 1 94.44 308 ILE B C 1
ATOM 5193 O O . ILE B 1 308 ? -8.766 -34.469 -17.938 1 94.44 308 ILE B O 1
ATOM 5197 N N . ALA B 1 309 ? -9.219 -33.344 -16.062 1 92.62 309 ALA B N 1
ATOM 5198 C CA . ALA B 1 309 ? -10.617 -33.188 -16.438 1 92.62 309 ALA B CA 1
ATOM 5199 C C . ALA B 1 309 ? -10.758 -32.406 -17.75 1 92.62 309 ALA B C 1
ATOM 5201 O O . ALA B 1 309 ? -11.594 -32.75 -18.578 1 92.62 309 ALA B O 1
ATOM 5202 N N . SER B 1 310 ? -9.938 -31.406 -17.891 1 92.19 310 SER B N 1
ATOM 5203 C CA . SER B 1 310 ? -10.008 -30.562 -19.078 1 92.19 310 SER B CA 1
ATOM 5204 C C . SER B 1 310 ? -9.578 -31.312 -20.328 1 92.19 310 SER B C 1
ATOM 5206 O O . SER B 1 310 ? -9.883 -30.891 -21.453 1 92.19 310 SER B O 1
ATOM 5208 N N . THR B 1 311 ? -8.789 -32.312 -20.109 1 89.12 311 THR B N 1
ATOM 5209 C CA . THR B 1 311 ? -8.336 -33.125 -21.25 1 89.12 311 THR B CA 1
ATOM 5210 C C . THR B 1 311 ? -9.445 -34.062 -21.719 1 89.12 311 THR B C 1
ATOM 5212 O O . THR B 1 311 ? -9.344 -34.656 -22.797 1 89.12 311 THR B O 1
ATOM 5215 N N . GLN B 1 312 ? -10.414 -34.094 -20.656 1 82.62 312 GLN B N 1
ATOM 5216 C CA . GLN B 1 312 ? -11.594 -34.906 -20.969 1 82.62 312 GLN B CA 1
ATOM 5217 C C . GLN B 1 312 ? -12.75 -34 -21.422 1 82.62 312 GLN B C 1
ATOM 5219 O O . GLN B 1 312 ? -12.797 -32.812 -21.062 1 82.62 312 GLN B O 1
ATOM 5224 N N . ASN B 1 313 ? -13.602 -33.875 -22.391 1 66.56 313 ASN B N 1
ATOM 5225 C CA . ASN B 1 313 ? -14.672 -33.125 -23.047 1 66.56 313 ASN B CA 1
ATOM 5226 C C . ASN B 1 313 ? -15.219 -32.031 -22.141 1 66.56 313 ASN B C 1
ATOM 5228 O O . ASN B 1 313 ? -16.109 -31.266 -22.547 1 66.56 313 ASN B O 1
ATOM 5232 N N . ASP B 1 314 ? -14.508 -31.812 -20.938 1 65.44 314 ASP B N 1
ATOM 5233 C CA . ASP B 1 314 ? -15.086 -30.781 -20.062 1 65.44 314 ASP B CA 1
ATOM 5234 C C . ASP B 1 314 ? -14.336 -29.469 -20.203 1 65.44 314 ASP B C 1
ATOM 5236 O O . ASP B 1 314 ? -13.102 -29.453 -20.266 1 65.44 314 ASP B O 1
ATOM 5240 N N . TRP B 1 315 ? -14.938 -28.375 -20.688 1 63.47 315 TRP B N 1
ATOM 5241 C CA . TRP B 1 315 ? -14.336 -27.078 -20.938 1 63.47 315 TRP B CA 1
ATOM 5242 C C . TRP B 1 315 ? -14.125 -26.312 -19.625 1 63.47 315 TRP B C 1
ATOM 5244 O O . TRP B 1 315 ? -14.555 -25.172 -19.484 1 63.47 315 TRP B O 1
ATOM 5254 N N . VAL B 1 316 ? -13.422 -27.094 -18.734 1 73.69 316 VAL B N 1
ATOM 5255 C CA . VAL B 1 316 ? -13.047 -26.391 -17.516 1 73.69 316 VAL B CA 1
ATOM 5256 C C . VAL B 1 316 ? -11.977 -25.344 -17.828 1 73.69 316 VAL B C 1
ATOM 5258 O O . VAL B 1 316 ? -11.055 -25.609 -18.609 1 73.69 316 VAL B O 1
ATOM 5261 N N . GLU B 1 317 ? -12.227 -24.188 -17.375 1 85 317 GLU B N 1
ATOM 5262 C CA . GLU B 1 317 ? -11.242 -23.125 -17.578 1 85 317 GLU B CA 1
ATOM 5263 C C . GLU B 1 317 ? -10.008 -23.344 -16.719 1 85 317 GLU B C 1
ATOM 5265 O O . GLU B 1 317 ? -10.117 -23.453 -15.492 1 85 317 GLU B O 1
ATOM 5270 N N . ILE B 1 318 ? -8.859 -23.609 -17.344 1 93.5 318 ILE B N 1
ATOM 5271 C CA . ILE B 1 318 ? -7.59 -23.781 -16.656 1 93.5 318 ILE B CA 1
ATOM 5272 C C . ILE B 1 318 ? -6.547 -22.828 -17.234 1 93.5 318 ILE B C 1
ATOM 5274 O O . ILE B 1 318 ? -6.734 -22.266 -18.312 1 93.5 318 ILE B O 1
ATOM 5278 N N . PRO B 1 319 ? -5.449 -22.562 -16.5 1 97 319 PRO B N 1
ATOM 5279 C CA . PRO B 1 319 ? -4.418 -21.688 -17.047 1 97 319 PRO B CA 1
ATOM 5280 C C . PRO B 1 319 ? -3.859 -22.172 -18.375 1 97 319 PRO B C 1
ATOM 5282 O O . PRO B 1 319 ? -3.383 -23.297 -18.469 1 97 319 PRO B O 1
ATOM 5285 N N . SER B 1 320 ? -3.867 -21.328 -19.375 1 96.62 320 SER B N 1
ATOM 5286 C CA . SER B 1 320 ? -3.463 -21.672 -20.719 1 96.62 320 SER B CA 1
ATOM 5287 C C . SER B 1 320 ? -2.082 -21.125 -21.062 1 96.62 320 SER B C 1
ATOM 5289 O O . SER B 1 320 ? -1.501 -20.375 -20.266 1 96.62 320 SER B O 1
ATOM 5291 N N . PHE B 1 321 ? -1.571 -21.516 -22.203 1 98 321 PHE B N 1
ATOM 5292 C CA . PHE B 1 321 ? -0.317 -20.938 -22.672 1 98 321 PHE B CA 1
ATOM 5293 C C . PHE B 1 321 ? -0.472 -19.453 -22.969 1 98 321 PHE B C 1
ATOM 5295 O O . PHE B 1 321 ? 0.499 -18.703 -22.891 1 98 321 PHE B O 1
ATOM 5302 N N . SER B 1 322 ? -1.712 -19.016 -23.234 1 97.12 322 SER B N 1
ATOM 5303 C CA . SER B 1 322 ? -1.971 -17.578 -23.328 1 97.12 322 SER B CA 1
ATOM 5304 C C . SER B 1 322 ? -1.744 -16.891 -21.984 1 97.12 322 SER B C 1
ATOM 5306 O O . SER B 1 322 ? -1.202 -15.789 -21.938 1 97.12 322 SER B O 1
ATOM 5308 N N . ASP B 1 323 ? -2.174 -17.516 -20.938 1 97.81 323 ASP B N 1
ATOM 5309 C CA . ASP B 1 323 ? -1.904 -17 -19.609 1 97.81 323 ASP B CA 1
ATOM 5310 C C . ASP B 1 323 ? -0.402 -16.922 -19.344 1 97.81 323 ASP B C 1
ATOM 5312 O O . ASP B 1 323 ? 0.078 -15.953 -18.75 1 97.81 323 ASP B O 1
ATOM 5316 N N . GLY B 1 324 ? 0.269 -18.016 -19.734 1 98.06 324 GLY B N 1
ATOM 5317 C CA . GLY B 1 324 ? 1.716 -18 -19.594 1 98.06 324 GLY B CA 1
ATOM 5318 C C . GLY B 1 324 ? 2.385 -16.859 -20.328 1 98.06 324 GLY B C 1
ATOM 5319 O O . GLY B 1 324 ? 3.248 -16.172 -19.766 1 98.06 324 GLY B O 1
ATOM 5320 N N . PHE B 1 325 ? 1.962 -16.641 -21.531 1 97.94 325 PHE B N 1
ATOM 5321 C CA . PHE B 1 325 ? 2.494 -15.562 -22.359 1 97.94 325 PHE B CA 1
ATOM 5322 C C . PHE B 1 325 ? 2.209 -14.211 -21.719 1 97.94 325 PHE B C 1
ATOM 5324 O O . PHE B 1 325 ? 3.104 -13.367 -21.609 1 97.94 325 PHE B O 1
ATOM 5331 N N . ARG B 1 326 ? 1.04 -13.992 -21.297 1 97.81 326 ARG B N 1
ATOM 5332 C CA . ARG B 1 326 ? 0.649 -12.75 -20.641 1 97.81 326 ARG B CA 1
ATOM 5333 C C . ARG B 1 326 ? 1.512 -12.484 -19.406 1 97.81 326 ARG B C 1
ATOM 5335 O O . ARG B 1 326 ? 1.98 -11.367 -19.203 1 97.81 326 ARG B O 1
ATOM 5342 N N . SER B 1 327 ? 1.674 -13.477 -18.578 1 97.38 327 SER B N 1
ATOM 5343 C CA . SER B 1 327 ? 2.488 -13.32 -17.375 1 97.38 327 SER B CA 1
ATOM 5344 C C . SER B 1 327 ? 3.934 -12.984 -17.719 1 97.38 327 SER B C 1
ATOM 5346 O O . SER B 1 327 ? 4.574 -12.188 -17.031 1 97.38 327 SER B O 1
ATOM 5348 N N . GLN B 1 328 ? 4.418 -13.609 -18.797 1 95.94 328 GLN B N 1
ATOM 5349 C CA . GLN B 1 328 ? 5.77 -13.305 -19.25 1 95.94 328 GLN B CA 1
ATOM 5350 C C . GLN B 1 328 ? 5.879 -11.859 -19.719 1 95.94 328 GLN B C 1
ATOM 5352 O O . GLN B 1 328 ? 6.891 -11.195 -19.469 1 95.94 328 GLN B O 1
ATOM 5357 N N . GLU B 1 329 ? 4.906 -11.383 -20.422 1 97.06 329 GLU B N 1
ATOM 5358 C CA . GLU B 1 329 ? 4.879 -10 -20.875 1 97.06 329 GLU B CA 1
ATOM 5359 C C . GLU B 1 329 ? 4.938 -9.031 -19.688 1 97.06 329 GLU B C 1
ATOM 5361 O O . GLU B 1 329 ? 5.695 -8.055 -19.719 1 97.06 329 GLU B O 1
ATOM 5366 N N . VAL B 1 330 ? 4.188 -9.258 -18.703 1 97.38 330 VAL B N 1
ATOM 5367 C CA . VAL B 1 330 ? 4.137 -8.406 -17.516 1 97.38 330 VAL B CA 1
ATOM 5368 C C . VAL B 1 330 ? 5.469 -8.477 -16.766 1 97.38 330 VAL B C 1
ATOM 5370 O O . VAL B 1 330 ? 5.992 -7.453 -16.328 1 97.38 330 VAL B O 1
ATOM 5373 N N . LEU B 1 331 ? 5.996 -9.688 -16.656 1 95.25 331 LEU B N 1
ATOM 5374 C CA . LEU B 1 331 ? 7.289 -9.883 -16.016 1 95.25 331 LEU B CA 1
ATOM 5375 C C . LEU B 1 331 ? 8.367 -9.047 -16.703 1 95.25 331 LEU B C 1
ATOM 5377 O O . LEU B 1 331 ? 9.133 -8.344 -16.031 1 95.25 331 LEU B O 1
ATOM 5381 N N . GLU B 1 332 ? 8.398 -9.148 -18.016 1 93.5 332 GLU B N 1
ATOM 5382 C CA . GLU B 1 332 ? 9.367 -8.375 -18.781 1 93.5 332 GLU B CA 1
ATOM 5383 C C . GLU B 1 332 ? 9.164 -6.875 -18.562 1 93.5 332 GLU B C 1
ATOM 5385 O O . GLU B 1 332 ? 10.141 -6.129 -18.422 1 93.5 332 GLU B O 1
ATOM 5390 N N . MET B 1 333 ? 7.965 -6.453 -18.562 1 95 333 MET B N 1
ATOM 5391 C CA . MET B 1 333 ? 7.648 -5.047 -18.312 1 95 333 MET B CA 1
ATOM 5392 C C . MET B 1 333 ? 8.18 -4.609 -16.953 1 95 333 MET B C 1
ATOM 5394 O O . MET B 1 333 ? 8.734 -3.518 -16.828 1 95 333 MET B O 1
ATOM 5398 N N . PHE B 1 334 ? 8.062 -5.398 -15.93 1 95.25 334 PHE B N 1
ATOM 5399 C CA . PHE B 1 334 ? 8.562 -5.07 -14.594 1 95.25 334 PHE B CA 1
ATOM 5400 C C . PHE B 1 334 ? 10.07 -4.867 -14.617 1 95.25 334 PHE B C 1
ATOM 5402 O O . PHE B 1 334 ? 10.586 -3.918 -14.023 1 95.25 334 PHE B O 1
ATOM 5409 N N . PHE B 1 335 ? 10.773 -5.723 -15.312 1 90.94 335 PHE B N 1
ATOM 5410 C CA . PHE B 1 335 ? 12.219 -5.617 -15.391 1 90.94 335 PHE B CA 1
ATOM 5411 C C . PHE B 1 335 ? 12.641 -4.332 -16.094 1 90.94 335 PHE B C 1
ATOM 5413 O O . PHE B 1 335 ? 13.625 -3.703 -15.711 1 90.94 335 PHE B O 1
ATOM 5420 N N . GLU B 1 336 ? 11.883 -3.938 -17.062 1 90.75 336 GLU B N 1
ATOM 5421 C CA . GLU B 1 336 ? 12.188 -2.715 -17.797 1 90.75 336 GLU B CA 1
ATOM 5422 C C . GLU B 1 336 ? 11.992 -1.479 -16.922 1 90.75 336 GLU B C 1
ATOM 5424 O O . GLU B 1 336 ? 12.68 -0.472 -17.094 1 90.75 336 GLU B O 1
ATOM 5429 N N . LYS B 1 337 ? 11.078 -1.525 -16 1 88.06 337 LYS B N 1
ATOM 5430 C CA . LYS B 1 337 ? 10.742 -0.377 -15.164 1 88.06 337 LYS B CA 1
ATOM 5431 C C . LYS B 1 337 ? 11.797 -0.158 -14.078 1 88.06 337 LYS B C 1
ATOM 5433 O O . LYS B 1 337 ? 11.961 0.958 -13.578 1 88.06 337 LYS B O 1
ATOM 5438 N N . ASP B 1 338 ? 12.414 -1.083 -13.578 1 78.69 338 ASP B N 1
ATOM 5439 C CA . ASP B 1 338 ? 13.5 -0.936 -12.609 1 78.69 338 ASP B CA 1
ATOM 5440 C C . ASP B 1 338 ? 14.68 -0.178 -13.219 1 78.69 338 ASP B C 1
ATOM 5442 O O . ASP B 1 338 ? 15.289 0.66 -12.562 1 78.69 338 ASP B O 1
ATOM 5446 N N . SER B 1 339 ? 14.961 -0.356 -14.336 1 67.5 339 SER B N 1
ATOM 5447 C CA . SER B 1 339 ? 16.125 0.199 -15.023 1 67.5 339 SER B CA 1
ATOM 5448 C C . SER B 1 339 ? 15.938 1.683 -15.32 1 67.5 339 SER B C 1
ATOM 5450 O O . SER B 1 339 ? 16.906 2.424 -15.461 1 67.5 339 SER B O 1
ATOM 5452 N N . ASN B 1 340 ? 14.742 2.203 -15.422 1 57.56 340 ASN B N 1
ATOM 5453 C CA . ASN B 1 340 ? 14.445 3.566 -15.852 1 57.56 340 ASN B CA 1
ATOM 5454 C C . ASN B 1 340 ? 14.289 4.508 -14.664 1 57.56 340 ASN B C 1
ATOM 5456 O O . ASN B 1 340 ? 13.75 5.609 -14.805 1 57.56 340 ASN B O 1
ATOM 5460 N N . SER B 1 341 ? 14.695 4.176 -13.539 1 57.25 341 SER B N 1
ATOM 5461 C CA . SER B 1 341 ? 14.391 5.02 -12.391 1 57.25 341 SER B CA 1
ATOM 5462 C C . SER B 1 341 ? 15.148 6.34 -12.453 1 57.25 341 SER B C 1
ATOM 5464 O O . SER B 1 341 ? 16.375 6.359 -12.367 1 57.25 341 SER B O 1
ATOM 5466 N N . GLN B 1 342 ? 14.516 7.371 -13.234 1 51.72 342 GLN B N 1
ATOM 5467 C CA . GLN B 1 342 ? 15.031 8.734 -13.266 1 51.72 342 GLN B CA 1
ATOM 5468 C C . GLN B 1 342 ? 14.883 9.406 -11.906 1 51.72 342 GLN B C 1
ATOM 5470 O O . GLN B 1 342 ? 13.906 9.164 -11.188 1 51.72 342 GLN B O 1
ATOM 5475 N N . PRO B 1 343 ? 15.891 10.109 -11.531 1 52.19 343 PRO B N 1
ATOM 5476 C CA . PRO B 1 343 ? 15.891 10.805 -10.242 1 52.19 343 PRO B CA 1
ATOM 5477 C C . PRO B 1 343 ? 14.758 11.828 -10.125 1 52.19 343 PRO B C 1
ATOM 5479 O O . PRO B 1 343 ? 14.367 12.438 -11.125 1 52.19 343 PRO B O 1
ATOM 5482 N N . MET B 1 344 ? 14.047 11.922 -9.07 1 50.78 344 MET B N 1
ATOM 5483 C CA . MET B 1 344 ? 12.992 12.883 -8.758 1 50.78 344 MET B CA 1
ATOM 5484 C C . MET B 1 344 ? 13.586 14.266 -8.484 1 50.78 344 MET B C 1
ATOM 5486 O O . MET B 1 344 ? 14.602 14.383 -7.793 1 50.78 344 MET B O 1
ATOM 5490 N N . SER B 1 345 ? 13.258 15.305 -9.242 1 46.41 345 SER B N 1
ATOM 5491 C CA . SER B 1 345 ? 13.711 16.656 -8.977 1 46.41 345 SER B CA 1
ATOM 5492 C C . SER B 1 345 ? 12.867 17.328 -7.891 1 46.41 345 SER B C 1
ATOM 5494 O O . SER B 1 345 ? 11.648 17.453 -8.039 1 46.41 345 SER B O 1
ATOM 5496 N N . VAL B 1 346 ? 13.172 17.172 -6.645 1 51.56 346 VAL B N 1
ATOM 5497 C CA . VAL B 1 346 ? 12.523 17.984 -5.613 1 51.56 346 VAL B CA 1
ATOM 5498 C C . VAL B 1 346 ? 13.344 19.234 -5.344 1 51.56 346 VAL B C 1
ATOM 5500 O O . VAL B 1 346 ? 14.562 19.172 -5.195 1 51.56 346 VAL B O 1
ATOM 5503 N N . SER B 1 347 ? 12.80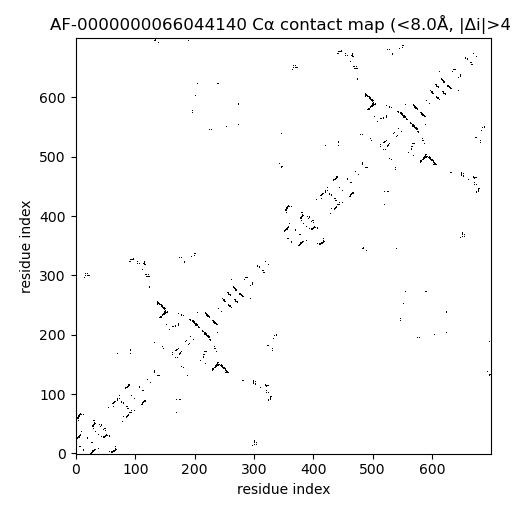5 20.375 -5.555 1 43.91 347 SER B N 1
ATOM 5504 C CA . SER B 1 347 ? 13.523 21.625 -5.336 1 43.91 347 SER B CA 1
ATOM 5505 C C . SER B 1 347 ? 13.914 21.797 -3.869 1 43.91 347 SER B C 1
ATOM 5507 O O . SER B 1 347 ? 13.125 21.484 -2.973 1 43.91 347 SER B O 1
ATOM 5509 N N . ALA B 1 348 ? 15.266 22 -3.541 1 44.59 348 ALA B N 1
ATOM 5510 C CA . ALA B 1 348 ? 15.82 22.328 -2.232 1 44.59 348 ALA B CA 1
ATOM 5511 C C . ALA B 1 348 ? 15.172 23.594 -1.67 1 44.59 348 ALA B C 1
ATOM 5513 O O . ALA B 1 348 ? 15.023 24.594 -2.379 1 44.59 348 ALA B O 1
ATOM 5514 N N . VAL B 1 349 ? 14.195 23.531 -0.762 1 37.88 349 VAL B N 1
ATOM 5515 C CA . VAL B 1 349 ? 13.789 24.781 -0.132 1 37.88 349 VAL B CA 1
ATOM 5516 C C . VAL B 1 349 ? 15.008 25.5 0.434 1 37.88 349 VAL B C 1
ATOM 5518 O O . VAL B 1 349 ? 15.719 24.953 1.288 1 37.88 349 VAL B O 1
ATOM 5521 N N . ASN B 1 350 ? 15.703 26.312 -0.303 1 30.61 350 ASN B N 1
ATOM 5522 C CA . ASN B 1 350 ? 16.672 27.172 0.357 1 30.61 350 ASN B CA 1
ATOM 5523 C C . ASN B 1 350 ? 16.062 27.875 1.562 1 30.61 350 ASN B C 1
ATOM 5525 O O . ASN B 1 350 ? 14.93 28.344 1.501 1 30.61 350 ASN B O 1
#

Foldseek 3Di:
DFEEEEEDLDPVSLLLLVLQLVDDVYAYQAYEDCDQVSRVVSCVVRNHDYDPDLLVRLVRGQEYEYPDPQQCQLVSLLSSVVVVHAYEYEPLNHLALVSLVVSQVSCVVGDHAAFYPLLVCQFQLLVVLLVCVVVCVQPAWAEKEKEAEAAQLVVDQADDPLQDPSNALQREQCNPVVLSVLLSVCVRPVFAWPLVFKAKAFDDPPQDHPNDGGNHTQWMWMWTATPSNYTYIYITGNRDDPVPHWIKMWIHGPAWIWIDTLVPPQWIWIGGPPDIDTDGGDQEDDDDDPRDGHCPSVSSSVLVVQSVVCRPPDVDDGHGSVSSSSSSVVSVSNVVNNVPPDDDDDDDPD/DFEEEEEDLDPVSLLLLVLQLVDDVYDYQAYEDCDQVSRVVRCVVRNHDYDPDLLVRLVRGQEYEYPDPQQCQLVSLLSSVVVVHAYEYEPLNHLALVSLVVSQVSCVPGDHAAFYPLLVCQFQLLVVLLVCVVVCVQPAWAEKEKEAEAAQLVVDQADDPLQDPSNALQREQCNPVVLSVLLSVCVRPVFAWPLVFKAKAFDDPPQDHPNDGGRHTQWMWMWTATPSGYTYIYITGNRDDPVPHWIKMWIHGPAWIWIDTLVPPQWIWIGGPPDIDTDGGDQEDDDDDPRDGHCPSVSSSVLVVQSVVCSPPDVRDGHGSVSSSSSSVVSVSNVVNNVPPDDDDDDDPD

InterPro domains:
  IPR000683 Gfo/Idh/MocA-like oxidoreductase, N-terminal [PF01408] (3-118)
  IPR004104 Gfo/Idh/MocA-like oxidoreductase, C-terminal [PF02894] (130-346)
  IPR036291 NAD(P)-binding domain superfamily [SSF51735] (3-148)
  IPR051317 Gfo/Idh/MocA family oxidoreductases [PTHR43708] (3-344)